Protein AF-0000000073277954 (afdb_homodimer)

InterPro domains:
  IPR003439 ABC transporter-like, ATP-binding domain [PF00005] (23-172)
  IPR003439 ABC transporter-like, ATP-binding domain [PS50893] (5-225)
  IPR003593 AAA+ ATPase domain [SM00382] (32-221)
  IPR017871 ABC transporter-like, conserved site [PS00211] (145-159)
  IPR017911 MacB-like, ATP-binding domain [cd03255] (5-222)
  IPR027417 P-loop containing nucleoside triphosphate hydrolase [G3DSA:3.40.50.300] (1-224)
  IPR027417 P-loop containing nucleoside triphosphate hydrolase [SSF52540] (4-222)

Organism: Clostridium novyi (strain NT) (NCBI:txid386415)

Solvent-accessible surface area (backbone atoms only — not comparable to full-atom values): 23459 Å² total; per-residue (Å²): 129,63,57,32,36,38,36,42,50,28,25,30,62,45,68,88,89,65,72,45,76,41,34,49,62,30,68,48,77,40,48,57,45,37,40,32,21,40,34,59,58,88,88,15,32,66,66,60,50,51,31,40,75,61,61,53,44,76,66,69,40,64,46,42,30,49,73,80,36,67,57,85,83,52,55,69,68,59,47,50,52,46,35,58,43,37,43,15,58,33,44,51,77,42,52,68,53,57,94,35,32,42,48,57,52,23,42,48,70,51,46,74,82,30,55,57,68,46,73,65,56,54,51,47,45,47,51,38,26,46,76,62,70,39,46,93,46,33,79,36,41,50,77,77,44,53,68,60,52,42,41,40,47,26,48,34,24,26,46,60,55,64,30,51,32,37,43,27,48,29,60,47,71,83,44,55,70,68,51,33,50,52,50,50,52,49,50,51,50,47,25,68,74,67,48,21,17,37,41,32,36,45,86,49,61,78,62,38,70,70,36,78,40,66,41,34,31,52,84,14,27,73,42,81,121,129,62,58,32,34,38,35,42,51,27,23,32,62,45,68,86,90,65,73,44,76,42,34,50,60,31,68,48,75,40,48,59,43,35,41,33,20,39,35,59,58,90,89,15,33,64,67,60,51,51,30,42,75,60,60,54,44,75,65,69,40,63,45,42,28,49,73,82,36,67,57,85,82,54,55,70,67,60,47,50,50,48,35,58,43,36,42,16,58,33,45,52,78,39,53,68,53,58,96,36,32,42,46,57,52,24,41,50,72,50,45,74,82,30,53,58,68,45,74,65,56,53,51,48,44,46,52,36,26,44,74,61,70,39,46,93,46,33,79,37,42,50,78,75,43,52,68,58,53,44,41,39,47,27,48,34,24,26,46,58,54,63,30,52,32,38,44,25,48,29,60,45,72,84,45,55,72,67,49,31,52,52,50,50,51,51,51,51,48,46,24,68,76,66,46,22,17,37,44,32,35,45,87,49,61,77,60,38,68,70,36,78,40,66,41,34,32,52,86,15,26,74,44,79,120

Sequence (450 aa):
MANIIELKNINKTYGKRVKTKVLKNINLSIEEGSFNSIIGASGSGKTTLLNLIGTLDKPSSGEIYIDGKIINKVGRRTLSKMRNETIGFVFQFHYLLPEFNVIENVLMPGRIKSFFIGKKKRQRAESLLEMVGLLELKKKKVYDLSGGQQQRVAIARALMNNPKIILADEPTGNLDSKSSQEIYNLFRKINKEFNTTFVIITHDERIAEKTDKIIKIQDGTIKFLMANIIELKNINKTYGKRVKTKVLKNINLSIEEGSFNSIIGASGSGKTTLLNLIGTLDKPSSGEIYIDGKIINKVGRRTLSKMRNETIGFVFQFHYLLPEFNVIENVLMPGRIKSFFIGKKKRQRAESLLEMVGLLELKKKKVYDLSGGQQQRVAIARALMNNPKIILADEPTGNLDSKSSQEIYNLFRKINKEFNTTFVIITHDERIAEKTDKIIKIQDGTIKFL

pLDDT: mean 91.61, std 8.59, range [50.88, 98.5]

Nearest PDB structures (foldseek):
  2olj-assembly1_A  TM=9.379E-01  e=1.180E-22  Geobacillus stearothermophilus
  4yms-assembly1_J  TM=9.098E-01  e=5.119E-23  Caldanaerobacter subterraneus subsp. tengcongensis MB4
  4wbs-assembly2_B  TM=8.429E-01  e=1.753E-18  Paraburkholderia phymatum STM815
  1jj7-assembly1_A  TM=8.100E-01  e=6.138E-18  Homo sapiens
  6hs3-assembly1_B  TM=8.354E-01  e=1.050E-17  Burkholderia pseudomallei

Foldseek 3Di:
DDFQKWWAQFWAWDDDPDIDTQAGGETDTDHFLFFEEEEEDPSLCLVVVLCCRLVVDHTPDTWMHGRRDTQNPDDPVVNVVCSLQAEFEAEQVLPADQVAFLLVSLLVSVCVVDVDPDPVLSVLSLVLCVLLPRNVRRRPGPVVDDSLNSLSSSVSSRCSNPHQEYEYEASCVPDDPVSVVSVLVSVVVCSVPSSHYYYYYHHDVVSNVPGPYYWYGGNNYTDGD/DDFQKWWAQFWAWDDDPDIDTQAGGETDTDHFLFFEEEEEDPSLCQVVVLCCRLVVDHTPDTWMHGRRDTQNPDDPVVNVVCSLQAEFEAEQVLPADQVAFLLVSLLVSVCVVDVDPDPVLSVLSLVLCVLLPRNVRRRPGPVVDDSLNSLSSSVSSRCSNPHQEYEYEASCVPDDPVSVVSVLVSVVVCSVPSSHYYYYYHHDVVSNVPGPAYWYGGNNYTDGD

Secondary structure (DSSP, 8-state):
--EEEEEEEEEEEE-SSS-EEEEEEEEEEEETT-EEEEE--TTSSHHHHHHHHTTSS--SEEEEEETTEE-TTS-HHHHHHHHHHHEEEEETTTT--TTSBHHHHHHHHHHHH-S---HHHHHHHHHHHHHTT-GGGTTSBGGGS-HHHHHHHHHHHHTTT--SEEEEESTTTTS-HHHHHHHHHHHHHHHHHH--EEEEE-S-HHHHTTSSEEEEEETTEEEE-/--EEEEEEEEEEEE-SSS-EEEEEEEEEEEETT-EEEEE--TTSSHHHHHHHHTTSS--SEEEEEETTEE-TTS-HHHHHHHHHHHEEEEETTTT--TTSBHHHHHHHHHHHH-S---HHHHHHHHHHHHHTT-GGGTTSBGGGS-HHHHHHHHHHHHTTT--SEEEEESTTTTS-HHHHHHHHHHHHHHHHHH--EEEEE-S-HHHHTTSSEEEEEETTEEEE-

Radius of gyration: 22.69 Å; Cα contacts (8 Å, |Δi|>4): 941; chains: 2; bounding box: 52×67×51 Å

Structure (mmCIF, N/CA/C/O backbone):
data_AF-0000000073277954-model_v1
#
loop_
_entity.id
_entity.type
_entity.pdbx_description
1 polymer 'ABC transporter, ATP-binding protein'
#
loop_
_atom_site.group_PDB
_atom_site.id
_atom_site.type_symbol
_atom_site.label_atom_id
_atom_site.label_alt_id
_atom_site.label_comp_id
_atom_site.label_asym_id
_atom_site.label_entity_id
_atom_site.label_seq_id
_atom_site.pdbx_PDB_ins_code
_atom_site.Cartn_x
_atom_site.Cartn_y
_atom_site.Cartn_z
_atom_site.occupancy
_atom_site.B_iso_or_equiv
_atom_site.auth_seq_id
_atom_site.auth_comp_id
_atom_site.auth_asym_id
_atom_site.auth_atom_id
_atom_site.pdbx_PDB_model_num
ATOM 1 N N . MET A 1 1 ? 7.07 -33.594 -12.641 1 66.31 1 MET A N 1
ATOM 2 C CA . MET A 1 1 ? 7.109 -32.844 -11.391 1 66.31 1 MET A CA 1
ATOM 3 C C . MET A 1 1 ? 5.703 -32.5 -10.914 1 66.31 1 MET A C 1
ATOM 5 O O . MET A 1 1 ? 4.754 -32.5 -11.703 1 66.31 1 MET A O 1
ATOM 9 N N . ALA A 1 2 ? 5.504 -32.375 -9.539 1 89.56 2 ALA A N 1
ATOM 10 C CA . ALA A 1 2 ? 4.16 -32.25 -8.984 1 89.56 2 ALA A CA 1
ATOM 11 C C . ALA A 1 2 ? 3.611 -30.844 -9.211 1 89.56 2 ALA A C 1
ATOM 13 O O . ALA A 1 2 ? 4.375 -29.875 -9.281 1 89.56 2 ALA A O 1
ATOM 14 N N . ASN A 1 3 ? 2.381 -30.797 -9.648 1 95.69 3 ASN A N 1
ATOM 15 C CA . ASN A 1 3 ? 1.724 -29.5 -9.82 1 95.69 3 ASN A CA 1
ATOM 16 C C . ASN A 1 3 ? 1.441 -28.828 -8.477 1 95.69 3 ASN A C 1
ATOM 18 O O . ASN A 1 3 ? 0.94 -29.469 -7.555 1 95.69 3 ASN A O 1
ATOM 22 N N . ILE A 1 4 ? 1.83 -27.594 -8.422 1 97.62 4 ILE A N 1
ATOM 23 C CA . ILE A 1 4 ? 1.603 -26.875 -7.168 1 97.62 4 ILE A CA 1
ATOM 24 C C . ILE A 1 4 ? 0.336 -26.031 -7.277 1 97.62 4 ILE A C 1
ATOM 26 O O . ILE A 1 4 ? -0.267 -25.672 -6.262 1 97.62 4 ILE A O 1
ATOM 30 N N . ILE A 1 5 ? -0.106 -25.672 -8.477 1 97.62 5 ILE A N 1
ATOM 31 C CA . ILE A 1 5 ? -1.355 -24.969 -8.75 1 97.62 5 ILE A CA 1
ATOM 32 C C . ILE A 1 5 ? -2.164 -25.766 -9.781 1 97.62 5 ILE A C 1
ATOM 34 O O . ILE A 1 5 ? -1.633 -26.172 -10.82 1 97.62 5 ILE A O 1
ATOM 38 N N . GLU A 1 6 ? -3.377 -25.969 -9.477 1 97.44 6 GLU A N 1
ATOM 39 C CA . GLU A 1 6 ? -4.293 -26.609 -10.422 1 97.44 6 GLU A CA 1
ATOM 40 C C . GLU A 1 6 ? -5.641 -25.906 -10.445 1 97.44 6 GLU A C 1
ATOM 42 O O . GLU A 1 6 ? -6.27 -25.719 -9.398 1 97.44 6 GLU A O 1
ATOM 47 N N . LEU A 1 7 ? -6.023 -25.5 -11.609 1 97.12 7 LEU A N 1
ATOM 48 C CA . LEU A 1 7 ? -7.336 -24.906 -11.852 1 97.12 7 LEU A CA 1
ATOM 49 C C . LEU A 1 7 ? -8.203 -25.844 -12.688 1 97.12 7 LEU A C 1
ATOM 51 O O . LEU A 1 7 ? -7.789 -26.312 -13.75 1 97.12 7 LEU A O 1
ATOM 55 N N . LYS A 1 8 ? -9.312 -26.125 -12.164 1 97.06 8 LYS A N 1
ATOM 56 C CA . LYS A 1 8 ? -10.234 -27.016 -12.852 1 97.06 8 LYS A CA 1
ATOM 57 C C . LYS A 1 8 ? -11.57 -26.328 -13.133 1 97.06 8 LYS A C 1
ATOM 59 O O . LYS A 1 8 ? -12.344 -26.078 -12.203 1 97.06 8 LYS A O 1
ATOM 64 N N . ASN A 1 9 ? -11.844 -26.109 -14.398 1 97.06 9 ASN A N 1
ATOM 65 C CA . ASN A 1 9 ? -13.117 -25.562 -14.867 1 97.06 9 ASN A CA 1
ATOM 66 C C . ASN A 1 9 ? -13.461 -24.266 -14.156 1 97.06 9 ASN A C 1
ATOM 68 O O . ASN A 1 9 ? -14.57 -24.109 -13.648 1 97.06 9 ASN A O 1
ATOM 72 N N . ILE A 1 10 ? -12.531 -23.359 -14.148 1 97.12 10 ILE A N 1
ATOM 73 C CA . ILE A 1 10 ? -12.703 -22.125 -13.398 1 97.12 10 ILE A CA 1
ATOM 74 C C . ILE A 1 10 ? -13.516 -21.125 -14.227 1 97.12 10 ILE A C 1
ATOM 76 O O . ILE A 1 10 ? -13.211 -20.891 -15.398 1 97.12 10 ILE A O 1
ATOM 80 N N . ASN A 1 11 ? -14.523 -20.672 -13.617 1 97.19 11 ASN A N 1
ATOM 81 C CA . ASN A 1 11 ? -15.336 -19.594 -14.164 1 97.19 11 ASN A CA 1
ATOM 82 C C . ASN A 1 11 ? -15.422 -18.422 -13.195 1 97.19 11 ASN A C 1
ATOM 84 O O . ASN A 1 11 ? -15.453 -18.609 -11.977 1 97.19 11 ASN A O 1
ATOM 88 N N . LYS A 1 12 ? -15.398 -17.219 -13.719 1 96.12 12 LYS A N 1
ATOM 89 C CA . LYS A 1 12 ? -15.594 -16.016 -12.898 1 96.12 12 LYS A CA 1
ATOM 90 C C . LYS A 1 12 ? -16.516 -15.023 -13.602 1 96.12 12 LYS A C 1
ATOM 92 O O . LYS A 1 12 ? -16.25 -14.609 -14.727 1 96.12 12 LYS A O 1
ATOM 97 N N . THR A 1 13 ? -17.531 -14.734 -12.945 1 94.56 13 THR A N 1
ATOM 98 C CA . THR A 1 13 ? -18.5 -13.758 -13.406 1 94.56 13 THR A CA 1
ATOM 99 C C . THR A 1 13 ? -18.688 -12.648 -12.375 1 94.56 13 THR A C 1
ATOM 101 O O . THR A 1 13 ? -18.766 -12.914 -11.172 1 94.56 13 THR A O 1
ATOM 104 N N . TYR A 1 14 ? -18.609 -11.414 -12.867 1 88.75 14 TYR A N 1
ATOM 105 C CA . TYR A 1 14 ? -18.859 -10.281 -11.984 1 88.75 14 TYR A CA 1
ATOM 106 C C . TYR A 1 14 ? -20.219 -9.656 -12.266 1 88.75 14 TYR A C 1
ATOM 108 O O . TYR A 1 14 ? -20.719 -9.711 -13.398 1 88.75 14 TYR A O 1
ATOM 116 N N . GLY A 1 15 ? -20.75 -8.922 -11.219 1 81.94 15 GLY A N 1
ATOM 117 C CA . GLY A 1 15 ? -21.984 -8.164 -11.391 1 81.94 15 GLY A CA 1
ATOM 118 C C . GLY A 1 15 ? -23.203 -8.867 -10.82 1 81.94 15 GLY A C 1
ATOM 119 O O . GLY A 1 15 ? -23.219 -10.094 -10.703 1 81.94 15 GLY A O 1
ATOM 120 N N . LYS A 1 16 ? -24.203 -8.102 -10.266 1 77.75 16 LYS A N 1
ATOM 121 C CA . LYS A 1 16 ? -25.469 -8.625 -9.766 1 77.75 16 LYS A CA 1
ATOM 122 C C . LYS A 1 16 ? -26.547 -8.562 -10.836 1 77.75 16 LYS A C 1
ATOM 124 O O . LYS A 1 16 ? -27.016 -9.594 -11.312 1 77.75 16 LYS A O 1
ATOM 129 N N . ARG A 1 17 ? -26.797 -7.324 -11.383 1 75.19 17 ARG A N 1
ATOM 130 C CA . ARG A 1 17 ? -27.844 -7.121 -12.375 1 75.19 17 ARG A CA 1
ATOM 131 C C . ARG A 1 17 ? -27.328 -7.398 -13.781 1 75.19 17 ARG A C 1
ATOM 133 O O . ARG A 1 17 ? -27.953 -8.156 -14.539 1 75.19 17 ARG A O 1
ATOM 140 N N . VAL A 1 18 ? -26.219 -6.887 -14.141 1 80.38 18 VAL A N 1
ATOM 141 C CA . VAL A 1 18 ? -25.531 -7.152 -15.398 1 80.38 18 VAL A CA 1
ATOM 142 C C . VAL A 1 18 ? -24.297 -8.016 -15.148 1 80.38 18 VAL A C 1
ATOM 144 O O . VAL A 1 18 ? -23.312 -7.559 -14.555 1 80.38 18 VAL A O 1
ATOM 147 N N . LYS A 1 19 ? -24.406 -9.281 -15.641 1 88.19 19 LYS A N 1
ATOM 148 C CA . LYS A 1 19 ? -23.344 -10.25 -15.391 1 88.19 19 LYS A CA 1
ATOM 149 C C . LYS A 1 19 ? -22.312 -10.227 -16.516 1 88.19 19 LYS A C 1
ATOM 151 O O . LYS A 1 19 ? -22.656 -10.234 -17.688 1 88.19 19 LYS A O 1
ATOM 156 N N . THR A 1 20 ? -21.047 -10.047 -16.203 1 90.25 20 THR A N 1
ATOM 157 C CA . THR A 1 20 ? -19.922 -10.094 -17.141 1 90.25 20 THR A CA 1
ATOM 158 C C . THR A 1 20 ? -19.016 -11.281 -16.828 1 90.25 20 THR A C 1
ATOM 160 O O . THR A 1 20 ? -18.391 -11.344 -15.766 1 90.25 20 THR A O 1
ATOM 163 N N . LYS A 1 21 ? -19 -12.188 -17.766 1 93.81 21 LYS A N 1
ATOM 164 C CA . LYS A 1 21 ? -18.125 -13.344 -17.609 1 93.81 21 LYS A CA 1
ATOM 165 C C . LYS A 1 21 ? -16.688 -13 -17.984 1 93.81 21 LYS A C 1
ATOM 167 O O . LYS A 1 21 ? -16.406 -12.703 -19.141 1 93.81 21 LYS A O 1
ATOM 172 N N . VAL A 1 22 ? -15.805 -13.094 -17.031 1 95.12 22 VAL A N 1
ATOM 173 C CA . VAL A 1 22 ? -14.43 -12.648 -17.219 1 95.12 22 VAL A CA 1
ATOM 174 C C . VAL A 1 22 ? -13.531 -13.852 -17.5 1 95.12 22 VAL A C 1
ATOM 176 O O . VAL A 1 22 ? -12.648 -13.781 -18.359 1 95.12 22 VAL A O 1
ATOM 179 N N . LEU A 1 23 ? -13.711 -14.906 -16.812 1 97.12 23 LEU A N 1
ATOM 180 C CA . LEU A 1 23 ? -12.984 -16.156 -17.047 1 97.12 23 LEU A CA 1
ATOM 181 C C . LEU A 1 23 ? -13.945 -17.281 -17.406 1 97.12 23 LEU A C 1
ATOM 183 O O . LEU A 1 23 ? -15.008 -17.422 -16.781 1 97.12 23 LEU A O 1
ATOM 187 N N . LYS A 1 24 ? -13.57 -18.062 -18.406 1 97.06 24 LYS A N 1
ATOM 188 C CA . LYS A 1 24 ? -14.438 -19.078 -18.969 1 97.06 24 LYS A CA 1
ATOM 189 C C . LYS A 1 24 ? -13.742 -20.438 -19.016 1 97.06 24 LYS A C 1
ATOM 191 O O . LYS A 1 24 ? -12.875 -20.672 -19.875 1 97.06 24 LYS A O 1
ATOM 196 N N . ASN A 1 25 ? -14.164 -21.234 -18.156 1 96.31 25 ASN A N 1
ATOM 197 C CA . ASN A 1 25 ? -13.75 -22.625 -18.141 1 96.31 25 ASN A CA 1
ATOM 198 C C . ASN A 1 25 ? -12.234 -22.766 -18.219 1 96.31 25 ASN A C 1
ATOM 200 O O . ASN A 1 25 ? -11.719 -23.484 -19.078 1 96.31 25 ASN A O 1
ATOM 204 N N . ILE A 1 26 ? -11.562 -22.078 -17.312 1 96.62 26 ILE A N 1
ATOM 205 C CA . ILE A 1 26 ? -10.109 -22.094 -17.281 1 96.62 26 ILE A CA 1
ATOM 206 C C . ILE A 1 26 ? -9.609 -23.391 -16.656 1 96.62 26 ILE A C 1
ATOM 208 O O . ILE A 1 26 ? -10.031 -23.766 -15.555 1 96.62 26 ILE A O 1
ATOM 212 N N . ASN A 1 27 ? -8.828 -24.141 -17.406 1 96.12 27 ASN A N 1
ATOM 213 C CA . ASN A 1 27 ? -8.07 -25.297 -16.938 1 96.12 27 ASN A CA 1
ATOM 214 C C . ASN A 1 27 ? -6.57 -25.078 -17.078 1 96.12 27 ASN A C 1
ATOM 216 O O . ASN A 1 27 ? -6.078 -24.812 -18.172 1 96.12 27 ASN A O 1
ATOM 220 N N . LEU A 1 28 ? -5.914 -25.156 -15.93 1 95.75 28 LEU A N 1
ATOM 221 C CA . LEU A 1 28 ? -4.496 -24.812 -15.938 1 95.75 28 LEU A CA 1
ATOM 222 C C . LEU A 1 28 ? -3.756 -25.531 -14.812 1 95.75 28 LEU A C 1
ATOM 224 O O . LEU A 1 28 ? -4.266 -25.641 -13.695 1 95.75 28 LEU A O 1
ATOM 228 N N . SER A 1 29 ? -2.6 -26.047 -15.125 1 96.19 29 SER A N 1
ATOM 229 C CA . SER A 1 29 ? -1.701 -26.625 -14.133 1 96.19 29 SER A CA 1
ATOM 230 C C . SER A 1 29 ? -0.326 -25.969 -14.18 1 96.19 29 SER A C 1
ATOM 232 O O . SER A 1 29 ? 0.195 -25.672 -15.258 1 96.19 29 SER A O 1
ATOM 234 N N . ILE A 1 30 ? 0.201 -25.672 -13.039 1 96.94 30 ILE A N 1
ATOM 235 C CA . ILE A 1 30 ? 1.532 -25.094 -12.922 1 96.94 30 ILE A CA 1
ATOM 236 C C . ILE A 1 30 ? 2.416 -25.984 -12.062 1 96.94 30 ILE A C 1
ATOM 238 O O . ILE A 1 30 ? 2.041 -26.359 -10.945 1 96.94 30 ILE A O 1
ATOM 242 N N . GLU A 1 31 ? 3.588 -26.266 -12.555 1 97.31 31 GLU A N 1
ATOM 243 C CA . GLU A 1 31 ? 4.516 -27.172 -11.891 1 97.31 31 GLU A CA 1
ATOM 244 C C . GLU A 1 31 ? 5.285 -26.453 -10.781 1 97.31 31 GLU A C 1
ATOM 246 O O . GLU A 1 31 ? 5.656 -25.297 -10.93 1 97.31 31 GLU A O 1
ATOM 251 N N . GLU A 1 32 ? 5.527 -27.25 -9.711 1 97.62 32 GLU A N 1
ATOM 252 C CA . GLU A 1 32 ? 6.312 -26.719 -8.602 1 97.62 32 GLU A CA 1
ATOM 253 C C . GLU A 1 32 ? 7.715 -26.312 -9.055 1 97.62 32 GLU A C 1
ATOM 255 O O . GLU A 1 32 ? 8.359 -27.062 -9.805 1 97.62 32 GLU A O 1
ATOM 260 N N . GLY A 1 33 ? 8.156 -25.125 -8.633 1 97.56 33 GLY A N 1
ATOM 261 C CA . GLY A 1 33 ? 9.5 -24.672 -8.922 1 97.56 33 GLY A CA 1
ATOM 262 C C . GLY A 1 33 ? 9.656 -24.078 -10.312 1 97.56 33 GLY A C 1
ATOM 263 O O . GLY A 1 33 ? 10.727 -23.609 -10.68 1 97.56 33 GLY A O 1
ATOM 264 N N . SER A 1 34 ? 8.578 -24.062 -11.055 1 97.62 34 SER A N 1
ATOM 265 C CA . SER A 1 34 ? 8.641 -23.531 -12.406 1 97.62 34 SER A CA 1
ATOM 266 C C . SER A 1 34 ? 8.508 -22 -12.414 1 97.62 34 SER A C 1
ATOM 268 O O . SER A 1 34 ? 8.062 -21.406 -11.422 1 97.62 34 SER A O 1
ATOM 270 N N . PHE A 1 35 ? 8.953 -21.406 -13.5 1 98 35 PHE A N 1
ATOM 271 C CA . PHE A 1 35 ? 8.852 -19.969 -13.734 1 98 35 PHE A CA 1
ATOM 272 C C . PHE A 1 35 ? 7.949 -19.672 -14.93 1 98 35 PHE A C 1
ATOM 274 O O . PHE A 1 35 ? 8.328 -19.922 -16.078 1 98 35 PHE A O 1
ATOM 281 N N . ASN A 1 36 ? 6.762 -19.094 -14.633 1 97.12 36 ASN A N 1
ATOM 282 C CA . ASN A 1 36 ? 5.719 -18.969 -15.648 1 97.12 36 ASN A CA 1
ATOM 283 C C . ASN A 1 36 ? 5.332 -17.516 -15.875 1 97.12 36 ASN A C 1
ATOM 285 O O . ASN A 1 36 ? 5.359 -16.703 -14.938 1 97.12 36 ASN A O 1
ATOM 289 N N . SER A 1 37 ? 4.914 -17.203 -17.109 1 96.81 37 SER A N 1
ATOM 290 C CA . SER A 1 37 ? 4.336 -15.898 -17.406 1 96.81 37 SER A CA 1
ATOM 291 C C . SER A 1 37 ? 2.918 -16.031 -17.953 1 96.81 37 SER A C 1
ATOM 293 O O . SER A 1 37 ? 2.592 -17.031 -18.609 1 96.81 37 SER A O 1
ATOM 295 N N . ILE A 1 38 ? 2.109 -15.125 -17.609 1 96.19 38 ILE A N 1
ATOM 296 C CA . ILE A 1 38 ? 0.777 -14.969 -18.188 1 96.19 38 ILE A CA 1
ATOM 297 C C . ILE A 1 38 ? 0.729 -13.703 -19.031 1 96.19 38 ILE A C 1
ATOM 299 O O . ILE A 1 38 ? 1.029 -12.609 -18.547 1 96.19 38 ILE A O 1
ATOM 303 N N . ILE A 1 39 ? 0.342 -13.859 -20.266 1 95.62 39 ILE A N 1
ATOM 304 C CA . ILE A 1 39 ? 0.25 -12.719 -21.172 1 95.62 39 ILE A CA 1
ATOM 305 C C . ILE A 1 39 ? -1.14 -12.672 -21.812 1 95.62 39 ILE A C 1
ATOM 307 O O . ILE A 1 39 ? -1.867 -13.672 -21.797 1 95.62 39 ILE A O 1
ATOM 311 N N . GLY A 1 40 ? -1.478 -11.531 -22.297 1 93.31 40 GLY A N 1
ATOM 312 C CA . GLY A 1 40 ? -2.775 -11.289 -22.922 1 93.31 40 GLY A CA 1
ATOM 313 C C . GLY A 1 40 ? -3.131 -9.812 -23 1 93.31 40 GLY A C 1
ATOM 314 O O . GLY A 1 40 ? -2.479 -8.977 -22.375 1 93.31 40 GLY A O 1
ATOM 315 N N . ALA A 1 41 ? -4.18 -9.523 -23.703 1 90.5 41 ALA A N 1
ATOM 316 C CA . ALA A 1 41 ? -4.605 -8.141 -23.875 1 90.5 41 ALA A CA 1
ATOM 317 C C . ALA A 1 41 ? -5.199 -7.574 -22.594 1 90.5 41 ALA A C 1
ATOM 319 O O . ALA A 1 41 ? -5.52 -8.328 -21.672 1 90.5 41 ALA A O 1
ATOM 320 N N . SER A 1 42 ? -5.207 -6.258 -22.531 1 89.38 42 SER A N 1
ATOM 321 C CA . SER A 1 42 ? -5.898 -5.625 -21.422 1 89.38 42 SER A CA 1
ATOM 322 C C . SER A 1 42 ? -7.344 -6.098 -21.328 1 89.38 42 SER A C 1
ATOM 324 O O . SER A 1 42 ? -8.031 -6.211 -22.344 1 89.38 42 SER A O 1
ATOM 326 N N . GLY A 1 43 ? -7.73 -6.414 -20.172 1 87.81 43 GLY A N 1
ATOM 327 C CA . GLY A 1 43 ? -9.109 -6.836 -19.969 1 87.81 43 GLY A CA 1
ATOM 328 C C . GLY A 1 43 ? -9.336 -8.305 -20.281 1 87.81 43 GLY A C 1
ATOM 329 O O . GLY A 1 43 ? -10.461 -8.797 -20.188 1 87.81 43 GLY A O 1
ATOM 330 N N . SER A 1 44 ? -8.266 -9 -20.484 1 92.19 44 SER A N 1
ATOM 331 C CA . SER A 1 44 ? -8.422 -10.383 -20.922 1 92.19 44 SER A CA 1
ATOM 332 C C . SER A 1 44 ? -8.656 -11.305 -19.719 1 92.19 44 SER A C 1
ATOM 334 O O . SER A 1 44 ? -9 -12.477 -19.906 1 92.19 44 SER A O 1
ATOM 336 N N . GLY A 1 45 ? -8.438 -10.812 -18.5 1 93.19 45 GLY A N 1
ATOM 337 C CA . GLY A 1 45 ? -8.703 -11.617 -17.312 1 93.19 45 GLY A CA 1
ATOM 338 C C . GLY A 1 45 ? -7.441 -12.016 -16.562 1 93.19 45 GLY A C 1
ATOM 339 O O . GLY A 1 45 ? -7.504 -12.797 -15.617 1 93.19 45 GLY A O 1
ATOM 340 N N . LYS A 1 46 ? -6.305 -11.516 -16.969 1 94.5 46 LYS A N 1
ATOM 341 C CA . LYS A 1 46 ? -5.023 -11.898 -16.375 1 94.5 46 LYS A CA 1
ATOM 342 C C . LYS A 1 46 ? -5.016 -11.625 -14.875 1 94.5 46 LYS A C 1
ATOM 344 O O . LYS A 1 46 ? -4.711 -12.516 -14.078 1 94.5 46 LYS A O 1
ATOM 349 N N . THR A 1 47 ? -5.391 -10.367 -14.523 1 92.69 47 THR A N 1
ATOM 350 C CA . THR A 1 47 ? -5.395 -9.977 -13.117 1 92.69 47 THR A CA 1
ATOM 351 C C . THR A 1 47 ? -6.434 -10.773 -12.336 1 92.69 47 THR A C 1
ATOM 353 O O . THR A 1 47 ? -6.18 -11.195 -11.203 1 92.69 47 THR A O 1
ATOM 356 N N . THR A 1 48 ? -7.578 -10.984 -12.883 1 93.44 48 THR A N 1
ATOM 357 C CA . THR A 1 48 ? -8.602 -11.805 -12.258 1 93.44 48 THR A CA 1
ATOM 358 C C . THR A 1 48 ? -8.078 -13.211 -11.984 1 93.44 48 THR A C 1
ATOM 360 O O . THR A 1 48 ? -8.234 -13.742 -10.883 1 93.44 48 THR A O 1
ATOM 363 N N . LEU A 1 49 ? -7.449 -13.75 -12.992 1 95.94 49 LEU A N 1
ATOM 364 C CA . LEU A 1 49 ? -6.891 -15.094 -12.859 1 95.94 49 LEU A CA 1
ATOM 365 C C . LEU A 1 49 ? -5.855 -15.133 -11.734 1 95.94 49 LEU A C 1
ATOM 367 O O . LEU A 1 49 ? -5.895 -16.016 -10.883 1 95.94 49 LEU A O 1
ATOM 371 N N . LEU A 1 50 ? -4.961 -14.211 -11.734 1 96.12 50 LEU A N 1
ATOM 372 C CA . LEU A 1 50 ? -3.926 -14.156 -10.711 1 96.12 50 LEU A CA 1
ATOM 373 C C . LEU A 1 50 ? -4.539 -14.008 -9.32 1 96.12 50 LEU A C 1
ATOM 375 O O . LEU A 1 50 ? -4.094 -14.648 -8.367 1 96.12 50 LEU A O 1
ATOM 379 N N . ASN A 1 51 ? -5.543 -13.203 -9.227 1 93.62 51 ASN A N 1
ATOM 380 C CA . ASN A 1 51 ? -6.219 -13 -7.953 1 93.62 51 ASN A CA 1
ATOM 381 C C . ASN A 1 51 ? -6.887 -14.281 -7.457 1 93.62 51 ASN A C 1
ATOM 383 O O . ASN A 1 51 ? -6.934 -14.539 -6.254 1 93.62 51 ASN A O 1
ATOM 387 N N . LEU A 1 52 ? -7.426 -15.008 -8.336 1 94.56 52 LEU A N 1
ATOM 388 C CA . LEU A 1 52 ? -8.039 -16.281 -7.965 1 94.56 52 LEU A CA 1
ATOM 389 C C . LEU A 1 52 ? -6.98 -17.266 -7.465 1 94.56 52 LEU A C 1
ATOM 391 O O . LEU A 1 52 ? -7.168 -17.906 -6.43 1 94.56 52 LEU A O 1
ATOM 395 N N . ILE A 1 53 ? -5.883 -17.297 -8.211 1 95.69 53 ILE A N 1
ATOM 396 C CA . ILE A 1 53 ? -4.789 -18.172 -7.801 1 95.69 53 ILE A CA 1
ATOM 397 C C . ILE A 1 53 ? -4.281 -17.75 -6.422 1 95.69 53 ILE A C 1
ATOM 399 O O . ILE A 1 53 ? -4.012 -18.594 -5.57 1 95.69 53 ILE A O 1
ATOM 403 N N . GLY A 1 54 ? -4.215 -16.484 -6.203 1 95.12 54 GLY A N 1
ATOM 404 C CA . GLY A 1 54 ? -3.707 -15.945 -4.953 1 95.12 54 GLY A CA 1
ATOM 405 C C . GLY A 1 54 ? -4.73 -15.953 -3.838 1 95.12 54 GLY A C 1
ATOM 406 O O . GLY A 1 54 ? -4.445 -15.516 -2.721 1 95.12 54 GLY A O 1
ATOM 407 N N . THR A 1 55 ? -5.922 -16.328 -4.133 1 93.12 55 THR A N 1
ATOM 408 C CA . THR A 1 55 ? -7.031 -16.422 -3.191 1 93.12 55 THR A CA 1
ATOM 409 C C . THR A 1 55 ? -7.438 -15.047 -2.686 1 93.12 55 THR A C 1
ATOM 411 O O . THR A 1 55 ? -7.98 -14.914 -1.587 1 93.12 55 THR A O 1
ATOM 414 N N . LEU A 1 56 ? -7.105 -14.102 -3.416 1 91.19 56 LEU A N 1
ATOM 415 C CA . LEU A 1 56 ? -7.57 -12.75 -3.121 1 91.19 56 LEU A CA 1
ATOM 416 C C . LEU A 1 56 ? -9.023 -12.578 -3.535 1 91.19 56 LEU A C 1
ATOM 418 O O . LEU A 1 56 ? -9.695 -11.648 -3.08 1 91.19 56 LEU A O 1
ATOM 422 N N . ASP A 1 57 ? -9.469 -13.406 -4.406 1 89.88 57 ASP A N 1
ATOM 423 C CA . ASP A 1 57 ? -10.844 -13.508 -4.879 1 89.88 57 ASP A CA 1
ATOM 424 C C . ASP A 1 57 ? -11.281 -14.969 -5 1 89.88 57 ASP A C 1
ATOM 426 O O . ASP A 1 57 ? -10.461 -15.875 -4.859 1 89.88 57 ASP A O 1
ATOM 430 N N . LYS A 1 58 ? -12.555 -15.141 -5.164 1 90.62 58 LYS A N 1
ATOM 431 C CA . LYS A 1 58 ? -13.102 -16.484 -5.324 1 90.62 58 LYS A CA 1
ATOM 432 C C . LYS A 1 58 ? -13.727 -16.672 -6.703 1 90.62 58 LYS A C 1
ATOM 434 O O . LYS A 1 58 ? -14.352 -15.75 -7.234 1 90.62 58 LYS A O 1
ATOM 439 N N . PRO A 1 59 ? -13.523 -17.875 -7.207 1 94.19 59 PRO A N 1
ATOM 440 C CA . PRO A 1 59 ? -14.195 -18.141 -8.484 1 94.19 59 PRO A CA 1
ATOM 441 C C . PRO A 1 59 ? -15.711 -18.281 -8.328 1 94.19 59 PRO A C 1
ATOM 443 O O . PRO A 1 59 ? -16.203 -18.547 -7.23 1 94.19 59 PRO A O 1
ATOM 446 N N . SER A 1 60 ? -16.406 -18.016 -9.453 1 94.44 60 SER A N 1
ATOM 447 C CA . SER A 1 60 ? -17.844 -18.25 -9.469 1 94.44 60 SER A CA 1
ATOM 448 C C . SER A 1 60 ? -18.156 -19.75 -9.477 1 94.44 60 SER A C 1
ATOM 450 O O . SER A 1 60 ? -19.125 -20.188 -8.852 1 94.44 60 SER A O 1
ATOM 452 N N . SER A 1 61 ? -17.406 -20.453 -10.195 1 95.69 61 SER A N 1
ATOM 453 C CA . SER A 1 61 ? -17.484 -21.906 -10.195 1 95.69 61 SER A CA 1
ATOM 454 C C . SER A 1 61 ? -16.141 -22.531 -10.57 1 95.69 61 SER A C 1
ATOM 456 O O 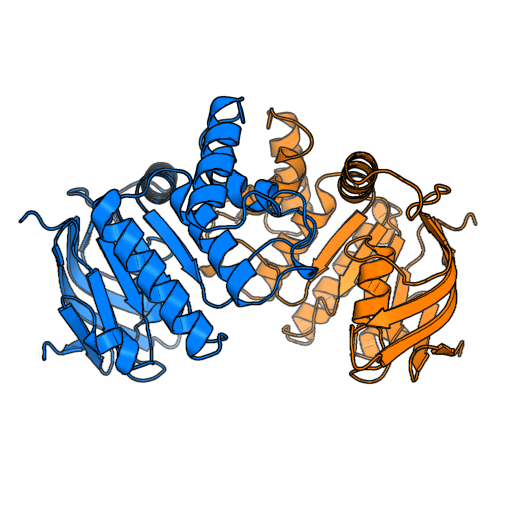. SER A 1 61 ? -15.25 -21.844 -11.078 1 95.69 61 SER A O 1
ATOM 458 N N . GLY A 1 62 ? -15.992 -23.828 -10.227 1 96.44 62 GLY A N 1
ATOM 459 C CA . GLY A 1 62 ? -14.75 -24.547 -10.453 1 96.44 62 GLY A CA 1
ATOM 460 C C . GLY A 1 62 ? -13.945 -24.766 -9.188 1 96.44 62 GLY A C 1
ATOM 461 O O . GLY A 1 62 ? -14.414 -24.453 -8.086 1 96.44 62 GLY A O 1
ATOM 462 N N . GLU A 1 63 ? -12.75 -25.391 -9.438 1 96.25 63 GLU A N 1
ATOM 463 C CA . GLU A 1 63 ? -11.938 -25.75 -8.281 1 96.25 63 GLU A CA 1
ATOM 464 C C . GLU A 1 63 ? -10.484 -25.297 -8.461 1 96.25 63 GLU A C 1
ATOM 466 O O . GLU A 1 63 ? -9.938 -25.391 -9.562 1 96.25 63 GLU A O 1
ATOM 471 N N . ILE A 1 64 ? -10 -24.828 -7.379 1 96.06 64 ILE A N 1
ATOM 472 C CA . ILE A 1 64 ? -8.594 -24.438 -7.352 1 96.06 64 ILE A CA 1
ATOM 473 C C . ILE A 1 64 ? -7.848 -25.266 -6.305 1 96.06 64 ILE A C 1
ATOM 475 O O . ILE A 1 64 ? -8.312 -25.406 -5.172 1 96.06 64 ILE A O 1
ATOM 479 N N . TYR A 1 65 ? -6.789 -25.828 -6.738 1 95.88 65 TYR A N 1
ATOM 480 C CA . TYR A 1 65 ? -5.891 -26.547 -5.832 1 95.88 65 TYR A CA 1
ATOM 481 C C . TYR A 1 65 ? -4.555 -25.828 -5.719 1 95.88 65 TYR A C 1
ATOM 483 O O . TYR A 1 65 ? -3.949 -25.453 -6.727 1 95.88 65 TYR A O 1
ATOM 491 N N . ILE A 1 66 ? -4.125 -25.609 -4.48 1 96 66 ILE A N 1
ATOM 492 C CA . ILE A 1 66 ? -2.812 -25.047 -4.184 1 96 66 ILE A CA 1
ATOM 493 C C . ILE A 1 66 ? -2.064 -25.969 -3.221 1 96 66 ILE A C 1
ATOM 495 O O . ILE A 1 66 ? -2.572 -26.312 -2.148 1 96 66 ILE A O 1
ATOM 499 N N . ASP A 1 67 ? -0.92 -26.328 -3.645 1 94.38 67 ASP A N 1
ATOM 500 C CA . ASP A 1 67 ? -0.107 -27.234 -2.836 1 94.38 67 ASP A CA 1
ATOM 501 C C . ASP A 1 67 ? -0.907 -28.469 -2.41 1 94.38 67 ASP A C 1
ATOM 503 O O . ASP A 1 67 ? -0.889 -28.844 -1.238 1 94.38 67 ASP A O 1
ATOM 507 N N . GLY A 1 68 ? -1.705 -28.906 -3.305 1 91.5 68 GLY A N 1
ATOM 508 C CA . GLY A 1 68 ? -2.451 -30.141 -3.121 1 91.5 68 GLY A CA 1
ATOM 509 C C . GLY A 1 68 ? -3.725 -29.953 -2.32 1 91.5 68 GLY A C 1
ATOM 510 O O . GLY A 1 68 ? -4.469 -30.922 -2.096 1 91.5 68 GLY A O 1
ATOM 511 N N . LYS A 1 69 ? -4.035 -28.797 -1.922 1 92.19 69 LYS A N 1
ATOM 512 C CA . LYS A 1 69 ? -5.215 -28.547 -1.102 1 92.19 69 LYS A CA 1
ATOM 513 C C . LYS A 1 69 ? -6.262 -27.75 -1.88 1 92.19 69 LYS A C 1
ATOM 515 O O . LYS A 1 69 ? -5.934 -26.781 -2.561 1 92.19 69 LYS A O 1
ATOM 520 N N . ILE A 1 70 ? -7.48 -28.141 -1.698 1 91.31 70 ILE A N 1
ATOM 521 C CA . ILE A 1 70 ? -8.57 -27.422 -2.33 1 91.31 70 ILE A CA 1
ATOM 522 C C . ILE A 1 70 ? -8.867 -26.141 -1.541 1 91.31 70 ILE A C 1
ATOM 524 O O . ILE A 1 70 ? -9.039 -26.188 -0.322 1 91.31 70 ILE A O 1
ATOM 528 N N . ILE A 1 71 ? -8.914 -25 -2.223 1 88.12 71 ILE A N 1
ATOM 529 C CA . ILE A 1 71 ? -8.922 -23.75 -1.462 1 88.12 71 ILE A CA 1
ATOM 530 C C . ILE A 1 71 ? -10.312 -23.125 -1.533 1 88.12 71 ILE A C 1
ATOM 532 O O . ILE A 1 71 ? -10.641 -22.25 -0.729 1 88.12 71 ILE A O 1
ATOM 536 N N . ASN A 1 72 ? -11.133 -23.453 -2.389 1 79.31 72 ASN A N 1
ATOM 537 C CA . ASN A 1 72 ? -12.414 -22.766 -2.484 1 79.31 72 ASN A CA 1
ATOM 538 C C . ASN A 1 72 ? -13.469 -23.438 -1.603 1 79.31 72 ASN A C 1
ATOM 540 O O . ASN A 1 72 ? -14.648 -23.062 -1.654 1 79.31 72 ASN A O 1
ATOM 544 N N . LYS A 1 73 ? -13.086 -24.438 -0.779 1 81.19 73 LYS A N 1
ATOM 545 C CA . LYS A 1 73 ? -14.008 -25.125 0.122 1 81.19 73 LYS A CA 1
ATOM 546 C C . LYS A 1 73 ? -13.547 -25 1.572 1 81.19 73 LYS A C 1
ATOM 548 O O . LYS A 1 73 ? -13.984 -25.766 2.434 1 81.19 73 LYS A O 1
ATOM 553 N N . VAL A 1 74 ? -12.672 -24.109 1.769 1 82.81 74 VAL A N 1
ATOM 554 C CA . VAL A 1 74 ? -12.125 -23.969 3.117 1 82.81 74 VAL A CA 1
ATOM 555 C C . VAL A 1 74 ? -12.617 -22.672 3.74 1 82.81 74 VAL A C 1
ATOM 557 O O . VAL A 1 74 ? -13.047 -21.75 3.029 1 82.81 74 VAL A O 1
ATOM 560 N N . GLY A 1 75 ? -12.531 -22.625 5.07 1 83.75 75 GLY A N 1
ATOM 561 C CA . GLY A 1 75 ? -12.953 -21.438 5.789 1 83.75 75 GLY A CA 1
ATOM 562 C C . GLY A 1 75 ? -12.023 -20.266 5.594 1 83.75 75 GLY A C 1
ATOM 563 O O . GLY A 1 75 ? -10.867 -20.438 5.191 1 83.75 75 GLY A O 1
ATOM 564 N N . ARG A 1 76 ? -12.508 -19.078 5.82 1 83 76 ARG A N 1
ATOM 565 C CA . ARG A 1 76 ? -11.789 -17.828 5.586 1 83 76 ARG A CA 1
ATOM 566 C C . ARG A 1 76 ? -10.484 -17.797 6.375 1 83 76 ARG A C 1
ATOM 568 O O . ARG A 1 76 ? -9.453 -17.359 5.859 1 83 76 ARG A O 1
ATOM 575 N N . ARG A 1 77 ? -10.547 -18.234 7.551 1 82.19 77 ARG A N 1
ATOM 576 C CA . ARG A 1 77 ? -9.375 -18.203 8.414 1 82.19 77 ARG A CA 1
ATOM 577 C C . ARG A 1 77 ? -8.281 -19.125 7.887 1 82.19 77 ARG A C 1
ATOM 579 O O . ARG A 1 77 ? -7.109 -18.75 7.844 1 82.19 77 ARG A O 1
ATOM 586 N N . THR A 1 78 ? -8.695 -20.328 7.488 1 86.25 78 THR A N 1
ATOM 587 C CA . THR A 1 78 ? -7.762 -21.297 6.938 1 86.25 78 THR A CA 1
ATOM 588 C C . THR A 1 78 ? -7.164 -20.781 5.629 1 86.25 78 THR A C 1
ATOM 590 O O . THR A 1 78 ? -5.961 -20.922 5.391 1 86.25 78 THR A O 1
ATOM 593 N N . LEU A 1 79 ? -7.953 -20.125 4.887 1 89.06 79 LEU A N 1
ATOM 594 C CA . LEU A 1 79 ? -7.508 -19.578 3.605 1 89.06 79 LEU A CA 1
ATOM 595 C C . LEU A 1 79 ? -6.484 -18.469 3.811 1 89.06 79 LEU A C 1
ATOM 597 O O . LEU A 1 79 ? -5.484 -18.406 3.092 1 89.06 79 LEU A O 1
ATOM 601 N N . SER A 1 80 ? -6.727 -17.688 4.746 1 86.81 80 SER A N 1
ATOM 602 C CA . SER A 1 80 ? -5.812 -16.594 5.059 1 86.81 80 SER A CA 1
ATOM 603 C C . SER A 1 80 ? -4.461 -17.109 5.523 1 86.81 80 SER A C 1
ATOM 605 O O . SER A 1 80 ? -3.416 -16.594 5.117 1 86.81 80 SER A O 1
ATOM 607 N N . LYS A 1 81 ? -4.547 -18.078 6.316 1 86.69 81 LYS A N 1
ATOM 608 C CA . LYS A 1 81 ? -3.312 -18.672 6.816 1 86.69 81 LYS A CA 1
ATOM 609 C C . LYS A 1 81 ? -2.516 -19.312 5.68 1 86.69 81 LYS A C 1
ATOM 611 O O . LYS A 1 81 ? -1.309 -19.094 5.562 1 86.69 81 LYS A O 1
ATOM 616 N N . MET A 1 82 ? -3.225 -20.062 4.926 1 89.75 82 MET A N 1
ATOM 617 C CA . MET A 1 82 ? -2.576 -20.703 3.783 1 89.75 82 MET A CA 1
ATOM 618 C C . MET A 1 82 ? -1.959 -19.656 2.854 1 89.75 82 MET A C 1
ATOM 620 O O . MET A 1 82 ? -0.818 -19.812 2.414 1 89.75 82 MET A O 1
ATOM 624 N N . ARG A 1 83 ? -2.695 -18.641 2.551 1 92.44 83 ARG A N 1
ATOM 625 C CA . ARG A 1 83 ? -2.221 -17.578 1.673 1 92.44 83 ARG A CA 1
ATOM 626 C C . ARG A 1 83 ? -0.955 -16.938 2.229 1 92.44 83 ARG A C 1
ATOM 628 O O . ARG A 1 83 ? 0.034 -16.781 1.51 1 92.44 83 ARG A O 1
ATOM 635 N N . ASN A 1 84 ? -0.981 -16.625 3.457 1 89.69 84 ASN A N 1
ATOM 636 C CA . ASN A 1 84 ? 0.139 -15.961 4.113 1 89.69 84 ASN A CA 1
ATOM 637 C C . ASN A 1 84 ? 1.384 -16.844 4.133 1 89.69 84 ASN A C 1
ATOM 639 O O . ASN A 1 84 ? 2.502 -16.359 3.969 1 89.69 84 ASN A O 1
ATOM 643 N N . GLU A 1 85 ? 1.198 -18.094 4.207 1 91.44 85 GLU A N 1
ATOM 644 C CA . GLU A 1 85 ? 2.311 -19.031 4.391 1 91.44 85 GLU A CA 1
ATOM 645 C C . GLU A 1 85 ? 2.826 -19.531 3.047 1 91.44 85 GLU A C 1
ATOM 647 O O . GLU A 1 85 ? 4.004 -19.891 2.92 1 91.44 85 GLU A O 1
ATOM 652 N N . THR A 1 86 ? 1.956 -19.578 2.105 1 95.5 86 THR A N 1
ATOM 653 C CA . THR A 1 86 ? 2.305 -20.312 0.897 1 95.5 86 THR A CA 1
ATOM 654 C C . THR A 1 86 ? 2.521 -19.359 -0.276 1 95.5 86 THR A C 1
ATOM 656 O O . THR A 1 86 ? 3.221 -19.703 -1.233 1 95.5 86 THR A O 1
ATOM 659 N N . ILE A 1 87 ? 1.931 -18.172 -0.161 1 96.69 87 ILE A N 1
ATOM 660 C CA . ILE A 1 87 ? 1.916 -17.312 -1.339 1 96.69 87 ILE A CA 1
ATOM 661 C C . ILE A 1 87 ? 2.508 -15.953 -0.99 1 96.69 87 ILE A C 1
ATOM 663 O O . ILE A 1 87 ? 2.162 -15.367 0.037 1 96.69 87 ILE A O 1
ATOM 667 N N . GLY A 1 88 ? 3.438 -15.5 -1.765 1 97.06 88 GLY A N 1
ATOM 668 C CA . GLY A 1 88 ? 3.898 -14.117 -1.767 1 97.06 88 GLY A CA 1
ATOM 669 C C . GLY A 1 88 ? 3.381 -13.312 -2.945 1 97.06 88 GLY A C 1
ATOM 670 O O . GLY A 1 88 ? 3.213 -13.852 -4.043 1 97.06 88 GLY A O 1
ATOM 671 N N . PHE A 1 89 ? 3.205 -12.055 -2.713 1 96.56 89 PHE A N 1
ATOM 672 C CA . PHE A 1 89 ? 2.65 -11.195 -3.75 1 96.56 89 PHE A CA 1
ATOM 673 C C . PHE A 1 89 ? 3.598 -10.039 -4.059 1 96.56 89 PHE A C 1
ATOM 675 O O . PHE A 1 89 ? 4.191 -9.461 -3.148 1 96.56 89 PHE A O 1
ATOM 682 N N . VAL A 1 90 ? 3.701 -9.773 -5.344 1 96.62 90 VAL A N 1
ATOM 683 C CA . VAL A 1 90 ? 4.414 -8.594 -5.82 1 96.62 90 VAL A CA 1
ATOM 684 C C . VAL A 1 90 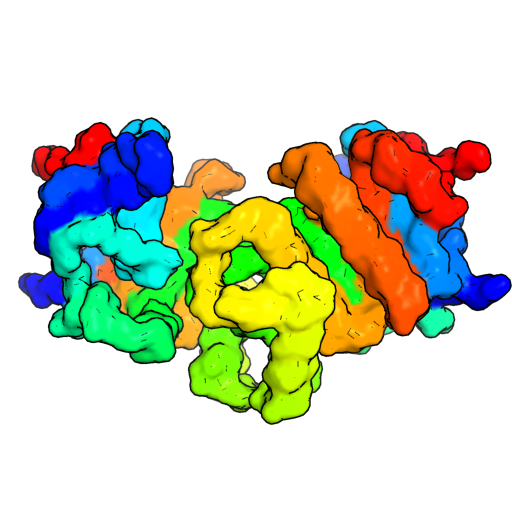? 3.555 -7.84 -6.832 1 96.62 90 VAL A C 1
ATOM 686 O O . VAL A 1 90 ? 3.115 -8.414 -7.832 1 96.62 90 VAL A O 1
ATOM 689 N N . PHE A 1 91 ? 3.318 -6.562 -6.527 1 92.31 91 PHE A N 1
ATOM 690 C CA . PHE A 1 91 ? 2.441 -5.754 -7.367 1 92.31 91 PHE A CA 1
ATOM 691 C C . PHE A 1 91 ? 3.223 -4.645 -8.055 1 92.31 91 PHE A C 1
ATOM 693 O O . PHE A 1 91 ? 4.32 -4.289 -7.625 1 92.31 91 PHE A O 1
ATOM 700 N N . GLN A 1 92 ? 2.559 -4.145 -9.047 1 86.75 92 GLN A N 1
ATOM 701 C CA . GLN A 1 92 ? 3.146 -3.039 -9.797 1 86.75 92 GLN A CA 1
ATOM 702 C C . GLN A 1 92 ? 3.342 -1.814 -8.906 1 86.75 92 GLN A C 1
ATOM 704 O O . GLN A 1 92 ? 4.363 -1.128 -9 1 86.75 92 GLN A O 1
ATOM 709 N N . PHE A 1 93 ? 2.389 -1.523 -8.008 1 86.69 93 PHE A N 1
ATOM 710 C CA . PHE A 1 93 ? 2.441 -0.315 -7.191 1 86.69 93 PHE A CA 1
ATOM 711 C C . PHE A 1 93 ? 3.125 -0.589 -5.859 1 86.69 93 PHE A C 1
ATOM 713 O O . PHE A 1 93 ? 3.076 0.24 -4.949 1 86.69 93 PHE A O 1
ATOM 720 N N . HIS A 1 94 ? 3.791 -1.594 -5.73 1 90.88 94 HIS A N 1
ATOM 721 C CA . HIS A 1 94 ? 4.637 -2.035 -4.629 1 90.88 94 HIS A CA 1
ATOM 722 C C . HIS A 1 94 ? 3.85 -2.094 -3.322 1 90.88 94 HIS A C 1
ATOM 724 O O . HIS A 1 94 ? 4.168 -2.887 -2.434 1 90.88 94 HIS A O 1
ATOM 730 N N . TYR A 1 95 ? 2.869 -1.13 -3.096 1 91.06 95 TYR A N 1
ATOM 731 C CA . TYR A 1 95 ? 2.023 -1.036 -1.911 1 91.06 95 TYR A CA 1
ATOM 732 C C . TYR A 1 95 ? 2.867 -0.934 -0.646 1 91.06 95 TYR A C 1
ATOM 734 O O . TYR A 1 95 ? 2.557 -1.566 0.367 1 91.06 95 TYR A O 1
ATOM 742 N N . LEU A 1 96 ? 3.924 -0.251 -0.754 1 94.31 96 LEU A N 1
ATOM 743 C CA . LEU A 1 96 ? 4.691 0.042 0.451 1 94.31 96 LEU A CA 1
ATOM 744 C C . LEU A 1 96 ? 4.031 1.153 1.26 1 94.31 96 LEU A C 1
ATOM 746 O O . LEU A 1 96 ? 3.549 2.137 0.693 1 94.31 96 LEU A O 1
ATOM 750 N N . LEU A 1 97 ? 4.004 0.97 2.516 1 91.81 97 LEU A N 1
ATOM 751 C CA . LEU A 1 97 ? 3.447 1.994 3.391 1 91.81 97 LEU A CA 1
ATOM 752 C C . LEU A 1 97 ? 4.473 3.088 3.67 1 91.81 97 LEU A C 1
ATOM 754 O O . LEU A 1 97 ? 5.48 2.842 4.336 1 91.81 97 LEU A O 1
ATOM 758 N N . PRO A 1 98 ? 4.199 4.297 3.316 1 91.06 98 PRO A N 1
ATOM 759 C CA . PRO A 1 98 ? 5.199 5.367 3.379 1 91.06 98 PRO A CA 1
ATOM 760 C C . PRO A 1 98 ? 5.547 5.762 4.812 1 91.06 98 PRO A C 1
ATOM 762 O O . PRO A 1 98 ? 6.609 6.344 5.055 1 91.06 98 PRO A O 1
ATOM 765 N N . GLU A 1 99 ? 4.684 5.578 5.719 1 89.38 99 GLU A N 1
ATOM 766 C CA . GLU A 1 99 ? 4.922 5.977 7.102 1 89.38 99 GLU A CA 1
ATOM 767 C C . GLU A 1 99 ? 5.867 5.004 7.801 1 89.38 99 GLU A C 1
ATOM 769 O O . GLU A 1 99 ? 6.359 5.285 8.898 1 89.38 99 GLU A O 1
ATOM 774 N N . PHE A 1 100 ? 6.168 3.889 7.145 1 89.75 100 PHE A N 1
ATOM 775 C CA . PHE A 1 100 ? 7.09 2.895 7.676 1 89.75 100 PHE A CA 1
ATOM 776 C C . PHE A 1 100 ? 8.375 2.855 6.859 1 89.75 100 PHE A C 1
ATOM 778 O O . PHE A 1 100 ? 8.375 3.203 5.676 1 89.75 100 PHE A O 1
ATOM 785 N N . ASN A 1 101 ? 9.422 2.457 7.621 1 92.06 101 ASN A N 1
ATOM 786 C CA . ASN A 1 101 ? 10.688 2.354 6.898 1 92.06 101 ASN A CA 1
ATOM 787 C C . ASN A 1 101 ? 10.797 1.03 6.148 1 92.06 101 ASN A C 1
ATOM 789 O O . ASN A 1 101 ? 9.867 0.218 6.172 1 92.06 101 ASN A O 1
ATOM 793 N N . VAL A 1 102 ? 11.891 0.819 5.539 1 95.44 102 VAL A N 1
ATOM 794 C CA . VAL A 1 102 ? 12.109 -0.313 4.645 1 95.44 102 VAL A CA 1
ATOM 795 C C . VAL A 1 102 ? 11.93 -1.62 5.414 1 95.44 102 VAL A C 1
ATOM 797 O O . VAL A 1 102 ? 11.125 -2.469 5.031 1 95.44 102 VAL A O 1
ATOM 800 N N . ILE A 1 103 ? 12.617 -1.801 6.484 1 93.75 103 ILE A N 1
ATOM 801 C CA . ILE A 1 103 ? 12.586 -3.08 7.184 1 93.75 103 ILE A CA 1
ATOM 802 C C . ILE A 1 103 ? 11.211 -3.297 7.809 1 93.75 103 ILE A C 1
ATOM 804 O O . ILE A 1 103 ? 10.727 -4.43 7.883 1 93.75 103 ILE A O 1
ATOM 808 N N . GLU A 1 104 ? 10.578 -2.238 8.219 1 90.94 104 GLU A N 1
ATOM 809 C CA . GLU A 1 104 ? 9.234 -2.354 8.781 1 90.94 104 GLU A CA 1
ATOM 810 C C . GLU A 1 104 ? 8.234 -2.83 7.727 1 90.94 104 GLU A C 1
ATOM 812 O O . GLU A 1 104 ? 7.336 -3.617 8.031 1 90.94 104 GLU A O 1
ATOM 817 N N . ASN A 1 105 ? 8.352 -2.373 6.582 1 93.69 105 ASN A N 1
ATOM 818 C CA . ASN A 1 105 ? 7.523 -2.852 5.484 1 93.69 105 ASN A CA 1
ATOM 819 C C . ASN A 1 105 ? 7.742 -4.34 5.223 1 93.69 105 ASN A C 1
ATOM 821 O O . ASN A 1 105 ? 6.781 -5.086 5.023 1 93.69 105 ASN A O 1
ATOM 825 N N . VAL A 1 106 ? 8.945 -4.758 5.285 1 94.75 106 VAL A N 1
ATOM 826 C CA . VAL A 1 106 ? 9.297 -6.141 4.988 1 94.75 106 VAL A CA 1
ATOM 827 C C . VAL A 1 106 ? 8.734 -7.062 6.066 1 94.75 106 VAL A C 1
ATOM 829 O O . VAL A 1 106 ? 8.328 -8.188 5.777 1 94.75 106 VAL A O 1
ATOM 832 N N . LEU A 1 107 ? 8.609 -6.57 7.238 1 91.12 107 LEU A N 1
ATOM 833 C CA . LEU A 1 107 ? 8.242 -7.383 8.391 1 91.12 107 LEU A CA 1
ATOM 834 C C . LEU A 1 107 ? 6.73 -7.59 8.445 1 91.12 107 LEU A C 1
ATOM 836 O O . LEU A 1 107 ? 6.238 -8.438 9.195 1 91.12 107 LEU A O 1
ATOM 840 N N . MET A 1 108 ? 6.016 -6.969 7.652 1 88.75 108 MET A N 1
ATOM 841 C CA . MET A 1 108 ? 4.566 -6.867 7.793 1 88.75 108 MET A CA 1
ATOM 842 C C . MET A 1 108 ? 3.914 -8.242 7.695 1 88.75 108 MET A C 1
ATOM 844 O O . MET A 1 108 ? 3.064 -8.594 8.516 1 88.75 108 MET A O 1
ATOM 848 N N . PRO A 1 109 ? 4.238 -9.062 6.723 1 86.06 109 PRO A N 1
ATOM 849 C CA . PRO A 1 109 ? 3.586 -10.367 6.641 1 86.06 109 PRO A CA 1
ATOM 850 C C . PRO A 1 109 ? 3.885 -11.258 7.848 1 86.06 109 PRO A C 1
ATOM 852 O O . PRO A 1 109 ? 3.104 -12.156 8.172 1 86.06 109 PRO A O 1
ATOM 855 N N . GLY A 1 110 ? 5.012 -11.062 8.461 1 78.19 110 GLY A N 1
ATOM 856 C CA . GLY A 1 110 ? 5.387 -11.859 9.617 1 78.19 110 GLY A CA 1
ATOM 857 C C . GLY A 1 110 ? 4.574 -11.523 10.859 1 78.19 110 GLY A C 1
ATOM 858 O O . GLY A 1 110 ? 4.523 -12.312 11.805 1 78.19 110 GLY A O 1
ATOM 859 N N . ARG A 1 111 ? 3.979 -10.422 10.859 1 65.62 111 ARG A N 1
ATOM 860 C CA . ARG A 1 111 ? 3.305 -9.906 12.047 1 65.62 111 ARG A CA 1
ATOM 861 C C . ARG A 1 111 ? 1.897 -10.477 12.172 1 65.62 111 ARG A C 1
ATOM 863 O O . ARG A 1 111 ? 1.342 -10.539 13.273 1 65.62 111 ARG A O 1
ATOM 870 N N . ILE A 1 112 ? 1.347 -10.977 11.18 1 59.81 112 ILE A N 1
ATOM 871 C CA . ILE A 1 112 ? -0.01 -11.508 11.227 1 59.81 112 ILE A CA 1
ATOM 872 C C . ILE A 1 112 ? 0.008 -12.914 11.828 1 59.8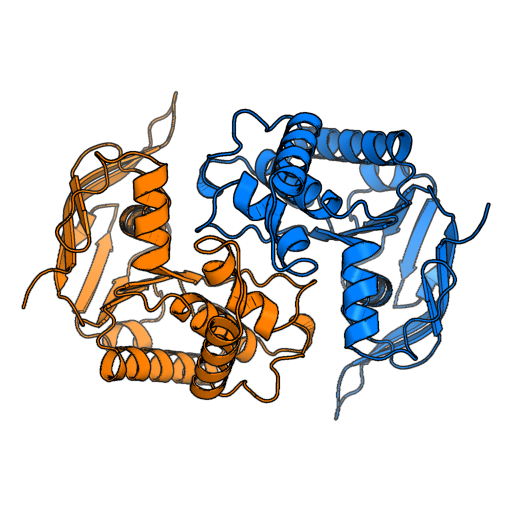1 112 ILE A C 1
ATOM 874 O O . ILE A 1 112 ? -0.874 -13.273 12.617 1 59.81 112 ILE A O 1
ATOM 878 N N . LYS A 1 113 ? 1.041 -13.734 11.43 1 56.88 113 LYS A N 1
ATOM 879 C CA . LYS A 1 113 ? 1.102 -15.109 11.914 1 56.88 113 LYS A CA 1
ATOM 880 C C . LYS A 1 113 ? 1.426 -15.156 13.398 1 56.88 113 LYS A C 1
ATOM 882 O O . LYS A 1 113 ? 1.01 -16.078 14.109 1 56.88 113 LYS A O 1
ATOM 887 N N . SER A 1 114 ? 2.34 -14.242 13.781 1 55.69 114 SER A N 1
ATOM 888 C CA . SER A 1 114 ? 2.75 -14.336 15.18 1 55.69 114 SER A CA 1
ATOM 889 C C . SER A 1 114 ? 2.74 -12.969 15.852 1 55.69 114 SER A C 1
ATOM 891 O O . SER A 1 114 ? 3.055 -11.953 15.219 1 55.69 114 SER A O 1
ATOM 893 N N . PHE A 1 115 ? 1.985 -12.953 16.906 1 52.75 115 PHE A N 1
ATOM 894 C CA . PHE A 1 115 ? 1.851 -11.789 17.781 1 52.75 115 PHE A CA 1
ATOM 895 C C . PHE A 1 115 ? 3.219 -11.234 18.156 1 52.75 115 PHE A C 1
ATOM 897 O O . PHE A 1 115 ? 3.326 -10.102 18.625 1 52.75 115 PHE A O 1
ATOM 904 N N . PHE A 1 116 ? 4.309 -12.07 17.922 1 52 116 PHE A N 1
ATOM 905 C CA . PHE A 1 116 ? 5.637 -11.695 18.391 1 52 116 PHE A CA 1
ATOM 906 C C . PHE A 1 116 ? 6.617 -11.594 17.234 1 52 116 PHE A C 1
ATOM 908 O O . PHE A 1 116 ? 6.746 -12.523 16.438 1 52 116 PHE A O 1
ATOM 915 N N . ILE A 1 117 ? 6.875 -10.281 16.891 1 59.53 117 ILE A N 1
ATOM 916 C CA . ILE A 1 117 ? 8.055 -10.188 16.031 1 59.53 117 ILE A CA 1
ATOM 917 C C . ILE A 1 117 ? 9.32 -10.352 16.875 1 59.53 117 ILE A C 1
ATOM 919 O O . ILE A 1 117 ? 9.727 -9.422 17.562 1 59.53 117 ILE A O 1
ATOM 923 N N . GLY A 1 118 ? 9.781 -11.578 16.938 1 71.06 118 GLY A N 1
ATOM 924 C CA . GLY A 1 118 ? 10.984 -11.852 17.719 1 71.06 118 GLY A CA 1
ATOM 925 C C . GLY A 1 118 ? 12.266 -11.625 16.938 1 71.06 118 GLY A C 1
ATOM 926 O O . GLY A 1 118 ? 12.227 -11.117 15.805 1 71.06 118 GLY A O 1
ATOM 927 N N . LYS A 1 119 ? 13.312 -11.664 17.531 1 81.38 119 LYS A N 1
ATOM 928 C CA . LYS A 1 119 ? 14.664 -11.508 17 1 81.38 119 LYS A CA 1
ATOM 929 C C . LYS A 1 119 ? 14.844 -12.32 15.719 1 81.38 119 LYS A C 1
ATOM 931 O O . LYS A 1 119 ? 15.477 -11.859 14.766 1 81.38 119 LYS A O 1
ATOM 936 N N . LYS A 1 120 ? 14.195 -13.406 15.586 1 86.56 120 LYS A N 1
ATOM 937 C CA . LYS A 1 120 ? 14.352 -14.289 14.438 1 86.56 120 LYS A CA 1
ATOM 938 C C . LYS A 1 120 ? 13.727 -13.68 13.188 1 86.56 120 LYS A C 1
ATOM 940 O O . LYS A 1 120 ? 14.297 -13.758 12.102 1 86.56 120 LYS A O 1
ATOM 945 N N . LYS A 1 121 ? 12.57 -13.078 13.312 1 88.12 121 LYS A N 1
ATOM 946 C CA . LYS A 1 121 ? 11.898 -12.461 12.172 1 88.12 121 LYS A CA 1
ATOM 947 C C . LYS A 1 121 ? 12.68 -11.25 11.664 1 88.12 121 LYS A C 1
ATOM 949 O O . LYS A 1 121 ? 12.758 -11.016 10.461 1 88.12 121 LYS A O 1
ATOM 954 N N . ARG A 1 122 ? 13.211 -10.523 12.586 1 89.94 122 ARG A N 1
ATOM 955 C CA . ARG A 1 122 ? 14.023 -9.375 12.195 1 89.94 122 ARG A CA 1
ATOM 956 C C . ARG A 1 122 ? 15.273 -9.828 11.445 1 89.94 122 ARG A C 1
ATOM 958 O O . ARG A 1 122 ? 15.648 -9.227 10.438 1 89.94 122 ARG A O 1
ATOM 965 N N . GLN A 1 123 ? 15.898 -10.82 11.945 1 94.12 123 GLN A N 1
ATOM 966 C CA . GLN A 1 123 ? 17.078 -11.359 11.273 1 94.12 123 GLN A CA 1
ATOM 967 C C . GLN A 1 123 ? 16.734 -11.852 9.875 1 94.12 123 GLN A C 1
ATOM 969 O O . GLN A 1 123 ? 17.5 -11.633 8.93 1 94.12 123 GLN A O 1
ATOM 974 N N . ARG A 1 124 ? 15.625 -12.453 9.773 1 94.38 124 ARG A N 1
ATOM 975 C CA . ARG A 1 124 ? 15.188 -12.906 8.461 1 94.38 124 ARG A CA 1
ATOM 976 C C . ARG A 1 124 ? 14.969 -11.734 7.512 1 94.38 124 ARG A C 1
ATOM 978 O O . ARG A 1 124 ? 15.422 -11.758 6.367 1 94.38 124 ARG A O 1
ATOM 985 N N . ALA A 1 125 ? 14.281 -10.758 8.023 1 95.31 125 ALA A N 1
ATOM 986 C CA . ALA A 1 125 ? 14.047 -9.57 7.215 1 95.31 125 ALA A CA 1
ATOM 987 C C . ALA A 1 125 ? 15.359 -8.953 6.742 1 95.31 125 ALA A C 1
ATOM 989 O O . ALA A 1 125 ? 15.484 -8.555 5.582 1 95.31 125 ALA A O 1
ATOM 990 N N . GLU A 1 126 ? 16.266 -8.906 7.637 1 97.19 126 GLU A N 1
ATOM 991 C CA . GLU A 1 126 ? 17.578 -8.352 7.285 1 97.19 126 GLU A CA 1
ATOM 992 C C . GLU A 1 126 ? 18.281 -9.211 6.238 1 97.19 126 GLU A C 1
ATOM 994 O O . GLU A 1 126 ? 18.891 -8.688 5.309 1 97.19 126 GLU A O 1
ATOM 999 N N . SER A 1 127 ? 18.172 -10.508 6.383 1 97.38 127 SER A N 1
ATOM 1000 C CA . SER A 1 127 ? 18.766 -11.414 5.406 1 97.38 127 SER A CA 1
ATOM 1001 C C . SER A 1 127 ? 18.125 -11.25 4.035 1 97.38 127 SER A C 1
ATOM 1003 O O . SER A 1 127 ? 18.797 -11.289 3.01 1 97.38 127 SER A O 1
ATOM 1005 N N . LEU A 1 128 ? 16.859 -11.062 4.008 1 97.5 128 LEU A N 1
ATOM 1006 C CA . LEU A 1 128 ? 16.141 -10.852 2.752 1 97.5 128 LEU A CA 1
ATOM 1007 C C . LEU A 1 128 ? 16.547 -9.523 2.117 1 97.5 128 LEU A C 1
ATOM 1009 O O . LEU A 1 128 ? 16.734 -9.445 0.9 1 97.5 128 LEU A O 1
ATOM 1013 N N . LEU A 1 129 ? 16.672 -8.523 2.953 1 98.25 129 LEU A N 1
ATOM 1014 C CA . LEU A 1 129 ? 17.109 -7.23 2.445 1 98.25 129 LEU A CA 1
ATOM 1015 C C . LEU A 1 129 ? 18.516 -7.316 1.878 1 98.25 129 LEU A C 1
ATOM 1017 O O . LEU A 1 129 ? 18.828 -6.652 0.889 1 98.25 129 LEU A O 1
ATOM 1021 N N . GLU A 1 130 ? 19.328 -8.086 2.529 1 97.94 130 GLU A N 1
ATOM 1022 C CA . GLU A 1 130 ? 20.672 -8.328 1.996 1 97.94 130 GLU A CA 1
ATOM 1023 C C . GLU A 1 130 ? 20.609 -9.008 0.633 1 97.94 130 GLU A C 1
ATOM 1025 O O . GLU A 1 130 ? 21.297 -8.609 -0.301 1 97.94 130 GLU A O 1
ATOM 1030 N N . MET A 1 131 ? 19.828 -9.938 0.476 1 96.31 131 MET A N 1
ATOM 1031 C CA . MET A 1 131 ? 19.672 -10.695 -0.761 1 96.31 131 MET A CA 1
ATOM 1032 C C . MET A 1 131 ? 19.25 -9.789 -1.911 1 96.31 131 MET A C 1
ATOM 1034 O O . MET A 1 131 ? 19.703 -9.969 -3.045 1 96.31 131 MET A O 1
ATOM 1038 N N . VAL A 1 132 ? 18.406 -8.812 -1.576 1 96.81 132 VAL A N 1
ATOM 1039 C CA . VAL A 1 132 ? 17.938 -7.941 -2.648 1 96.81 132 VAL A CA 1
ATOM 1040 C C . VAL A 1 132 ? 18.828 -6.711 -2.752 1 96.81 132 VAL A C 1
ATOM 1042 O O . VAL A 1 132 ? 18.531 -5.773 -3.498 1 96.81 132 VAL A O 1
ATOM 1045 N N . GLY A 1 133 ? 19.828 -6.602 -1.941 1 96.62 133 GLY A N 1
ATOM 1046 C CA . GLY A 1 133 ? 20.844 -5.566 -2.037 1 96.62 133 GLY A CA 1
ATOM 1047 C C . GLY A 1 133 ? 20.438 -4.273 -1.346 1 96.62 133 GLY A C 1
ATOM 1048 O O . GLY A 1 133 ? 20.812 -3.188 -1.785 1 96.62 133 GLY A O 1
ATOM 1049 N N . LEU A 1 134 ? 19.625 -4.395 -0.263 1 97.75 134 LEU A N 1
ATOM 1050 C CA . LEU A 1 134 ? 19.109 -3.17 0.338 1 97.75 134 LEU A CA 1
ATOM 1051 C C . LEU A 1 134 ? 19.312 -3.174 1.849 1 97.75 134 LEU A C 1
ATOM 1053 O O . LEU A 1 134 ? 18.672 -2.416 2.572 1 97.75 134 LEU A O 1
ATOM 1057 N N . LEU A 1 135 ? 20.203 -4.039 2.371 1 97.69 135 LEU A N 1
ATOM 1058 C CA . LEU A 1 135 ? 20.406 -4.137 3.812 1 97.69 135 LEU A CA 1
ATOM 1059 C C . LEU A 1 135 ? 20.828 -2.789 4.395 1 97.69 135 LEU A C 1
ATOM 1061 O O . LEU A 1 135 ? 20.328 -2.387 5.449 1 97.69 135 LEU A O 1
ATOM 1065 N N . GLU A 1 136 ? 21.672 -2.033 3.727 1 96.69 136 GLU A N 1
ATOM 1066 C CA . GLU A 1 136 ? 22.172 -0.753 4.219 1 96.69 136 GLU A CA 1
ATOM 1067 C C . GLU A 1 136 ? 21.062 0.294 4.254 1 96.69 136 GLU A C 1
ATOM 1069 O O . GLU A 1 136 ? 21.188 1.324 4.918 1 96.69 136 GLU A O 1
ATOM 1074 N N . LEU A 1 137 ? 20.016 0.045 3.523 1 96 137 LEU A N 1
ATOM 1075 C CA . LEU A 1 137 ? 18.922 1.015 3.43 1 96 137 LEU A CA 1
ATOM 1076 C C . LEU A 1 137 ? 17.75 0.607 4.316 1 96 137 LEU A C 1
ATOM 1078 O O . LEU A 1 137 ? 16.656 1.175 4.211 1 96 137 LEU A O 1
ATOM 1082 N N . LYS A 1 138 ? 17.922 -0.316 5.203 1 95.56 138 LYS A N 1
ATOM 1083 C CA . LYS A 1 138 ? 16.844 -0.949 5.945 1 95.56 138 LYS A CA 1
ATOM 1084 C C . LYS A 1 138 ? 16.078 0.074 6.781 1 95.56 138 LYS A C 1
ATOM 1086 O O . LYS A 1 138 ? 14.891 -0.109 7.062 1 95.56 138 LYS A O 1
ATOM 1091 N N . LYS A 1 139 ? 16.688 1.205 7.113 1 92.31 139 LYS A N 1
ATOM 1092 C CA . LYS A 1 139 ? 16.031 2.199 7.961 1 92.31 139 LYS A CA 1
ATOM 1093 C C . LYS A 1 139 ? 15.57 3.398 7.141 1 92.31 139 LYS A C 1
ATOM 1095 O O . LYS A 1 139 ? 15.016 4.355 7.688 1 92.31 139 LYS A O 1
ATOM 1100 N N . LYS A 1 140 ? 15.734 3.34 5.879 1 92.31 140 LYS A N 1
ATOM 1101 C CA . LYS A 1 140 ? 15.328 4.445 5.012 1 92.31 140 LYS A CA 1
ATOM 1102 C C . LYS A 1 140 ? 13.812 4.473 4.828 1 92.31 140 LYS A C 1
ATOM 1104 O O . LYS A 1 140 ? 13.148 3.451 4.977 1 92.31 140 LYS A O 1
ATOM 1109 N N . LYS A 1 141 ? 13.414 5.691 4.461 1 90.31 141 LYS A N 1
ATOM 1110 C CA . LYS A 1 141 ? 12.008 5.875 4.121 1 90.31 141 LYS A CA 1
ATOM 1111 C C . LYS A 1 141 ? 11.727 5.461 2.68 1 90.31 141 LYS A C 1
ATOM 1113 O O . LYS A 1 141 ? 12.617 5.531 1.826 1 90.31 141 LYS A O 1
ATOM 1118 N N . VAL A 1 142 ? 10.492 5.082 2.486 1 91.81 142 VAL A N 1
ATOM 1119 C CA . VAL A 1 142 ? 10.07 4.605 1.172 1 91.81 142 VAL A CA 1
ATOM 1120 C C . VAL A 1 142 ? 10.281 5.707 0.133 1 91.81 142 VAL A C 1
ATOM 1122 O O . VAL A 1 142 ? 10.734 5.434 -0.982 1 91.81 142 VAL A O 1
ATOM 1125 N N . TYR A 1 143 ? 10.07 6.914 0.51 1 85.56 143 TYR A N 1
ATOM 1126 C CA . TYR A 1 143 ? 10.141 8.031 -0.418 1 85.56 143 TYR A CA 1
ATOM 1127 C C . TYR A 1 143 ? 11.586 8.305 -0.833 1 85.56 143 TYR A C 1
ATOM 1129 O O . TYR A 1 143 ? 11.836 9.008 -1.812 1 85.56 143 TYR A O 1
ATOM 1137 N N . ASP A 1 144 ? 12.484 7.785 -0.113 1 88.19 144 ASP A N 1
ATOM 1138 C CA . ASP A 1 144 ? 13.898 7.98 -0.404 1 88.19 144 ASP A CA 1
ATOM 1139 C C . ASP A 1 144 ? 14.406 6.93 -1.387 1 88.19 144 ASP A C 1
ATOM 1141 O O . ASP A 1 144 ? 15.57 6.969 -1.803 1 88.19 144 ASP A O 1
ATOM 1145 N N . LEU A 1 145 ? 13.562 6.055 -1.786 1 93.06 145 LEU A N 1
ATOM 1146 C CA . LEU A 1 145 ? 13.969 4.93 -2.627 1 93.06 145 LEU A CA 1
ATOM 1147 C C . LEU A 1 145 ? 13.602 5.188 -4.086 1 93.06 145 LEU A C 1
ATOM 1149 O O . LEU A 1 145 ? 12.586 5.828 -4.375 1 93.06 145 LEU A O 1
ATOM 1153 N N . SER A 1 146 ? 14.461 4.684 -4.965 1 90.38 146 SER A N 1
ATOM 1154 C CA . SER A 1 146 ? 14.07 4.633 -6.371 1 90.38 146 SER A CA 1
ATOM 1155 C C . SER A 1 146 ? 12.984 3.594 -6.609 1 90.38 146 SER A C 1
ATOM 1157 O O . SER A 1 146 ? 12.719 2.754 -5.746 1 90.38 146 SER A O 1
ATOM 1159 N N . GLY A 1 147 ? 12.359 3.674 -7.758 1 90.5 147 GLY A N 1
ATOM 1160 C CA . GLY A 1 147 ? 11.352 2.688 -8.117 1 90.5 147 GLY A CA 1
ATOM 1161 C C . GLY A 1 147 ? 11.859 1.26 -8.031 1 90.5 147 GLY A C 1
ATOM 1162 O O . GLY A 1 147 ? 11.18 0.385 -7.492 1 90.5 147 GLY A O 1
ATOM 1163 N N . GLY A 1 148 ? 13 1.07 -8.602 1 93.38 148 GLY A N 1
ATOM 1164 C CA . GLY A 1 148 ? 13.617 -0.245 -8.539 1 93.38 148 GLY A CA 1
ATOM 1165 C C . GLY A 1 148 ? 13.883 -0.716 -7.121 1 93.38 148 GLY A C 1
ATOM 1166 O O . GLY A 1 148 ? 13.695 -1.892 -6.805 1 93.38 148 GLY A O 1
ATOM 1167 N N . GLN A 1 149 ? 14.32 0.213 -6.285 1 95.94 149 GLN A N 1
ATOM 1168 C CA . GLN A 1 149 ? 14.562 -0.112 -4.883 1 95.94 149 GLN A CA 1
ATOM 1169 C C . GLN A 1 149 ? 13.258 -0.462 -4.168 1 95.94 149 GLN A C 1
ATOM 1171 O O . GLN A 1 149 ? 13.211 -1.405 -3.377 1 95.94 149 GLN A O 1
ATOM 1176 N N . GLN A 1 150 ? 12.227 0.28 -4.484 1 96.38 150 GLN A N 1
ATOM 1177 C CA . GLN A 1 150 ? 10.93 -0.005 -3.889 1 96.38 150 GLN A CA 1
ATOM 1178 C C . GLN A 1 150 ? 10.438 -1.399 -4.27 1 96.38 150 GLN A C 1
ATOM 1180 O O . GLN A 1 150 ? 9.914 -2.133 -3.43 1 96.38 150 GLN A O 1
ATOM 1185 N N . GLN A 1 151 ? 10.641 -1.732 -5.488 1 96.44 151 GLN A N 1
ATOM 1186 C CA . GLN A 1 151 ? 10.25 -3.062 -5.941 1 96.44 151 GLN A CA 1
ATOM 1187 C C . GLN A 1 151 ? 11.023 -4.148 -5.203 1 96.44 151 GLN A C 1
ATOM 1189 O O . GLN A 1 151 ? 10.453 -5.176 -4.824 1 96.44 151 GLN A O 1
ATOM 1194 N N . ARG A 1 152 ? 12.289 -3.926 -5.031 1 97.5 152 ARG A N 1
ATOM 1195 C CA . ARG A 1 152 ? 13.117 -4.891 -4.312 1 97.5 152 ARG A CA 1
ATOM 1196 C C . ARG A 1 152 ? 12.641 -5.051 -2.873 1 97.5 152 ARG A C 1
ATOM 1198 O O . ARG A 1 152 ? 12.656 -6.156 -2.328 1 97.5 152 ARG A O 1
ATOM 1205 N N . VAL A 1 153 ? 12.18 -3.945 -2.242 1 97.94 153 VAL A N 1
ATOM 1206 C CA . VAL A 1 153 ? 11.594 -4.027 -0.906 1 97.94 153 VAL A CA 1
ATOM 1207 C C . VAL A 1 153 ? 10.336 -4.887 -0.942 1 97.94 153 VAL A C 1
ATOM 1209 O O . VAL A 1 153 ? 10.133 -5.746 -0.081 1 97.94 153 VAL A O 1
ATOM 1212 N N . ALA A 1 154 ? 9.523 -4.66 -1.943 1 97.25 154 ALA A N 1
ATOM 1213 C CA . ALA A 1 154 ? 8.289 -5.43 -2.098 1 97.25 154 ALA A CA 1
ATOM 1214 C C . ALA A 1 154 ? 8.594 -6.914 -2.285 1 97.25 154 ALA A C 1
ATOM 1216 O O . ALA A 1 154 ? 7.871 -7.77 -1.768 1 97.25 154 ALA A O 1
ATOM 1217 N N . ILE A 1 155 ? 9.594 -7.199 -3.01 1 97.81 155 ILE A N 1
ATOM 1218 C CA . ILE A 1 155 ? 10.008 -8.586 -3.234 1 97.81 155 ILE A CA 1
ATOM 1219 C C . ILE A 1 155 ? 10.461 -9.203 -1.916 1 97.81 155 ILE A C 1
ATOM 1221 O O . ILE A 1 155 ? 10.062 -10.328 -1.581 1 97.81 155 ILE A O 1
ATOM 1225 N N . ALA A 1 156 ? 11.289 -8.469 -1.166 1 97.88 156 ALA A N 1
ATOM 1226 C CA . ALA A 1 156 ? 11.719 -8.953 0.142 1 97.88 156 ALA A CA 1
ATOM 1227 C C . ALA A 1 156 ? 10.523 -9.242 1.043 1 97.88 156 ALA A C 1
ATOM 1229 O O . ALA A 1 156 ? 10.469 -10.273 1.716 1 97.88 156 ALA A O 1
ATOM 1230 N N . ARG A 1 157 ? 9.586 -8.367 1.004 1 96.38 157 ARG A N 1
ATOM 1231 C CA . ARG A 1 157 ? 8.375 -8.539 1.802 1 96.38 157 ARG A CA 1
ATOM 1232 C C . ARG A 1 157 ? 7.633 -9.812 1.403 1 96.38 157 ARG A C 1
ATOM 1234 O O . ARG A 1 157 ? 7.176 -10.562 2.266 1 96.38 157 ARG A O 1
ATOM 1241 N N . ALA A 1 158 ? 7.551 -10.039 0.169 1 96.94 158 ALA A N 1
ATOM 1242 C CA . ALA A 1 158 ? 6.836 -11.195 -0.363 1 96.94 158 ALA A CA 1
ATOM 1243 C C . ALA A 1 158 ? 7.488 -12.5 0.084 1 96.94 158 ALA A C 1
ATOM 1245 O O . ALA A 1 158 ? 6.832 -13.539 0.15 1 96.94 158 ALA A O 1
ATOM 1246 N N . LEU A 1 159 ? 8.75 -12.461 0.464 1 97.12 159 LEU A N 1
ATOM 1247 C CA . LEU A 1 159 ? 9.523 -13.664 0.769 1 97.12 159 LEU A CA 1
ATOM 1248 C C . LEU A 1 159 ? 9.555 -13.922 2.271 1 97.12 159 LEU A C 1
ATOM 1250 O O . LEU A 1 159 ? 10.078 -14.945 2.719 1 97.12 159 LEU A O 1
ATOM 1254 N N . MET A 1 160 ? 8.992 -13.078 3.021 1 94.75 160 MET A N 1
ATOM 1255 C CA . MET A 1 160 ? 9.156 -13.055 4.473 1 94.75 160 MET A CA 1
ATOM 1256 C C . MET A 1 160 ? 8.75 -14.383 5.086 1 94.75 160 MET A C 1
ATOM 1258 O O . MET A 1 160 ? 9.383 -14.859 6.031 1 94.75 160 MET A O 1
ATOM 1262 N N . ASN A 1 161 ? 7.73 -14.992 4.555 1 93.38 161 ASN A N 1
ATOM 1263 C CA . ASN A 1 161 ? 7.199 -16.203 5.176 1 93.38 161 ASN A CA 1
ATOM 1264 C C . ASN A 1 161 ? 7.574 -17.453 4.375 1 93.38 161 ASN A C 1
ATOM 1266 O O . ASN A 1 161 ? 6.855 -18.453 4.402 1 93.38 161 ASN A O 1
ATOM 1270 N N . ASN A 1 162 ? 8.633 -17.328 3.588 1 94.62 162 ASN A N 1
ATOM 1271 C CA . ASN A 1 162 ? 9.156 -18.438 2.807 1 94.62 162 ASN A CA 1
ATOM 1272 C C . ASN A 1 162 ? 8.078 -19.062 1.927 1 94.62 162 ASN A C 1
ATOM 1274 O O . ASN A 1 162 ? 7.844 -20.266 1.986 1 94.62 162 ASN A O 1
ATOM 1278 N N . PRO A 1 163 ? 7.52 -18.297 1.062 1 97.25 163 PRO A N 1
ATOM 1279 C CA . PRO A 1 163 ? 6.438 -18.797 0.216 1 97.25 163 PRO A CA 1
ATOM 1280 C C . PRO A 1 163 ? 6.914 -19.844 -0.795 1 97.25 163 PRO A C 1
ATOM 1282 O O . PRO A 1 163 ? 8.07 -19.812 -1.216 1 97.25 163 PRO A O 1
ATOM 1285 N N . LYS A 1 164 ? 6.008 -20.719 -1.192 1 97.88 164 LYS A N 1
ATOM 1286 C CA . LYS A 1 164 ? 6.273 -21.688 -2.254 1 97.88 164 LYS A CA 1
ATOM 1287 C C . LYS A 1 164 ? 5.965 -21.094 -3.627 1 97.88 164 LYS A C 1
ATOM 1289 O O . LYS A 1 164 ? 6.469 -21.578 -4.645 1 97.88 164 LYS A O 1
ATOM 1294 N N . ILE A 1 165 ? 5.109 -20.109 -3.598 1 98.38 165 ILE A N 1
ATOM 1295 C CA . ILE A 1 165 ? 4.645 -19.484 -4.824 1 98.38 165 ILE A CA 1
ATOM 1296 C C . ILE A 1 165 ? 4.781 -17.969 -4.707 1 98.38 165 ILE A C 1
ATOM 1298 O O . ILE A 1 165 ? 4.465 -17.391 -3.666 1 98.38 165 ILE A O 1
ATOM 1302 N N . ILE A 1 166 ? 5.25 -17.359 -5.715 1 98.5 166 ILE A N 1
ATOM 1303 C CA . ILE A 1 166 ? 5.203 -15.906 -5.844 1 98.5 166 ILE A CA 1
ATOM 1304 C C . ILE A 1 166 ? 4.328 -15.523 -7.035 1 98.5 166 ILE A C 1
ATOM 1306 O O . ILE A 1 166 ? 4.547 -16 -8.148 1 98.5 166 ILE A O 1
ATOM 1310 N N . LEU A 1 167 ? 3.324 -14.789 -6.785 1 98.31 167 LEU A N 1
ATOM 1311 C CA . LEU A 1 167 ? 2.465 -14.203 -7.809 1 98.31 167 LEU A CA 1
ATOM 1312 C C . LEU A 1 167 ? 2.793 -12.727 -8.016 1 98.31 167 LEU A C 1
ATOM 1314 O O . LEU A 1 167 ? 2.781 -11.945 -7.066 1 98.31 167 LEU A O 1
ATOM 1318 N N . ALA A 1 168 ? 3.092 -12.367 -9.227 1 97.75 168 ALA A N 1
ATOM 1319 C CA . ALA A 1 168 ? 3.479 -10.992 -9.516 1 97.75 168 ALA A CA 1
ATOM 1320 C C . ALA A 1 168 ? 2.611 -10.398 -10.625 1 97.75 168 ALA A C 1
ATOM 1322 O O . ALA A 1 168 ? 2.479 -10.984 -11.703 1 97.75 168 ALA A O 1
ATOM 1323 N N . ASP A 1 169 ? 2.006 -9.297 -10.359 1 95.75 169 ASP A N 1
ATOM 1324 C CA . ASP A 1 169 ? 1.186 -8.578 -11.336 1 95.75 169 ASP A CA 1
ATOM 1325 C C . ASP A 1 169 ? 1.913 -7.344 -11.859 1 95.75 169 ASP A C 1
ATOM 1327 O O . ASP A 1 169 ? 1.935 -6.305 -11.203 1 95.75 169 ASP A O 1
ATOM 1331 N N . GLU A 1 170 ? 2.461 -7.488 -12.969 1 94.88 170 GLU A N 1
ATOM 1332 C CA . GLU A 1 170 ? 3.232 -6.449 -13.648 1 94.88 170 GLU A CA 1
ATOM 1333 C C . GLU A 1 170 ? 4.281 -5.844 -12.719 1 94.88 170 GLU A C 1
ATOM 1335 O O . GLU A 1 170 ? 4.355 -4.625 -12.57 1 94.88 170 GLU A O 1
ATOM 1340 N N . PRO A 1 171 ? 5.176 -6.676 -12.273 1 94.75 171 PRO A N 1
ATOM 1341 C CA . PRO A 1 171 ? 6.113 -6.215 -11.242 1 94.75 171 PRO A CA 1
ATOM 1342 C C . PRO A 1 171 ? 7.113 -5.188 -11.773 1 94.75 171 PRO A C 1
ATOM 1344 O O . PRO A 1 171 ? 7.754 -4.484 -10.984 1 94.75 171 PRO A O 1
ATOM 1347 N N . THR A 1 172 ? 7.258 -5.09 -13.062 1 92 172 THR A N 1
ATOM 1348 C CA . THR A 1 172 ? 8.258 -4.176 -13.602 1 92 172 THR A CA 1
ATOM 1349 C C . THR A 1 172 ? 7.605 -3.119 -14.492 1 92 172 THR A C 1
ATOM 1351 O O . THR A 1 172 ? 8.281 -2.449 -15.273 1 92 172 THR A O 1
ATOM 1354 N N . GLY A 1 173 ? 6.324 -2.992 -14.383 1 87.31 173 GLY A N 1
ATOM 1355 C CA . GLY A 1 173 ? 5.578 -2.111 -15.266 1 87.31 173 GLY A CA 1
ATOM 1356 C C . GLY A 1 173 ? 6.016 -0.662 -15.172 1 87.31 173 GLY A C 1
ATOM 1357 O O . GLY A 1 173 ? 5.91 0.087 -16.156 1 87.31 173 GLY A O 1
ATOM 1358 N N . ASN A 1 174 ? 6.504 -0.25 -14.117 1 85.19 174 ASN A N 1
ATOM 1359 C CA . ASN A 1 174 ? 6.852 1.151 -13.914 1 85.19 174 ASN A CA 1
ATOM 1360 C C . ASN A 1 174 ? 8.367 1.352 -13.875 1 85.19 174 ASN A C 1
ATOM 1362 O O . ASN A 1 174 ? 8.844 2.41 -13.461 1 85.19 174 ASN A O 1
ATOM 1366 N N . LEU A 1 175 ? 9.07 0.395 -14.266 1 89.38 175 LEU A N 1
ATOM 1367 C CA . LEU A 1 175 ? 10.523 0.459 -14.164 1 89.38 175 LEU A CA 1
ATOM 1368 C C . LEU A 1 175 ? 11.164 0.626 -15.539 1 89.38 175 LEU A C 1
ATOM 1370 O O . LEU A 1 175 ? 10.57 0.255 -16.547 1 89.38 175 LEU A O 1
ATOM 1374 N N . ASP A 1 176 ? 12.352 1.21 -15.531 1 88.94 176 ASP A N 1
ATOM 1375 C CA . ASP A 1 176 ? 13.125 1.27 -16.766 1 88.94 176 ASP A CA 1
ATOM 1376 C C . ASP A 1 176 ? 13.648 -0.11 -17.156 1 88.94 176 ASP A C 1
ATOM 1378 O O . ASP A 1 176 ? 13.562 -1.057 -16.375 1 88.94 176 ASP A O 1
ATOM 1382 N N . SER A 1 177 ? 14.172 -0.173 -18.391 1 89.25 177 SER A N 1
ATOM 1383 C CA . SER A 1 177 ? 14.586 -1.455 -18.953 1 89.25 177 SER A CA 1
ATOM 1384 C C . SER A 1 177 ? 15.688 -2.092 -18.109 1 89.25 177 SER A C 1
ATOM 1386 O O . SER A 1 177 ? 15.664 -3.301 -17.859 1 89.25 177 SER A O 1
ATOM 1388 N N . LYS A 1 178 ? 16.609 -1.329 -17.719 1 90.81 178 LYS A N 1
ATOM 1389 C CA . LYS A 1 178 ? 17.703 -1.856 -16.922 1 90.81 178 LYS A CA 1
ATOM 1390 C C . LYS A 1 178 ? 17.203 -2.393 -15.586 1 90.81 178 LYS A C 1
ATOM 1392 O O . LYS A 1 178 ? 17.516 -3.523 -15.203 1 90.81 178 LYS A O 1
ATOM 1397 N N . SER A 1 179 ? 16.438 -1.646 -14.914 1 91.19 179 SER A N 1
ATOM 1398 C CA . SER A 1 179 ? 15.859 -2.055 -13.633 1 91.19 179 SER A CA 1
ATOM 1399 C C . SER A 1 179 ? 14.969 -3.279 -13.789 1 91.19 179 SER A C 1
ATOM 1401 O O . SER A 1 179 ? 14.969 -4.172 -12.938 1 91.19 179 SER A O 1
ATOM 1403 N N . SER A 1 180 ? 14.289 -3.232 -14.891 1 92.56 180 SER A N 1
ATOM 1404 C CA . SER A 1 180 ? 13.414 -4.367 -15.164 1 92.56 180 SER A CA 1
ATOM 1405 C C . SER A 1 180 ? 14.211 -5.66 -15.305 1 92.56 180 SER A C 1
ATOM 1407 O O . SER A 1 180 ? 13.836 -6.691 -14.742 1 92.56 180 SER A O 1
ATOM 1409 N N . GLN A 1 181 ? 15.242 -5.605 -16 1 93.31 181 GLN A N 1
ATOM 1410 C CA . GLN A 1 181 ? 16.094 -6.773 -16.172 1 93.31 181 GLN A CA 1
ATOM 1411 C C . GLN A 1 181 ? 16.703 -7.223 -14.852 1 93.31 181 GLN A C 1
ATOM 1413 O O . GLN A 1 181 ? 16.781 -8.422 -14.578 1 93.31 181 GLN A O 1
ATOM 1418 N N . GLU A 1 182 ? 17.078 -6.266 -14.078 1 94.88 182 GLU A N 1
ATOM 1419 C CA . GLU A 1 182 ? 17.641 -6.582 -12.766 1 94.88 182 GLU A CA 1
ATOM 1420 C C . GLU A 1 182 ? 16.609 -7.293 -11.883 1 94.88 182 GLU A C 1
ATOM 1422 O O . GLU A 1 182 ? 16.953 -8.234 -11.172 1 94.88 182 GLU A O 1
ATOM 1427 N N . ILE A 1 183 ? 15.461 -6.809 -11.945 1 95.25 183 ILE A N 1
ATOM 1428 C CA . ILE A 1 183 ? 14.398 -7.422 -11.156 1 95.25 183 ILE A CA 1
ATOM 1429 C C . ILE A 1 183 ? 14.141 -8.844 -11.656 1 95.25 183 ILE A C 1
ATOM 1431 O O . ILE A 1 183 ? 13.984 -9.766 -10.852 1 95.25 183 ILE A O 1
ATOM 1435 N N . TYR A 1 184 ? 14.094 -9.055 -12.945 1 95.25 184 TYR A N 1
ATOM 1436 C CA . TYR A 1 184 ? 13.914 -10.398 -13.5 1 95.25 184 TYR A CA 1
ATOM 1437 C C . TYR A 1 184 ? 15.023 -11.328 -13.023 1 95.25 184 TYR A C 1
ATOM 1439 O O . TYR A 1 184 ? 14.758 -12.461 -12.609 1 95.25 184 TYR A O 1
ATOM 1447 N N . ASN A 1 185 ? 16.203 -10.859 -13.102 1 96.75 185 ASN A N 1
ATOM 1448 C CA . ASN A 1 185 ? 17.344 -11.656 -12.648 1 96.75 185 ASN A CA 1
ATOM 1449 C C . ASN A 1 185 ? 17.203 -12.039 -11.18 1 96.75 185 ASN A C 1
ATOM 1451 O O . ASN A 1 185 ? 17.531 -13.164 -10.789 1 96.75 185 ASN A O 1
ATOM 1455 N N . LEU A 1 186 ? 16.766 -11.094 -10.477 1 97.12 186 LEU A N 1
ATOM 1456 C CA . LEU A 1 186 ? 16.531 -11.352 -9.055 1 97.12 186 LEU A CA 1
ATOM 1457 C C . LEU A 1 186 ? 15.469 -12.43 -8.867 1 97.12 186 LEU A C 1
ATOM 1459 O O . LEU A 1 186 ? 15.641 -13.336 -8.055 1 97.12 186 LEU A O 1
ATOM 1463 N N . PHE A 1 187 ? 14.398 -12.375 -9.609 1 97.69 187 PHE A N 1
ATOM 1464 C CA . PHE A 1 187 ? 13.344 -13.383 -9.562 1 97.69 187 PHE A CA 1
ATOM 1465 C C . PHE A 1 187 ? 13.914 -14.766 -9.891 1 97.69 187 PHE A C 1
ATOM 1467 O O . PHE A 1 187 ? 13.625 -15.742 -9.195 1 97.69 187 PHE A O 1
ATOM 1474 N N . ARG A 1 188 ? 14.672 -14.828 -10.891 1 97.5 188 ARG A N 1
ATOM 1475 C CA . ARG A 1 188 ? 15.258 -16.094 -11.305 1 97.5 188 ARG A CA 1
ATOM 1476 C C . ARG A 1 188 ? 16.172 -16.656 -10.219 1 97.5 188 ARG A C 1
ATOM 1478 O O . ARG A 1 188 ? 16.156 -17.859 -9.953 1 97.5 188 ARG A O 1
ATOM 1485 N N . LYS A 1 189 ? 16.953 -15.789 -9.656 1 97.12 189 LYS A N 1
ATOM 1486 C CA . LYS A 1 189 ? 17.828 -16.203 -8.555 1 97.12 189 LYS A CA 1
ATOM 1487 C C . LYS A 1 189 ? 17.016 -16.797 -7.406 1 97.12 189 LYS A C 1
ATOM 1489 O O . LYS A 1 189 ? 17.359 -17.859 -6.883 1 97.12 189 LYS A O 1
ATOM 1494 N N . ILE A 1 190 ? 15.984 -16.109 -7.047 1 97.44 190 ILE A N 1
ATOM 1495 C CA . ILE A 1 190 ? 15.109 -16.578 -5.973 1 97.44 190 ILE A CA 1
ATOM 1496 C C . ILE A 1 190 ? 14.492 -17.922 -6.348 1 97.44 190 ILE A C 1
ATOM 1498 O O . ILE A 1 190 ? 14.453 -18.844 -5.523 1 97.44 190 ILE A O 1
ATOM 1502 N N . ASN A 1 191 ? 14.031 -18.016 -7.535 1 97.94 191 ASN A N 1
ATOM 1503 C CA . ASN A 1 191 ? 13.477 -19.25 -8.055 1 97.94 191 ASN A CA 1
ATOM 1504 C C . ASN A 1 191 ? 14.461 -20.422 -7.902 1 97.94 191 ASN A C 1
ATOM 1506 O O . ASN A 1 191 ? 14.102 -21.484 -7.402 1 97.94 191 ASN A O 1
ATOM 1510 N N . LYS A 1 192 ? 15.648 -20.203 -8.273 1 96.31 192 LYS A N 1
ATOM 1511 C CA . LYS A 1 192 ? 16.672 -21.25 -8.266 1 96.31 192 LYS A CA 1
ATOM 1512 C C . LYS A 1 192 ? 17.125 -21.578 -6.84 1 96.31 192 LYS A C 1
ATOM 1514 O O . LYS A 1 192 ? 17.234 -22.75 -6.477 1 96.31 192 LYS A O 1
ATOM 1519 N N . GLU A 1 193 ? 17.281 -20.578 -6.055 1 95.12 193 GLU A N 1
ATOM 1520 C CA . GLU A 1 193 ? 17.844 -20.766 -4.719 1 95.12 193 GLU A CA 1
ATOM 1521 C C . GLU A 1 193 ? 16.812 -21.359 -3.758 1 95.12 193 GLU A C 1
ATOM 1523 O O . GLU A 1 193 ? 17.156 -22.172 -2.896 1 95.12 193 GLU A O 1
ATOM 1528 N N . PHE A 1 194 ? 15.594 -20.938 -3.918 1 95.88 194 PHE A N 1
ATOM 1529 C CA . PHE A 1 194 ? 14.602 -21.328 -2.924 1 95.88 194 PHE A CA 1
ATOM 1530 C C . PHE A 1 194 ? 13.586 -22.297 -3.525 1 95.88 194 PHE A C 1
ATOM 1532 O O . PHE A 1 194 ? 12.68 -22.766 -2.83 1 95.88 194 PHE A O 1
ATOM 1539 N N . ASN A 1 195 ? 13.672 -22.609 -4.812 1 96.5 195 ASN A N 1
ATOM 1540 C CA . ASN A 1 195 ? 12.742 -23.469 -5.535 1 96.5 195 ASN A CA 1
ATOM 1541 C C . ASN A 1 195 ? 11.32 -22.922 -5.484 1 96.5 195 ASN A C 1
ATOM 1543 O O . ASN A 1 195 ? 10.359 -23.688 -5.352 1 96.5 195 ASN A O 1
ATOM 1547 N N . THR A 1 196 ? 11.211 -21.641 -5.449 1 97.81 196 THR A N 1
ATOM 1548 C CA . THR A 1 196 ? 9.914 -20.969 -5.438 1 97.81 196 THR A CA 1
ATOM 1549 C C . THR A 1 196 ? 9.273 -21.016 -6.82 1 97.81 196 THR A C 1
ATOM 1551 O O . THR A 1 196 ? 9.953 -20.828 -7.832 1 97.81 196 THR A O 1
ATOM 1554 N N . THR A 1 197 ? 8.008 -21.266 -6.867 1 98.44 197 THR A N 1
ATOM 1555 C CA . THR A 1 197 ? 7.27 -21.219 -8.125 1 98.44 197 THR A CA 1
ATOM 1556 C C . THR A 1 197 ? 6.848 -19.781 -8.445 1 98.44 197 THR A C 1
ATOM 1558 O O . THR A 1 197 ? 6.34 -19.078 -7.582 1 98.44 197 THR A O 1
ATOM 1561 N N . PHE A 1 198 ? 7.07 -19.375 -9.727 1 98.44 198 PHE A N 1
ATOM 1562 C CA . PHE A 1 198 ? 6.742 -18 -10.102 1 98.44 198 PHE A CA 1
ATOM 1563 C C . PHE A 1 198 ? 5.637 -17.984 -11.148 1 98.44 198 PHE A C 1
ATOM 1565 O O . PHE A 1 198 ? 5.668 -18.75 -12.109 1 98.44 198 PHE A O 1
ATOM 1572 N N . VAL A 1 199 ? 4.652 -17.141 -10.93 1 98.19 199 VAL A N 1
ATOM 1573 C CA . VAL A 1 199 ? 3.658 -16.766 -11.93 1 98.19 199 VAL A CA 1
ATOM 1574 C C . VAL A 1 199 ? 3.623 -15.242 -12.078 1 98.19 199 VAL A C 1
ATOM 1576 O O . VAL A 1 199 ? 3.197 -14.531 -11.164 1 98.19 199 VAL A O 1
ATOM 1579 N N . ILE A 1 200 ? 4.02 -14.758 -13.281 1 97.69 200 ILE A N 1
ATOM 1580 C CA . ILE A 1 200 ? 4.133 -13.312 -13.469 1 97.69 200 ILE A CA 1
ATOM 1581 C C . ILE A 1 200 ? 3.25 -12.875 -14.633 1 97.69 200 ILE A C 1
ATOM 1583 O O . ILE A 1 200 ? 3.287 -13.477 -15.711 1 97.69 200 ILE A O 1
ATOM 1587 N N . ILE A 1 201 ? 2.412 -11.914 -14.344 1 96.62 201 ILE A N 1
ATOM 1588 C CA . ILE A 1 201 ? 1.726 -11.227 -15.43 1 96.62 201 ILE A CA 1
ATOM 1589 C C . ILE A 1 201 ? 2.613 -10.102 -15.969 1 96.62 201 ILE A C 1
ATOM 1591 O O . ILE A 1 201 ? 3.156 -9.305 -15.195 1 96.62 201 ILE A O 1
ATOM 1595 N N . THR A 1 202 ? 2.777 -10.062 -17.297 1 94.81 202 THR A N 1
ATOM 1596 C CA . THR A 1 202 ? 3.582 -8.992 -17.875 1 94.81 202 THR A CA 1
ATOM 1597 C C . THR A 1 202 ? 3.125 -8.68 -19.297 1 94.81 202 THR A C 1
ATOM 1599 O O . THR A 1 202 ? 2.688 -9.57 -20.016 1 94.81 202 THR A O 1
ATOM 1602 N N . HIS A 1 203 ? 3.229 -7.52 -19.531 1 89.31 203 HIS A N 1
ATOM 1603 C CA . HIS A 1 203 ? 3.014 -7.102 -20.922 1 89.31 203 HIS A CA 1
ATOM 1604 C C . HIS A 1 203 ? 4.332 -6.996 -21.672 1 89.31 203 HIS A C 1
ATOM 1606 O O . HIS A 1 203 ? 4.344 -6.758 -22.891 1 89.31 203 HIS A O 1
ATOM 1612 N N . ASP A 1 204 ? 5.363 -7.137 -21.047 1 87.88 204 ASP A N 1
ATOM 1613 C CA . ASP A 1 204 ? 6.688 -7.102 -21.656 1 87.88 204 ASP A CA 1
ATOM 1614 C C . ASP A 1 204 ? 7.051 -8.453 -22.266 1 87.88 204 ASP A C 1
ATOM 1616 O O . ASP A 1 204 ? 7.383 -9.398 -21.547 1 87.88 204 ASP A O 1
ATOM 1620 N N . GLU A 1 205 ? 7.164 -8.469 -23.516 1 87.75 205 GLU A N 1
ATOM 1621 C CA . GLU A 1 205 ? 7.43 -9.719 -24.219 1 87.75 205 GLU A CA 1
ATOM 1622 C C . GLU A 1 205 ? 8.836 -10.234 -23.906 1 87.75 205 GLU A C 1
ATOM 1624 O O . GLU A 1 205 ? 9.07 -11.445 -23.906 1 87.75 205 GLU A O 1
ATOM 1629 N N . ARG A 1 206 ? 9.742 -9.32 -23.812 1 90.19 206 ARG A N 1
ATOM 1630 C CA . ARG A 1 206 ? 11.125 -9.711 -23.547 1 90.19 206 ARG A CA 1
ATOM 1631 C C . ARG A 1 206 ? 11.227 -10.477 -22.234 1 90.19 206 ARG A C 1
ATOM 1633 O O . ARG A 1 206 ? 12.039 -11.398 -22.109 1 90.19 206 ARG A O 1
ATOM 1640 N N . ILE A 1 207 ? 10.398 -10.133 -21.312 1 90.81 207 ILE A N 1
ATOM 1641 C CA . ILE A 1 207 ? 10.375 -10.812 -20.016 1 90.81 207 ILE A CA 1
ATOM 1642 C C . ILE A 1 207 ? 9.617 -12.133 -20.141 1 90.81 207 ILE A C 1
ATOM 1644 O O . ILE A 1 207 ? 10.078 -13.172 -19.656 1 90.81 207 ILE A O 1
ATOM 1648 N N . ALA A 1 208 ? 8.516 -12.117 -20.812 1 93.06 208 ALA A N 1
ATOM 1649 C CA . ALA A 1 208 ? 7.684 -13.305 -20.984 1 93.06 208 ALA A CA 1
ATOM 1650 C C . ALA A 1 208 ? 8.453 -14.43 -21.672 1 93.06 208 ALA A C 1
ATOM 1652 O O . ALA A 1 208 ? 8.375 -15.586 -21.266 1 93.06 208 ALA A O 1
ATOM 1653 N N . GLU A 1 209 ? 9.219 -14.102 -22.594 1 93 209 GLU A N 1
ATOM 1654 C CA . GLU A 1 209 ? 9.922 -15.078 -23.406 1 93 209 GLU A CA 1
ATOM 1655 C C . GLU A 1 209 ? 11.031 -15.766 -22.625 1 93 209 GLU A C 1
ATOM 1657 O O . GLU A 1 209 ? 11.508 -16.844 -23 1 93 209 GLU A O 1
ATOM 1662 N N . LYS A 1 210 ? 11.438 -15.18 -21.562 1 93.31 210 LYS A N 1
ATOM 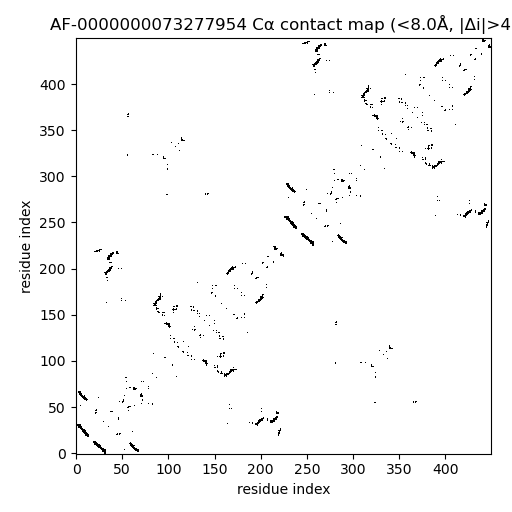1663 C CA . LYS A 1 210 ? 12.539 -15.719 -20.766 1 93.31 210 LYS A CA 1
ATOM 1664 C C . LYS A 1 210 ? 12.031 -16.75 -19.766 1 93.31 210 LYS A C 1
ATOM 1666 O O . LYS A 1 210 ? 12.828 -17.453 -19.141 1 93.31 210 LYS A O 1
ATOM 1671 N N . THR A 1 211 ? 10.75 -16.812 -19.609 1 95.5 211 THR A N 1
ATOM 1672 C CA . THR A 1 211 ? 10.188 -17.719 -18.609 1 95.5 211 THR A CA 1
ATOM 1673 C C . THR A 1 211 ? 10.141 -19.141 -19.156 1 95.5 211 THR A C 1
ATOM 1675 O O . THR A 1 211 ? 10.336 -19.375 -20.344 1 95.5 211 THR A O 1
ATOM 1678 N N . ASP A 1 212 ? 9.938 -20.078 -18.203 1 94.88 212 ASP A N 1
ATOM 1679 C CA . ASP A 1 212 ? 9.914 -21.484 -18.594 1 94.88 212 ASP A CA 1
ATOM 1680 C C . ASP A 1 212 ? 8.672 -21.812 -19.406 1 94.88 212 ASP A C 1
ATOM 1682 O O . ASP A 1 212 ? 8.719 -22.641 -20.328 1 94.88 212 ASP A O 1
ATOM 1686 N N . LYS A 1 213 ? 7.617 -21.312 -19.047 1 94.38 213 LYS A N 1
ATOM 1687 C CA . LYS A 1 213 ? 6.336 -21.516 -19.719 1 94.38 213 LYS A CA 1
ATOM 1688 C C . LYS A 1 213 ? 5.578 -20.203 -19.875 1 94.38 213 LYS A C 1
ATOM 1690 O O . LYS A 1 213 ? 5.543 -19.391 -18.953 1 94.38 213 LYS A O 1
ATOM 1695 N N . ILE A 1 214 ? 4.988 -20.031 -21.062 1 95.25 214 ILE A N 1
ATOM 1696 C CA . ILE A 1 214 ? 4.156 -18.859 -21.328 1 95.25 214 ILE A CA 1
ATOM 1697 C C . ILE A 1 214 ? 2.693 -19.281 -21.438 1 95.25 214 ILE A C 1
ATOM 1699 O O . ILE A 1 214 ? 2.354 -20.172 -22.219 1 95.25 214 ILE A O 1
ATOM 1703 N N . ILE A 1 215 ? 1.887 -18.672 -20.656 1 95.38 215 ILE A N 1
ATOM 1704 C CA . ILE A 1 215 ? 0.447 -18.906 -20.672 1 95.38 215 ILE A CA 1
ATOM 1705 C C . ILE A 1 215 ? -0.261 -17.703 -21.297 1 95.38 215 ILE A C 1
ATOM 1707 O O . ILE A 1 215 ? -0.15 -16.578 -20.797 1 95.38 215 ILE A O 1
ATOM 1711 N N . LYS A 1 216 ? -0.992 -17.922 -22.344 1 95.12 216 LYS A N 1
ATOM 1712 C CA . LYS A 1 216 ? -1.72 -16.844 -23.016 1 95.12 216 LYS A CA 1
ATOM 1713 C C . LYS A 1 216 ? -3.207 -16.906 -22.688 1 95.12 216 LYS A C 1
ATOM 1715 O O . LYS A 1 216 ? -3.828 -17.969 -22.766 1 95.12 216 LYS A O 1
ATOM 1720 N N . ILE A 1 217 ? -3.639 -15.789 -22.266 1 94.81 217 ILE A N 1
ATOM 1721 C CA . ILE A 1 217 ? -5.066 -15.672 -22 1 94.81 217 ILE A CA 1
ATOM 1722 C C . ILE A 1 217 ? -5.699 -14.719 -23.016 1 94.81 217 ILE A C 1
ATOM 1724 O O . ILE A 1 217 ? -5.156 -13.648 -23.297 1 94.81 217 ILE A O 1
ATOM 1728 N N . GLN A 1 218 ? -6.824 -15.219 -23.609 1 93.31 218 GLN A N 1
ATOM 1729 C CA . GLN A 1 218 ? -7.574 -14.43 -24.578 1 93.31 218 GLN A CA 1
ATOM 1730 C C . GLN A 1 218 ? -9.078 -14.539 -24.328 1 93.31 218 GLN A C 1
ATOM 1732 O O . GLN A 1 218 ? -9.625 -15.641 -24.328 1 93.31 218 GLN A O 1
ATOM 1737 N N . ASP A 1 219 ? -9.664 -13.406 -24.125 1 91.88 219 ASP A N 1
ATOM 1738 C CA . ASP A 1 219 ? -11.109 -13.32 -23.938 1 91.88 219 ASP A CA 1
ATOM 1739 C C . ASP A 1 219 ? -11.57 -14.281 -22.844 1 91.88 219 ASP A C 1
ATOM 1741 O O . ASP A 1 219 ? -12.555 -15 -23.016 1 91.88 219 ASP A O 1
ATOM 1745 N N . GLY A 1 220 ? -10.758 -14.391 -21.797 1 94.5 220 GLY A N 1
ATOM 1746 C CA . GLY A 1 220 ? -11.164 -15.141 -20.625 1 94.5 220 GLY A CA 1
ATOM 1747 C C . GLY A 1 220 ? -10.875 -16.625 -20.734 1 94.5 220 GLY A C 1
ATOM 1748 O O . GLY A 1 220 ? -11.32 -17.422 -19.906 1 94.5 220 GLY A O 1
ATOM 1749 N N . THR A 1 221 ? -10.195 -17 -21.781 1 94.69 221 THR A N 1
ATOM 1750 C CA . THR A 1 221 ? -9.828 -18.391 -21.984 1 94.69 221 THR A CA 1
ATOM 1751 C C . THR A 1 221 ? -8.32 -18.547 -22.156 1 94.69 221 THR A C 1
ATOM 1753 O O . THR A 1 221 ? -7.641 -17.594 -22.562 1 94.69 221 THR A O 1
ATOM 1756 N N . ILE A 1 222 ? -7.824 -19.672 -21.734 1 93.75 222 ILE A N 1
ATOM 1757 C CA . ILE A 1 222 ? -6.402 -19.953 -21.891 1 93.75 222 ILE A CA 1
ATOM 1758 C C . ILE A 1 222 ? -6.141 -20.516 -23.297 1 93.75 222 ILE A C 1
ATOM 1760 O O . ILE A 1 222 ? -6.855 -21.406 -23.75 1 93.75 222 ILE A O 1
ATOM 1764 N N . LYS A 1 223 ? -5.227 -19.828 -23.922 1 85.06 223 LYS A N 1
ATOM 1765 C CA . LYS A 1 223 ? -4.797 -20.328 -25.219 1 85.06 223 LYS A CA 1
ATOM 1766 C C . LYS A 1 223 ? -3.373 -20.875 -25.156 1 85.06 223 LYS A C 1
ATOM 1768 O O . LYS A 1 223 ? -2.473 -20.219 -24.641 1 85.06 223 LYS A O 1
ATOM 1773 N N . PHE A 1 224 ? -3.211 -22.141 -25 1 65.38 224 PHE A N 1
ATOM 1774 C CA . PHE A 1 224 ? -1.867 -22.703 -24.984 1 65.38 224 PHE A CA 1
ATOM 1775 C C . PHE A 1 224 ? -1.183 -22.531 -26.328 1 65.38 224 PHE A C 1
ATOM 1777 O O . PHE A 1 224 ? -1.827 -22.625 -27.375 1 65.38 224 PHE A O 1
ATOM 1784 N N . LEU A 1 225 ? -0.033 -21.578 -26.25 1 50.94 225 LEU A N 1
ATOM 1785 C CA . LEU A 1 225 ? 0.754 -21.547 -27.469 1 50.94 225 LEU A CA 1
ATOM 1786 C C . LEU A 1 225 ? 1.241 -22.938 -27.844 1 50.94 225 LEU A C 1
ATOM 1788 O O . LEU A 1 225 ? 1.473 -23.781 -26.969 1 50.94 225 LEU A O 1
ATOM 1792 N N . MET B 1 1 ? -5.312 29.641 20.453 1 66.44 1 MET B N 1
ATOM 1793 C CA . MET B 1 1 ? -5.102 28.203 20.594 1 66.44 1 MET B CA 1
ATOM 1794 C C . MET B 1 1 ? -3.682 27.812 20.172 1 66.44 1 MET B C 1
ATOM 1796 O O . MET B 1 1 ? -3.01 28.562 19.469 1 66.44 1 MET B O 1
ATOM 1800 N N . ALA B 1 2 ? -3.107 26.719 20.828 1 89.62 2 ALA B N 1
ATOM 1801 C CA . ALA B 1 2 ? -1.695 26.406 20.641 1 89.62 2 ALA B CA 1
ATOM 1802 C C . ALA B 1 2 ? -1.456 25.766 19.281 1 89.62 2 ALA B C 1
ATOM 1804 O O . ALA B 1 2 ? -2.338 25.109 18.734 1 89.62 2 ALA B O 1
ATOM 1805 N N . ASN B 1 3 ? -0.438 26.234 18.609 1 95.75 3 ASN B N 1
ATOM 1806 C CA . ASN B 1 3 ? -0.059 25.656 17.328 1 95.75 3 ASN B CA 1
ATOM 1807 C C . ASN B 1 3 ? 0.513 24.25 17.5 1 95.75 3 ASN B C 1
ATOM 1809 O O . ASN B 1 3 ? 1.356 24.016 18.359 1 95.75 3 ASN B O 1
ATOM 1813 N N . ILE B 1 4 ? -0.014 23.375 16.688 1 97.69 4 ILE B N 1
ATOM 1814 C CA . ILE B 1 4 ? 0.476 22 16.797 1 97.69 4 ILE B CA 1
ATOM 1815 C C . ILE B 1 4 ? 1.512 21.75 15.711 1 97.69 4 ILE B C 1
ATOM 1817 O O . ILE B 1 4 ? 2.336 20.828 15.836 1 97.69 4 ILE B O 1
ATOM 1821 N N . ILE B 1 5 ? 1.507 22.484 14.625 1 97.69 5 ILE B N 1
ATOM 1822 C CA . ILE B 1 5 ? 2.496 22.438 13.555 1 97.69 5 ILE B CA 1
ATOM 1823 C C . ILE B 1 5 ? 3.064 23.844 13.32 1 97.69 5 ILE B C 1
ATOM 1825 O O . ILE B 1 5 ? 2.312 24.812 13.211 1 97.69 5 ILE B O 1
ATOM 1829 N N . GLU B 1 6 ? 4.336 23.922 13.305 1 97.44 6 GLU B N 1
ATOM 1830 C CA . GLU B 1 6 ? 5.004 25.172 12.977 1 97.44 6 GLU B CA 1
ATOM 1831 C C . GLU B 1 6 ? 6.164 24.953 12.008 1 97.44 6 GLU B C 1
ATOM 1833 O O . GLU B 1 6 ? 7.047 24.125 12.273 1 97.44 6 GLU B O 1
ATOM 1838 N N . LEU B 1 7 ? 6.121 25.641 10.922 1 97.19 7 LEU B N 1
ATOM 1839 C CA . LEU B 1 7 ? 7.199 25.641 9.938 1 97.19 7 LEU B CA 1
ATOM 1840 C C . LEU B 1 7 ? 7.906 27 9.922 1 97.19 7 LEU B C 1
ATOM 1842 O O . LEU B 1 7 ? 7.258 28.047 9.789 1 97.19 7 LEU B O 1
ATOM 1846 N N . LYS B 1 8 ? 9.148 26.953 10.094 1 97.12 8 LYS B N 1
ATOM 1847 C CA . LYS B 1 8 ? 9.938 28.172 10.109 1 97.12 8 LYS B CA 1
ATOM 1848 C C . LYS B 1 8 ? 11.016 28.156 9.031 1 97.12 8 LYS B C 1
ATOM 1850 O O . LYS B 1 8 ? 11.984 27.406 9.125 1 97.12 8 LYS B O 1
ATOM 1855 N N . ASN B 1 9 ? 10.859 29.016 8.047 1 97.12 9 ASN B N 1
ATOM 1856 C CA . ASN B 1 9 ? 11.836 29.219 6.984 1 97.12 9 ASN B CA 1
ATOM 1857 C C . ASN B 1 9 ? 12.188 27.906 6.289 1 97.12 9 ASN B C 1
ATOM 1859 O O . ASN B 1 9 ? 13.359 27.578 6.125 1 97.12 9 ASN B O 1
ATOM 1863 N N . ILE B 1 10 ? 11.188 27.203 5.895 1 97.12 10 ILE B N 1
ATOM 1864 C CA . ILE B 1 10 ? 11.391 25.875 5.32 1 97.12 10 ILE B CA 1
ATOM 1865 C C . ILE B 1 10 ? 11.758 26 3.846 1 97.12 10 ILE B C 1
ATOM 1867 O O . ILE B 1 10 ? 11.078 26.688 3.084 1 97.12 10 ILE B O 1
ATOM 1871 N N . ASN B 1 11 ? 12.828 25.406 3.553 1 97.25 11 ASN B N 1
ATOM 1872 C CA . ASN B 1 11 ? 13.273 25.25 2.17 1 97.25 11 ASN B CA 1
ATOM 1873 C C . ASN B 1 11 ? 13.469 23.797 1.798 1 97.25 11 ASN B C 1
ATOM 1875 O O . ASN B 1 11 ? 13.898 22.984 2.629 1 97.25 11 ASN B O 1
ATOM 1879 N N . LYS B 1 12 ? 13.117 23.422 0.576 1 96.12 12 LYS B N 1
ATOM 1880 C CA . LYS B 1 12 ? 13.375 22.078 0.075 1 96.12 12 LYS B CA 1
ATOM 1881 C C . LYS B 1 12 ? 13.883 22.109 -1.363 1 96.12 12 LYS B C 1
ATOM 1883 O O . LYS B 1 12 ? 13.234 22.672 -2.246 1 96.12 12 LYS B O 1
ATOM 1888 N N . THR B 1 13 ? 15 21.594 -1.503 1 94.56 13 THR B N 1
ATOM 1889 C CA . THR B 1 13 ? 15.641 21.469 -2.809 1 94.56 13 THR B CA 1
ATOM 1890 C C . THR B 1 13 ? 15.961 20.016 -3.125 1 94.56 13 THR B C 1
ATOM 1892 O O . THR B 1 13 ? 16.422 19.281 -2.256 1 94.56 13 THR B O 1
ATOM 1895 N N . TYR B 1 14 ? 15.562 19.594 -4.324 1 88.69 14 TYR B N 1
ATOM 1896 C CA . TYR B 1 14 ? 15.898 18.25 -4.766 1 88.69 14 TYR B CA 1
ATOM 1897 C C . TYR B 1 14 ? 17.016 18.281 -5.805 1 88.69 14 TYR B C 1
ATOM 1899 O O . TYR B 1 14 ? 17.141 19.25 -6.559 1 88.69 14 TYR B O 1
ATOM 1907 N N . GLY B 1 15 ? 17.703 17.094 -5.93 1 82 15 GLY B N 1
ATOM 1908 C CA . GLY B 1 15 ? 18.703 16.938 -6.973 1 82 15 GLY B CA 1
ATOM 1909 C C . GLY B 1 15 ? 20.125 17.109 -6.469 1 82 15 GLY B C 1
ATOM 1910 O O . GLY B 1 15 ? 20.344 17.766 -5.457 1 82 15 GLY B O 1
ATOM 1911 N N . LYS B 1 16 ? 21.109 16.359 -7.074 1 77.44 16 LYS B N 1
ATOM 1912 C CA . LYS B 1 16 ? 22.531 16.484 -6.766 1 77.44 16 LYS B CA 1
ATOM 1913 C C . LYS B 1 16 ? 23.219 17.422 -7.75 1 77.44 16 LYS B C 1
ATOM 1915 O O . LYS B 1 16 ? 23.672 18.516 -7.375 1 77.44 16 LYS B O 1
ATOM 1920 N N . ARG B 1 17 ? 23.141 17.109 -9.102 1 76.31 17 ARG B N 1
ATOM 1921 C CA . ARG B 1 17 ? 23.797 17.891 -10.141 1 76.31 17 ARG B CA 1
ATOM 1922 C C . ARG B 1 17 ? 22.938 19.062 -10.578 1 76.31 17 ARG B C 1
ATOM 1924 O O . ARG B 1 17 ? 23.391 20.203 -10.609 1 76.31 17 ARG B O 1
ATOM 1931 N N . VAL B 1 18 ? 21.688 18.844 -10.812 1 80.69 18 VAL B N 1
ATOM 1932 C CA . VAL B 1 18 ? 20.688 19.875 -11.125 1 80.69 18 VAL B CA 1
ATOM 1933 C C . VAL B 1 18 ? 19.734 20.047 -9.945 1 80.69 18 VAL B C 1
ATOM 1935 O O . VAL B 1 18 ? 18.938 19.156 -9.648 1 80.69 18 VAL B O 1
ATOM 1938 N N . LYS B 1 19 ? 19.875 21.25 -9.312 1 88.62 19 LYS B N 1
ATOM 1939 C CA . LYS B 1 19 ? 19.094 21.5 -8.109 1 88.62 19 LYS B CA 1
ATOM 1940 C C . LYS B 1 19 ? 17.781 22.188 -8.453 1 88.62 19 LYS B C 1
ATOM 1942 O O . LYS B 1 19 ? 17.75 23.156 -9.227 1 88.62 19 LYS B O 1
ATOM 1947 N N . THR B 1 20 ? 16.641 21.656 -8.016 1 90.44 20 THR B N 1
ATOM 1948 C CA . THR B 1 20 ? 15.312 22.234 -8.18 1 90.44 20 THR B CA 1
ATOM 1949 C C . THR B 1 20 ? 14.727 22.609 -6.82 1 90.44 20 THR B C 1
ATOM 1951 O O . THR B 1 20 ? 14.484 21.75 -5.977 1 90.44 20 THR B O 1
ATOM 1954 N N . LYS B 1 21 ? 14.555 23.875 -6.664 1 93.88 21 LYS B N 1
ATOM 1955 C CA . LYS B 1 21 ? 13.953 24.359 -5.43 1 93.88 21 LYS B CA 1
ATOM 1956 C C . LYS B 1 21 ? 12.43 24.219 -5.469 1 93.88 21 LYS B C 1
ATOM 1958 O O . LYS B 1 21 ? 11.758 24.891 -6.258 1 93.88 21 LYS B O 1
ATOM 1963 N N . VAL B 1 22 ? 11.914 23.422 -4.586 1 95.12 22 VAL B N 1
ATOM 1964 C CA . VAL B 1 22 ? 10.492 23.078 -4.625 1 95.12 22 VAL B CA 1
ATOM 1965 C C . VAL B 1 22 ? 9.734 23.922 -3.596 1 95.12 22 VAL B C 1
ATOM 1967 O O . VAL B 1 22 ? 8.633 24.391 -3.865 1 95.12 22 VAL B O 1
ATOM 1970 N N . LEU B 1 23 ? 10.266 24.078 -2.453 1 97.19 23 LEU B N 1
ATOM 1971 C CA . LEU B 1 23 ? 9.695 24.938 -1.419 1 97.19 23 LEU B CA 1
ATOM 1972 C C . LEU B 1 23 ? 10.656 26.062 -1.058 1 97.19 23 LEU B C 1
ATOM 1974 O O . LEU B 1 23 ? 11.859 25.828 -0.904 1 97.19 23 LEU B O 1
ATOM 1978 N N . LYS B 1 24 ? 10.117 27.266 -0.903 1 97.12 24 LYS B N 1
ATOM 1979 C CA . LYS B 1 24 ? 10.914 28.469 -0.708 1 97.12 24 LYS B CA 1
ATOM 1980 C C . LYS B 1 24 ? 10.438 29.25 0.508 1 97.12 24 LYS B C 1
ATOM 1982 O O . LYS B 1 24 ? 9.406 29.922 0.45 1 97.12 24 LYS B O 1
ATOM 1987 N N . ASN B 1 25 ? 11.203 29.141 1.477 1 96.31 25 ASN B N 1
ATOM 1988 C CA . ASN B 1 25 ? 11.023 29.953 2.68 1 96.31 25 ASN B CA 1
ATOM 1989 C C . ASN B 1 25 ? 9.594 29.875 3.193 1 96.31 25 ASN B C 1
ATOM 1991 O O . ASN B 1 25 ? 8.945 30.906 3.396 1 96.31 25 ASN B O 1
ATOM 1995 N N . ILE B 1 26 ? 9.125 28.672 3.391 1 96.69 26 ILE B N 1
ATOM 1996 C CA . ILE B 1 26 ? 7.762 28.438 3.854 1 96.69 26 ILE B CA 1
ATOM 1997 C C . ILE B 1 26 ? 7.676 28.703 5.355 1 96.69 26 ILE B C 1
ATOM 1999 O O . ILE B 1 26 ? 8.453 28.156 6.137 1 96.69 26 ILE B O 1
ATOM 2003 N N . ASN B 1 27 ? 6.824 29.625 5.727 1 96.19 27 ASN B N 1
ATOM 2004 C CA . ASN B 1 27 ? 6.418 29.891 7.105 1 96.19 27 ASN B CA 1
ATOM 2005 C C . ASN B 1 27 ? 4.93 29.641 7.309 1 96.19 27 ASN B C 1
ATOM 2007 O O . ASN B 1 27 ? 4.094 30.234 6.633 1 96.19 27 ASN B O 1
ATOM 2011 N N . LEU B 1 28 ? 4.656 28.719 8.227 1 95.81 28 LEU B N 1
ATOM 2012 C CA . LEU B 1 28 ? 3.268 28.297 8.391 1 95.81 28 LEU B CA 1
ATOM 2013 C C . LEU B 1 28 ? 3.014 27.781 9.805 1 95.81 28 LEU B C 1
ATOM 2015 O O . LEU B 1 28 ? 3.848 27.062 10.367 1 95.81 28 LEU B O 1
ATOM 2019 N N . SER B 1 29 ? 1.917 28.172 10.359 1 96.19 29 SER B N 1
ATOM 2020 C CA . SER B 1 29 ? 1.455 27.656 11.641 1 96.19 29 SER B CA 1
ATOM 2021 C C . SER B 1 29 ? 0.049 27.078 11.523 1 96.19 29 SER B C 1
ATOM 2023 O O . SER B 1 29 ? -0.809 27.641 10.844 1 96.19 29 SER B O 1
ATOM 2025 N N . ILE B 1 30 ? -0.15 25.938 12.109 1 97 30 ILE B N 1
ATOM 2026 C CA . ILE B 1 30 ? -1.454 25.281 12.133 1 97 30 ILE B CA 1
ATOM 2027 C C . ILE B 1 30 ? -1.896 25.062 13.578 1 97 30 ILE B C 1
ATOM 2029 O O . ILE B 1 30 ? -1.152 24.5 14.383 1 97 30 ILE B O 1
ATOM 2033 N N . GLU B 1 31 ? -3.111 25.453 13.867 1 97.31 31 GLU B N 1
ATOM 2034 C CA . GLU B 1 31 ? -3.652 25.375 15.219 1 97.31 31 GLU B CA 1
ATOM 2035 C C . GLU B 1 31 ? -4.148 23.969 15.531 1 97.31 31 GLU B C 1
ATOM 2037 O O . GLU B 1 31 ? -4.711 23.297 14.664 1 97.31 31 GLU B O 1
ATOM 2042 N N . GLU B 1 32 ? -3.936 23.609 16.828 1 97.62 32 GLU B N 1
ATOM 2043 C CA . GLU B 1 32 ? -4.422 22.312 17.281 1 97.62 32 GLU B CA 1
ATOM 2044 C C . GLU B 1 32 ? -5.938 22.203 17.141 1 97.62 32 GLU B C 1
ATOM 2046 O O . GLU B 1 32 ? -6.664 23.141 17.469 1 97.62 32 GLU B O 1
ATOM 2051 N N . GLY B 1 33 ? -6.402 21.078 16.609 1 97.56 33 GLY B N 1
ATOM 2052 C CA . GLY B 1 33 ? -7.828 20.797 16.5 1 97.56 33 GLY B CA 1
ATOM 2053 C C . GLY B 1 33 ? -8.469 21.484 15.297 1 97.56 33 GLY B C 1
ATOM 2054 O O . GLY B 1 33 ? -9.664 21.297 15.047 1 97.56 33 GLY B O 1
ATOM 2055 N N . SER B 1 34 ? -7.684 22.188 14.531 1 97.62 34 SER B N 1
ATOM 2056 C CA . SER B 1 34 ? -8.227 22.875 13.367 1 97.62 34 SER B CA 1
ATOM 2057 C C . SER B 1 34 ? -8.328 21.938 12.172 1 97.62 34 SER B C 1
ATOM 2059 O O . SER B 1 34 ? -7.695 20.875 12.148 1 97.62 34 SER B O 1
ATOM 2061 N N . PHE B 1 35 ? -9.156 22.312 11.227 1 98 35 PHE B N 1
ATOM 2062 C CA . PHE B 1 35 ? -9.344 21.609 9.961 1 98 35 PHE B CA 1
ATOM 2063 C C . PHE B 1 35 ? -8.891 22.469 8.789 1 98 35 PHE B C 1
ATOM 2065 O O . PHE B 1 35 ? -9.555 23.453 8.445 1 98 35 PHE B O 1
ATOM 2072 N N . ASN B 1 36 ? -7.762 22.062 8.156 1 97.12 36 ASN B N 1
ATOM 2073 C CA . ASN B 1 36 ? -7.102 22.906 7.168 1 97.12 36 ASN B CA 1
ATOM 2074 C C . ASN B 1 36 ? -7.02 22.219 5.809 1 97.12 36 ASN B C 1
ATOM 2076 O O . ASN B 1 36 ? -6.879 21 5.734 1 97.12 36 ASN B O 1
ATOM 2080 N N . SER B 1 37 ? -7.055 23.031 4.742 1 96.81 37 SER B N 1
ATOM 2081 C CA . SER B 1 37 ? -6.789 22.531 3.398 1 96.81 37 SER B CA 1
ATOM 2082 C C . SER B 1 37 ? -5.602 23.234 2.766 1 96.81 37 SER B C 1
ATOM 2084 O O . SER B 1 37 ? -5.344 24.406 3.057 1 96.81 37 SER B O 1
ATOM 2086 N N . ILE B 1 38 ? -4.863 22.516 2.027 1 96.19 38 ILE B N 1
ATOM 2087 C CA . ILE B 1 38 ? -3.803 23.047 1.18 1 96.19 38 ILE B CA 1
ATOM 2088 C C . ILE B 1 38 ? -4.199 22.906 -0.289 1 96.19 38 ILE B C 1
ATOM 2090 O O . ILE B 1 38 ? -4.492 21.812 -0.758 1 96.19 38 ILE B O 1
ATOM 2094 N N . ILE B 1 39 ? -4.188 24.016 -0.984 1 95.69 39 ILE B N 1
ATOM 2095 C CA . ILE B 1 39 ? -4.539 24.016 -2.4 1 95.69 39 ILE B CA 1
ATOM 2096 C C . ILE B 1 39 ? -3.422 24.672 -3.211 1 95.69 39 ILE B C 1
ATOM 2098 O O . ILE B 1 39 ? -2.588 25.391 -2.658 1 95.69 39 ILE B O 1
ATOM 2102 N N . GLY B 1 40 ? -3.424 24.375 -4.484 1 93.44 40 GLY B N 1
ATOM 2103 C CA . GLY B 1 40 ? -2.42 24.875 -5.406 1 93.44 40 GLY B CA 1
ATOM 2104 C C . GLY B 1 40 ? -2.32 24.062 -6.684 1 93.44 40 GLY B C 1
ATOM 2105 O O . GLY B 1 40 ? -2.871 22.969 -6.77 1 93.44 40 GLY B O 1
ATOM 2106 N N . ALA B 1 41 ? -1.589 24.578 -7.617 1 90.69 41 ALA B N 1
ATOM 2107 C CA . ALA B 1 41 ? -1.442 23.922 -8.906 1 90.69 41 ALA B CA 1
ATOM 2108 C C . ALA B 1 41 ? -0.578 22.672 -8.789 1 90.69 41 ALA B C 1
ATOM 2110 O O . ALA B 1 41 ? 0.108 22.469 -7.781 1 90.69 41 ALA B O 1
ATOM 2111 N N . SER B 1 42 ? -0.744 21.781 -9.766 1 89.44 42 SER B N 1
ATOM 2112 C CA . SER B 1 42 ? 0.154 20.641 -9.82 1 89.44 42 SER B CA 1
ATOM 2113 C C . SER B 1 42 ? 1.614 21.078 -9.836 1 89.44 42 SER B C 1
ATOM 2115 O O . SER B 1 42 ? 1.974 22.031 -10.531 1 89.44 42 SER B O 1
ATOM 2117 N N . GLY B 1 43 ? 2.375 20.453 -9.055 1 87.94 43 GLY B N 1
ATOM 2118 C CA . GLY B 1 43 ? 3.795 20.75 -9.023 1 87.94 43 GLY B CA 1
ATOM 2119 C C . GLY B 1 43 ? 4.129 21.953 -8.141 1 87.94 43 GLY B C 1
ATOM 2120 O O . GLY B 1 43 ? 5.285 22.359 -8.055 1 87.94 43 GLY B O 1
ATOM 2121 N N . SER B 1 44 ? 3.15 22.391 -7.41 1 92.31 44 SER B N 1
ATOM 2122 C CA . SER B 1 44 ? 3.373 23.609 -6.641 1 92.31 44 SER B CA 1
ATOM 2123 C C . SER B 1 44 ? 4.086 23.312 -5.328 1 92.31 44 SER B C 1
ATOM 2125 O O . SER B 1 44 ? 4.527 24.234 -4.633 1 92.31 44 SER B O 1
ATOM 2127 N N . GLY B 1 45 ? 4.176 22.031 -4.949 1 93.19 45 GLY B N 1
ATOM 2128 C CA . GLY B 1 45 ? 4.902 21.672 -3.74 1 93.19 45 GLY B CA 1
ATOM 2129 C C . GLY B 1 45 ? 4 21.156 -2.631 1 93.19 45 GLY B C 1
ATOM 2130 O O . GLY B 1 45 ? 4.457 20.922 -1.51 1 93.19 45 GLY B O 1
ATOM 2131 N N . LYS B 1 46 ? 2.734 20.984 -2.896 1 94.5 46 LYS B N 1
ATOM 2132 C CA . LYS B 1 46 ? 1.763 20.578 -1.885 1 94.5 46 LYS B CA 1
ATOM 2133 C C . LYS B 1 46 ? 2.168 19.266 -1.23 1 94.5 46 LYS B C 1
ATOM 2135 O O . LYS B 1 46 ? 2.252 19.172 -0.004 1 94.5 46 LYS B O 1
ATOM 2140 N N . THR B 1 47 ? 2.443 18.266 -2.105 1 92.62 47 THR B N 1
ATOM 2141 C CA . THR B 1 47 ? 2.812 16.938 -1.602 1 92.62 47 THR B CA 1
ATOM 2142 C C . THR B 1 47 ? 4.145 17 -0.858 1 92.62 47 THR B C 1
ATOM 2144 O O . THR B 1 47 ? 4.305 16.359 0.186 1 92.62 47 THR B O 1
ATOM 2147 N N . THR B 1 48 ? 5.09 17.719 -1.362 1 93.5 48 THR B N 1
ATOM 2148 C CA . THR B 1 48 ? 6.363 17.906 -0.68 1 93.5 48 THR B CA 1
ATOM 2149 C C . THR B 1 48 ? 6.152 18.516 0.706 1 93.5 48 THR B C 1
ATOM 2151 O O . THR B 1 48 ? 6.711 18.031 1.691 1 93.5 48 THR B O 1
ATOM 2154 N N . LEU B 1 49 ? 5.332 19.531 0.732 1 95.94 49 LEU B N 1
ATOM 2155 C CA . LEU B 1 49 ? 5.039 20.188 2.002 1 95.94 49 LEU B CA 1
ATOM 2156 C C . LEU B 1 49 ? 4.406 19.203 2.984 1 95.94 49 LEU B C 1
ATOM 2158 O O . LEU B 1 49 ? 4.828 19.109 4.141 1 95.94 49 LEU B O 1
ATOM 2162 N N . LEU B 1 50 ? 3.436 18.484 2.549 1 96.12 50 LEU B N 1
ATOM 2163 C CA . LEU B 1 50 ? 2.762 17.516 3.402 1 96.12 50 LEU B CA 1
ATOM 2164 C C . LEU B 1 50 ? 3.738 16.453 3.895 1 96.12 50 LEU B C 1
ATOM 2166 O O . LEU B 1 50 ? 3.703 16.062 5.062 1 96.12 50 LEU B O 1
ATOM 2170 N N . ASN B 1 51 ? 4.598 16.031 3.041 1 93.56 51 ASN B N 1
ATOM 2171 C CA . ASN B 1 51 ? 5.594 15.031 3.408 1 93.56 51 ASN B CA 1
ATOM 2172 C C . ASN B 1 51 ? 6.555 15.555 4.469 1 93.56 51 ASN B C 1
ATOM 2174 O O . ASN B 1 51 ? 7 14.805 5.34 1 93.56 51 ASN B O 1
ATOM 2178 N N . LEU B 1 52 ? 6.906 16.766 4.363 1 94.56 52 LEU B N 1
ATOM 2179 C CA . LEU B 1 52 ? 7.777 17.375 5.363 1 94.56 52 LEU B CA 1
ATOM 2180 C C . LEU B 1 52 ? 7.078 17.453 6.715 1 94.56 52 LEU B C 1
ATOM 2182 O O . LEU B 1 52 ? 7.656 17.094 7.742 1 94.56 52 LEU B O 1
ATOM 2186 N N . ILE B 1 53 ? 5.82 17.875 6.645 1 95.75 53 ILE B N 1
ATOM 2187 C CA . ILE B 1 53 ? 5.039 17.953 7.875 1 95.75 53 ILE B CA 1
ATOM 2188 C C . ILE B 1 53 ? 4.914 16.562 8.492 1 95.75 53 ILE B C 1
ATOM 2190 O O . ILE B 1 53 ? 5.039 16.391 9.703 1 95.75 53 ILE B O 1
ATOM 2194 N N . GLY B 1 54 ? 4.738 15.586 7.676 1 95.12 54 GLY B N 1
ATOM 2195 C CA . GLY B 1 54 ? 4.551 14.219 8.125 1 95.12 54 GLY B CA 1
ATOM 2196 C C . GLY B 1 54 ? 5.855 13.516 8.461 1 95.12 54 GLY B C 1
ATOM 2197 O O . GLY B 1 54 ? 5.855 12.352 8.852 1 95.12 54 GLY B O 1
ATOM 2198 N N . THR B 1 55 ? 6.938 14.156 8.219 1 93.12 55 THR B N 1
ATOM 2199 C CA . THR B 1 55 ? 8.281 13.664 8.5 1 93.12 55 THR B CA 1
ATOM 2200 C C . THR B 1 55 ? 8.617 12.469 7.617 1 93.12 55 THR B C 1
ATOM 2202 O O . THR B 1 55 ? 9.438 11.625 7.984 1 93.12 55 THR B O 1
ATOM 2205 N N . LEU B 1 56 ? 7.945 12.383 6.574 1 91.19 56 LEU B N 1
ATOM 2206 C CA . LEU B 1 56 ? 8.281 11.375 5.57 1 91.19 56 LEU B CA 1
ATOM 2207 C C . LEU B 1 56 ? 9.5 11.797 4.762 1 91.19 56 LEU B C 1
ATOM 2209 O O . LEU B 1 56 ? 10.133 10.969 4.105 1 91.19 56 LEU B O 1
ATOM 2213 N N . ASP B 1 57 ? 9.781 13.055 4.77 1 89.88 57 ASP B N 1
ATOM 2214 C CA . ASP B 1 57 ? 10.953 13.68 4.16 1 89.88 57 ASP B CA 1
ATOM 2215 C C . ASP B 1 57 ? 11.539 14.75 5.074 1 89.88 57 ASP B C 1
ATOM 2217 O O . ASP B 1 57 ? 10.953 15.094 6.102 1 89.88 57 ASP B O 1
ATOM 2221 N N . LYS B 1 58 ? 12.719 15.18 4.734 1 90.56 58 LYS B N 1
ATOM 2222 C CA . LYS B 1 58 ? 13.383 16.234 5.508 1 90.56 58 LYS B CA 1
ATOM 2223 C C . LYS B 1 58 ? 13.578 17.484 4.672 1 90.56 58 LYS B C 1
ATOM 2225 O O . LYS B 1 58 ? 13.875 17.406 3.477 1 90.56 58 LYS B O 1
ATOM 2230 N N . PRO B 1 59 ? 13.414 18.609 5.375 1 94.25 59 PRO B N 1
ATOM 2231 C CA . PRO B 1 59 ? 13.703 19.844 4.645 1 94.25 59 PRO B CA 1
ATOM 2232 C C . PRO B 1 59 ? 15.195 20.031 4.383 1 94.25 59 PRO B C 1
ATOM 2234 O O . PRO B 1 59 ? 16.031 19.422 5.059 1 94.25 59 PRO B O 1
ATOM 2237 N N . SER B 1 60 ? 15.461 20.828 3.322 1 94.44 60 SER B N 1
ATOM 2238 C CA . SER B 1 60 ? 16.844 21.203 3.062 1 94.44 60 SER B CA 1
ATOM 2239 C C . SER B 1 60 ? 17.359 22.188 4.105 1 94.44 60 SER B C 1
ATOM 2241 O O . SER B 1 60 ? 18.531 22.125 4.496 1 94.44 60 SER B O 1
ATOM 2243 N N . SER B 1 61 ? 16.531 23.078 4.469 1 95.62 61 SER B N 1
ATOM 2244 C CA . SER B 1 61 ? 16.812 24 5.559 1 95.62 61 SER B CA 1
ATOM 2245 C C . SER B 1 61 ? 15.531 24.484 6.223 1 95.62 61 SER B C 1
ATOM 2247 O O . SER B 1 61 ? 14.438 24.312 5.68 1 95.62 61 SER B O 1
ATOM 2249 N N . GLY B 1 62 ? 15.688 25 7.438 1 96.44 62 GLY B N 1
ATOM 2250 C CA . GLY B 1 62 ? 14.547 25.438 8.227 1 96.44 62 GLY B CA 1
ATOM 2251 C C . GLY B 1 62 ? 14.211 24.484 9.359 1 96.44 62 GLY B C 1
ATOM 2252 O O . GLY B 1 62 ? 14.938 23.516 9.602 1 96.44 62 GLY B O 1
ATOM 2253 N N . GLU B 1 63 ? 13.094 24.922 10.062 1 96.25 63 GLU B N 1
ATOM 2254 C CA . GLU B 1 63 ? 12.734 24.125 11.234 1 96.25 63 GLU B CA 1
ATOM 2255 C C . GLU B 1 63 ? 11.25 23.781 11.227 1 96.25 63 GLU B C 1
ATOM 2257 O O . GLU B 1 63 ? 10.414 24.594 10.836 1 96.25 63 GLU B O 1
ATOM 2262 N N . ILE B 1 64 ? 11.031 22.562 11.633 1 96.06 64 ILE B N 1
ATOM 2263 C CA . ILE B 1 64 ? 9.664 22.094 11.773 1 96.06 64 ILE B CA 1
ATOM 2264 C C . ILE B 1 64 ? 9.398 21.719 13.227 1 96.06 64 ILE B C 1
ATOM 2266 O O . ILE B 1 64 ? 10.195 21 13.844 1 96.06 64 ILE B O 1
ATOM 2270 N N . TYR B 1 65 ? 8.359 22.25 13.727 1 95.81 65 TYR B N 1
ATOM 2271 C CA . TYR B 1 65 ? 7.883 21.875 15.055 1 95.81 65 TYR B CA 1
ATOM 2272 C C . TYR B 1 65 ? 6.555 21.141 14.977 1 95.81 65 TYR B C 1
ATOM 2274 O O . TYR B 1 65 ? 5.625 21.594 14.297 1 95.81 65 TYR B O 1
ATOM 2282 N N . ILE B 1 66 ? 6.488 20 15.648 1 96 66 ILE B N 1
ATOM 2283 C CA . ILE B 1 66 ? 5.258 19.219 15.781 1 96 66 ILE B CA 1
ATOM 2284 C C . ILE B 1 66 ? 4.98 18.953 17.266 1 96 66 ILE B C 1
ATOM 2286 O O . ILE B 1 66 ? 5.828 18.406 17.969 1 96 66 ILE B O 1
ATOM 2290 N N . ASP B 1 67 ? 3.824 19.344 17.641 1 94.31 67 ASP B N 1
ATOM 2291 C CA . ASP B 1 67 ? 3.434 19.172 19.031 1 94.31 67 ASP B CA 1
ATOM 2292 C C . ASP B 1 67 ? 4.5 19.719 19.984 1 94.31 67 ASP B C 1
ATOM 2294 O O . ASP B 1 67 ? 4.891 19.062 20.938 1 94.31 67 ASP B O 1
ATOM 2298 N N . GLY B 1 68 ? 5.055 20.797 19.578 1 91.44 68 GLY B N 1
ATOM 2299 C CA . GLY B 1 68 ? 5.996 21.547 20.406 1 91.44 68 GLY B CA 1
ATOM 2300 C C . GLY B 1 68 ? 7.41 21 20.328 1 91.44 68 GLY B C 1
ATOM 2301 O O . GLY B 1 68 ? 8.32 21.547 20.969 1 91.44 68 GLY B O 1
ATOM 2302 N N . LYS B 1 69 ? 7.652 20.016 19.578 1 92.12 69 LYS B N 1
ATOM 2303 C CA . LYS B 1 69 ? 8.969 19.406 19.484 1 92.12 69 LYS B CA 1
ATOM 2304 C C . LYS B 1 69 ? 9.609 19.656 18.125 1 92.12 69 LYS B C 1
ATOM 2306 O O . LYS B 1 69 ? 8.945 19.531 17.094 1 92.12 69 LYS B O 1
ATOM 2311 N N . ILE B 1 70 ? 10.867 19.938 18.172 1 91.19 70 ILE B N 1
ATOM 2312 C CA . ILE B 1 70 ? 11.594 20.125 16.922 1 91.19 70 ILE B CA 1
ATOM 2313 C C . ILE B 1 70 ? 11.922 18.766 16.297 1 91.19 70 ILE B C 1
ATOM 2315 O O . ILE B 1 70 ? 12.461 17.875 16.969 1 91.19 70 ILE B O 1
ATOM 2319 N N . ILE B 1 71 ? 11.586 18.578 15.031 1 88.06 71 ILE B N 1
ATOM 2320 C CA . ILE B 1 71 ? 11.648 17.219 14.516 1 88.06 71 ILE B CA 1
ATOM 2321 C C . ILE B 1 71 ? 12.836 17.078 13.562 1 88.06 71 ILE B C 1
ATOM 2323 O O . ILE B 1 71 ? 13.266 15.953 13.258 1 88.06 71 ILE B O 1
ATOM 2327 N N . ASN B 1 72 ? 13.383 18.062 13.078 1 79.25 72 ASN B N 1
ATOM 2328 C CA . ASN B 1 72 ? 14.453 17.891 12.102 1 79.25 72 ASN B CA 1
ATOM 2329 C C . ASN B 1 72 ? 15.82 17.781 12.781 1 79.25 72 ASN B C 1
ATOM 2331 O O . ASN B 1 72 ? 16.844 17.75 12.117 1 79.25 72 ASN B O 1
ATOM 2335 N N . LYS B 1 73 ? 15.875 17.734 14.141 1 80.94 73 LYS B N 1
ATOM 2336 C CA . LYS B 1 73 ? 17.109 17.609 14.898 1 80.94 73 LYS B CA 1
ATOM 2337 C C . LYS B 1 73 ? 17.109 16.359 15.773 1 80.94 73 LYS B C 1
ATOM 2339 O O . LYS B 1 73 ? 17.906 16.234 16.703 1 80.94 73 LYS B O 1
ATOM 2344 N N . VAL B 1 74 ? 16.188 15.516 15.477 1 82.88 74 VAL B N 1
ATOM 2345 C CA . VAL B 1 74 ? 16.078 14.328 16.312 1 82.88 74 VAL B CA 1
ATOM 2346 C C . VAL B 1 74 ? 16.531 13.102 15.516 1 82.88 74 VAL B C 1
ATOM 2348 O O . VAL B 1 74 ? 16.578 13.133 14.289 1 82.88 74 VAL B O 1
ATOM 2351 N N . GLY B 1 75 ? 16.844 12.07 16.281 1 83.5 75 GLY B N 1
ATOM 2352 C CA . GLY B 1 75 ? 17.297 10.828 15.672 1 83.5 75 GLY B CA 1
ATOM 2353 C C . GLY B 1 75 ? 16.188 10.094 14.938 1 83.5 75 GLY B C 1
ATOM 2354 O O . GLY B 1 75 ? 15 10.352 15.18 1 83.5 75 GLY B O 1
ATOM 2355 N N . ARG B 1 76 ? 16.531 9.242 14.016 1 82.81 76 ARG B N 1
ATOM 2356 C CA . ARG B 1 76 ? 15.594 8.531 13.148 1 82.81 76 ARG B CA 1
ATOM 2357 C C . ARG B 1 76 ? 14.602 7.711 13.969 1 82.81 76 ARG B C 1
ATOM 2359 O O . ARG B 1 76 ? 13.406 7.688 13.656 1 82.81 76 ARG B O 1
ATOM 2366 N N . ARG B 1 77 ? 15.086 7.102 14.961 1 82.12 77 ARG B N 1
ATOM 2367 C CA . ARG B 1 77 ? 14.234 6.254 15.789 1 82.12 77 ARG B CA 1
ATOM 2368 C C . ARG B 1 77 ? 13.18 7.078 16.516 1 82.12 77 ARG B C 1
ATOM 2370 O O . ARG B 1 77 ? 12.008 6.703 16.562 1 82.12 77 ARG B O 1
ATOM 2377 N N . THR B 1 78 ? 13.633 8.188 17.078 1 86.25 78 THR B N 1
ATOM 2378 C CA . THR B 1 78 ? 12.727 9.078 17.797 1 86.25 78 THR B CA 1
ATOM 2379 C C . THR B 1 78 ? 11.695 9.672 16.828 1 86.25 78 THR B C 1
ATOM 2381 O O . THR B 1 78 ? 10.508 9.766 17.172 1 86.25 78 THR B O 1
ATOM 2384 N N . LEU B 1 79 ? 12.125 9.953 15.664 1 88.94 79 LEU B N 1
ATOM 2385 C CA . LEU B 1 79 ? 11.242 10.523 14.648 1 88.94 79 LEU B CA 1
ATOM 2386 C C . LEU B 1 79 ? 10.172 9.523 14.227 1 88.94 79 LEU B C 1
ATOM 2388 O O . LEU B 1 79 ? 9.008 9.883 14.062 1 88.94 79 LEU B O 1
ATOM 2392 N N . SER B 1 80 ? 10.562 8.344 14.102 1 86.69 80 SER B N 1
ATOM 2393 C CA . SER B 1 80 ? 9.633 7.289 13.719 1 86.69 80 SER B CA 1
ATOM 2394 C C . 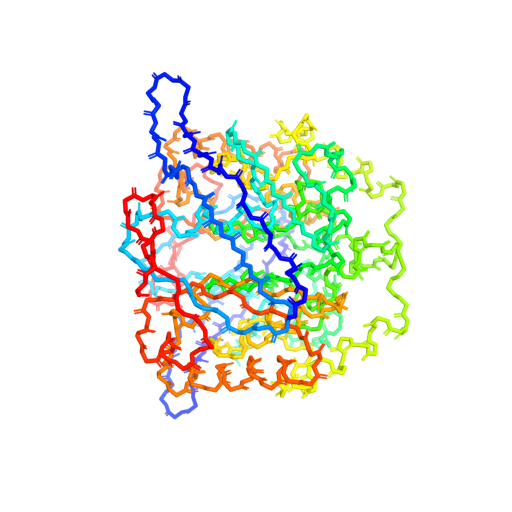SER B 1 80 ? 8.578 7.059 14.789 1 86.69 80 SER B C 1
ATOM 2396 O O . SER B 1 80 ? 7.395 6.895 14.477 1 86.69 80 SER B O 1
ATOM 2398 N N . LYS B 1 81 ? 9.039 7.07 15.945 1 86.62 81 LYS B N 1
ATOM 2399 C CA . LYS B 1 81 ? 8.109 6.891 17.062 1 86.62 81 LYS B CA 1
ATOM 2400 C C . LYS B 1 81 ? 7.113 8.039 17.141 1 86.62 81 LYS B C 1
ATOM 2402 O O . LYS B 1 81 ? 5.906 7.816 17.266 1 86.62 81 LYS B O 1
ATOM 2407 N N . MET B 1 82 ? 7.668 9.188 17.062 1 89.75 82 MET B N 1
ATOM 2408 C CA . MET B 1 82 ? 6.809 10.367 17.094 1 89.75 82 MET B CA 1
ATOM 2409 C C . MET B 1 82 ? 5.797 10.336 15.953 1 89.75 82 MET B C 1
ATOM 2411 O O . MET B 1 82 ? 4.609 10.602 16.156 1 89.75 82 MET B O 1
ATOM 2415 N N . ARG B 1 83 ? 6.246 10.031 14.781 1 92.44 83 ARG B N 1
ATOM 2416 C CA . ARG B 1 83 ? 5.379 9.961 13.609 1 92.44 83 ARG B CA 1
ATOM 2417 C C . ARG B 1 83 ? 4.258 8.945 13.82 1 92.44 83 ARG B C 1
ATOM 2419 O O . ARG B 1 83 ? 3.088 9.258 13.586 1 92.44 83 ARG B O 1
ATOM 2426 N N . ASN B 1 84 ? 4.613 7.832 14.281 1 89.56 84 ASN B N 1
ATOM 2427 C CA . ASN B 1 84 ? 3.656 6.75 14.484 1 89.56 84 ASN B CA 1
ATOM 2428 C C . ASN B 1 84 ? 2.619 7.105 15.547 1 89.56 84 ASN B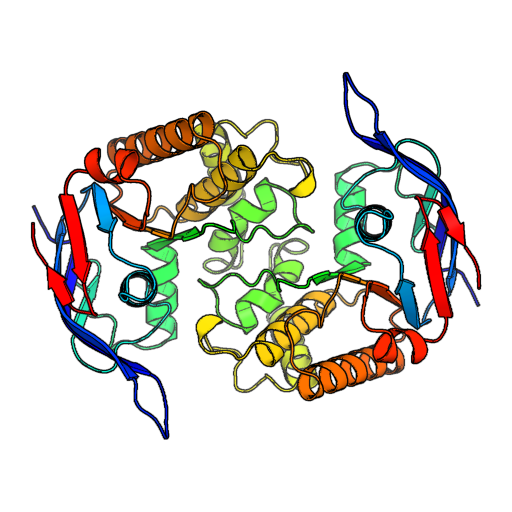 C 1
ATOM 2430 O O . ASN B 1 84 ? 1.445 6.754 15.414 1 89.56 84 ASN B O 1
ATOM 2434 N N . GLU B 1 85 ? 3.002 7.855 16.484 1 91.31 85 GLU B N 1
ATOM 2435 C CA . GLU B 1 85 ? 2.145 8.141 17.625 1 91.31 85 GLU B CA 1
ATOM 2436 C C . GLU B 1 85 ? 1.33 9.414 17.406 1 91.31 85 GLU B C 1
ATOM 2438 O O . GLU B 1 85 ? 0.237 9.562 17.969 1 91.31 85 GLU B O 1
ATOM 2443 N N . THR B 1 86 ? 1.87 10.281 16.641 1 95.5 86 THR B N 1
ATOM 2444 C CA . THR B 1 86 ? 1.287 11.617 16.609 1 95.5 86 THR B CA 1
ATOM 2445 C C . THR B 1 86 ? 0.589 11.883 15.281 1 95.5 86 THR B C 1
ATOM 2447 O O . THR B 1 86 ? -0.31 12.727 15.203 1 95.5 86 THR B O 1
ATOM 2450 N N . ILE B 1 87 ? 1.003 11.141 14.273 1 96.75 87 ILE B N 1
ATOM 2451 C CA . ILE B 1 87 ? 0.536 11.5 12.938 1 96.75 87 ILE B CA 1
ATOM 2452 C C . ILE B 1 87 ? -0.117 10.289 12.273 1 96.75 87 ILE B C 1
ATOM 2454 O O . ILE B 1 87 ? 0.431 9.188 12.312 1 96.75 87 ILE B O 1
ATOM 2458 N N . GLY B 1 88 ? -1.289 10.469 11.758 1 97.12 88 GLY B N 1
ATOM 2459 C CA . GLY B 1 88 ? -1.925 9.531 10.844 1 97.12 88 GLY B CA 1
ATOM 2460 C C . GLY B 1 88 ? -1.906 10 9.398 1 97.12 88 GLY B C 1
ATOM 2461 O O . GLY B 1 88 ? -1.996 11.203 9.133 1 97.12 88 GLY B O 1
ATOM 2462 N N . PHE B 1 89 ? -1.857 9.055 8.523 1 96.56 89 PHE B N 1
ATOM 2463 C CA . PHE B 1 89 ? -1.77 9.383 7.109 1 96.56 89 PHE B CA 1
ATOM 2464 C C . PHE B 1 89 ? -2.924 8.758 6.336 1 96.56 89 PHE B C 1
ATOM 2466 O O . PHE B 1 89 ? -3.299 7.609 6.59 1 96.56 89 PHE B O 1
ATOM 2473 N N . VAL B 1 90 ? -3.443 9.562 5.426 1 96.62 90 VAL B N 1
ATOM 2474 C CA . VAL B 1 90 ? -4.434 9.078 4.465 1 96.62 90 VAL B CA 1
ATOM 2475 C C . VAL B 1 90 ? -4.031 9.5 3.053 1 96.62 90 VAL B C 1
ATOM 2477 O O . VAL B 1 90 ? -3.84 10.688 2.785 1 96.62 90 VAL B O 1
ATOM 2480 N N . PHE B 1 91 ? -3.904 8.5 2.184 1 92.31 91 PHE B N 1
ATOM 2481 C CA . PHE B 1 91 ? -3.445 8.758 0.825 1 92.31 91 PHE B CA 1
ATOM 2482 C C . PHE B 1 91 ? -4.551 8.477 -0.184 1 92.31 91 PHE B C 1
ATOM 2484 O O . PHE B 1 91 ? -5.508 7.762 0.122 1 92.31 91 PHE B O 1
ATOM 2491 N N . GLN B 1 92 ? -4.289 9.023 -1.332 1 86.88 92 GLN B N 1
ATOM 2492 C CA . GLN B 1 92 ? -5.23 8.812 -2.428 1 86.88 92 GLN B CA 1
ATOM 2493 C C . GLN B 1 92 ? -5.328 7.336 -2.797 1 86.88 92 GLN B C 1
ATOM 2495 O O . GLN B 1 92 ? -6.422 6.828 -3.062 1 86.88 92 GLN B O 1
ATOM 2500 N N . PHE B 1 93 ? -4.211 6.602 -2.793 1 86.62 93 PHE B N 1
ATOM 2501 C CA . PHE B 1 93 ? -4.195 5.215 -3.236 1 86.62 93 PHE B CA 1
ATOM 2502 C C . PHE B 1 93 ? -4.41 4.27 -2.062 1 86.62 93 PHE B C 1
ATOM 2504 O O . PHE B 1 93 ? -4.227 3.055 -2.193 1 86.62 93 PHE B O 1
ATOM 2511 N N . HIS B 1 94 ? -4.844 4.695 -1.021 1 90.94 94 HIS B N 1
ATOM 2512 C CA . HIS B 1 94 ? -5.246 4.004 0.199 1 90.94 94 HIS B CA 1
ATOM 2513 C C . HIS B 1 94 ? -4.105 3.156 0.753 1 90.94 94 HIS B C 1
ATOM 2515 O O . HIS B 1 94 ? -4.023 2.939 1.964 1 90.94 94 HIS B O 1
ATOM 2521 N N . TYR B 1 95 ? -3.254 2.529 -0.148 1 91.06 95 TYR B N 1
ATOM 2522 C CA . TYR B 1 95 ? -2.115 1.688 0.203 1 91.06 95 TYR B CA 1
ATOM 2523 C C . TYR B 1 95 ? -2.545 0.535 1.102 1 91.06 95 TYR B C 1
ATOM 2525 O O . TYR B 1 95 ? -1.855 0.202 2.068 1 91.06 95 TYR B O 1
ATOM 2533 N N . LEU B 1 96 ? -3.682 0.04 0.837 1 94.25 96 LEU B N 1
ATOM 2534 C CA . LEU B 1 96 ? -4.086 -1.177 1.532 1 94.25 96 LEU B CA 1
ATOM 2535 C C . LEU B 1 96 ? -3.381 -2.396 0.948 1 94.25 96 LEU B C 1
ATOM 2537 O O . LEU B 1 96 ? -3.238 -2.512 -0.272 1 94.25 96 LEU B O 1
ATOM 2541 N N . LEU B 1 97 ? -2.939 -3.232 1.797 1 91.75 97 LEU B N 1
ATOM 2542 C CA . LEU B 1 97 ? -2.297 -4.465 1.352 1 91.75 97 LEU B CA 1
ATOM 2543 C C . LEU B 1 97 ? -3.338 -5.52 0.984 1 91.75 97 LEU B C 1
ATOM 2545 O O . LEU B 1 97 ? -4.051 -6.02 1.854 1 91.75 97 LEU B O 1
ATOM 2549 N N . PRO B 1 98 ? -3.367 -5.969 -0.222 1 91 98 PRO B N 1
ATOM 2550 C CA . PRO B 1 98 ? -4.445 -6.836 -0.702 1 91 98 PRO B CA 1
ATOM 2551 C C . PRO B 1 98 ? -4.398 -8.227 -0.082 1 91 98 PRO B C 1
ATOM 2553 O O . PRO B 1 98 ? -5.41 -8.938 -0.069 1 91 98 PRO B O 1
ATOM 2556 N N . GLU B 1 99 ? -3.281 -8.68 0.323 1 89.31 99 GLU B N 1
ATOM 2557 C CA . GLU B 1 99 ? -3.15 -10.023 0.882 1 89.31 99 GLU B CA 1
ATOM 2558 C C . GLU B 1 99 ? -3.688 -10.078 2.309 1 89.31 99 GLU B C 1
ATOM 2560 O O . GLU B 1 99 ? -3.863 -11.164 2.867 1 89.31 99 GLU B O 1
ATOM 2565 N N . PHE B 1 100 ? -4.004 -8.922 2.879 1 89.75 100 PHE B N 1
ATOM 2566 C CA . PHE B 1 100 ? -4.574 -8.836 4.219 1 89.75 100 PHE B CA 1
ATOM 2567 C C . PHE B 1 100 ? -6.027 -8.375 4.164 1 89.75 100 PHE B C 1
ATOM 2569 O O . PHE B 1 100 ? -6.43 -7.699 3.217 1 89.75 100 PHE B O 1
ATOM 2576 N N . ASN B 1 101 ? -6.727 -8.859 5.215 1 92.12 101 ASN B N 1
ATOM 2577 C CA . ASN B 1 101 ? -8.117 -8.43 5.258 1 92.12 101 ASN B CA 1
ATOM 2578 C C . ASN B 1 101 ? -8.258 -7.039 5.875 1 92.12 101 ASN B C 1
ATOM 2580 O O . ASN B 1 101 ? -7.262 -6.41 6.23 1 92.12 101 ASN B O 1
ATOM 2584 N N . VAL B 1 102 ? -9.445 -6.605 6.016 1 95.5 102 VAL B N 1
ATOM 2585 C CA . VAL B 1 102 ? -9.758 -5.246 6.438 1 95.5 102 VAL B CA 1
ATOM 2586 C C . VAL B 1 102 ? -9.164 -4.984 7.82 1 95.5 102 VAL B C 1
ATOM 2588 O O . VAL B 1 102 ? -8.398 -4.035 8.008 1 95.5 102 VAL B O 1
ATOM 2591 N N . ILE B 1 103 ? -9.461 -5.785 8.773 1 93.88 103 ILE B N 1
ATOM 2592 C CA . ILE B 1 103 ? -9.031 -5.508 10.141 1 93.88 103 ILE B CA 1
ATOM 2593 C C . ILE B 1 103 ? -7.52 -5.645 10.25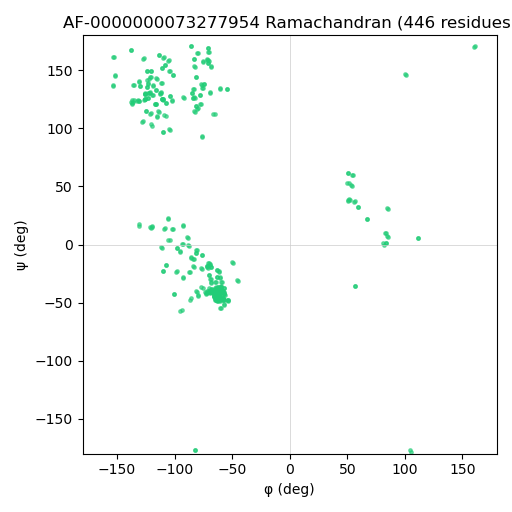 1 93.88 103 ILE B C 1
ATOM 2595 O O . ILE B 1 103 ? -6.875 -4.914 11.008 1 93.88 103 ILE B O 1
ATOM 2599 N N . GLU B 1 104 ? -6.945 -6.531 9.492 1 91 104 GLU B N 1
ATOM 2600 C CA . GLU B 1 104 ? -5.492 -6.688 9.492 1 91 104 GLU B CA 1
ATOM 2601 C C . GLU B 1 104 ? -4.801 -5.438 8.953 1 91 104 GLU B C 1
ATOM 2603 O O . GLU B 1 104 ? -3.75 -5.039 9.461 1 91 104 GLU B O 1
ATOM 2608 N N . ASN B 1 105 ? -5.336 -4.875 7.984 1 93.81 105 ASN B N 1
ATOM 2609 C CA . ASN B 1 105 ? -4.812 -3.615 7.469 1 93.81 105 ASN B CA 1
ATOM 2610 C C . ASN B 1 105 ? -4.883 -2.508 8.516 1 93.81 105 ASN B C 1
ATOM 2612 O O . ASN B 1 105 ? -3.932 -1.741 8.68 1 93.81 105 ASN B O 1
ATOM 2616 N N . VAL B 1 106 ? -5.93 -2.473 9.242 1 94.88 106 VAL B N 1
ATOM 2617 C CA . VAL B 1 106 ? -6.152 -1.426 10.234 1 94.88 106 VAL B CA 1
ATOM 2618 C C . VAL B 1 106 ? -5.164 -1.585 11.391 1 94.88 106 VAL B C 1
ATOM 2620 O O . VAL B 1 106 ? -4.699 -0.595 11.961 1 94.88 106 VAL B O 1
ATOM 2623 N N . LEU B 1 107 ? -4.77 -2.777 11.641 1 91.12 107 LEU B N 1
ATOM 2624 C CA . LEU B 1 107 ? -3.953 -3.086 12.805 1 91.12 107 LEU B CA 1
ATOM 2625 C C . LEU B 1 107 ? -2.482 -2.781 12.539 1 91.12 107 LEU B C 1
ATOM 2627 O O . LEU B 1 107 ? -1.673 -2.75 13.469 1 91.12 107 LEU B O 1
ATOM 2631 N N . MET B 1 108 ? -2.137 -2.469 11.398 1 88.81 108 MET B N 1
ATOM 2632 C CA . MET B 1 108 ? -0.744 -2.432 10.969 1 88.81 108 MET B CA 1
ATOM 2633 C C . MET B 1 108 ? 0.046 -1.4 11.766 1 88.81 108 MET B C 1
ATOM 2635 O O . MET B 1 108 ? 1.144 -1.689 12.25 1 88.81 108 MET B O 1
ATOM 2639 N N . PRO B 1 109 ? -0.432 -0.181 11.93 1 86 109 PRO B N 1
ATOM 2640 C CA . PRO B 1 109 ? 0.351 0.798 12.688 1 86 109 PRO B CA 1
ATOM 2641 C C . PRO B 1 109 ? 0.553 0.389 14.148 1 86 109 PRO B C 1
ATOM 2643 O O . PRO B 1 109 ? 1.52 0.818 14.781 1 86 109 PRO B O 1
ATOM 2646 N N . GLY B 1 110 ? -0.357 -0.361 14.688 1 78.44 110 GLY B N 1
ATOM 2647 C CA . GLY B 1 110 ? -0.251 -0.805 16.062 1 78.44 110 GLY B CA 1
ATOM 2648 C C . GLY B 1 110 ? 0.83 -1.85 16.281 1 78.44 110 GLY B C 1
ATOM 2649 O O . GLY B 1 110 ? 1.28 -2.066 17.406 1 78.44 110 GLY B O 1
ATOM 2650 N N . ARG B 1 111 ? 1.213 -2.475 15.25 1 66.19 111 ARG B N 1
ATOM 2651 C CA . ARG B 1 111 ? 2.121 -3.615 15.336 1 66.19 111 ARG B CA 1
ATOM 2652 C C . ARG B 1 111 ? 3.572 -3.152 15.414 1 66.19 111 ARG B C 1
ATOM 2654 O O . ARG B 1 111 ? 4.43 -3.873 15.93 1 66.19 111 ARG B O 1
ATOM 2661 N N . ILE B 1 112 ? 3.871 -2.01 15.047 1 60.09 112 ILE B N 1
ATOM 2662 C CA . ILE B 1 112 ? 5.246 -1.527 15.062 1 60.09 112 ILE B CA 1
ATOM 2663 C C . ILE B 1 112 ? 5.621 -1.075 16.469 1 60.09 112 ILE B C 1
ATOM 2665 O O . ILE B 1 112 ? 6.738 -1.314 16.938 1 60.09 112 ILE B O 1
ATOM 2669 N N . LYS B 1 113 ? 4.645 -0.396 17.172 1 57.19 113 LYS B N 1
ATOM 2670 C CA . LYS B 1 113 ? 4.938 0.114 18.5 1 57.19 113 LYS B CA 1
ATOM 2671 C C . LYS B 1 113 ? 5.098 -1.028 19.5 1 57.19 113 LYS B C 1
ATOM 2673 O O . LYS B 1 113 ? 5.848 -0.911 20.469 1 57.19 113 LYS B O 1
ATOM 2678 N N . SER B 1 114 ? 4.207 -2.021 19.344 1 55.97 114 SER B N 1
ATOM 2679 C CA . SER B 1 114 ? 4.266 -3.082 20.344 1 55.97 114 SER B CA 1
ATOM 2680 C C . SER B 1 114 ? 4.27 -4.461 19.688 1 55.97 114 SER B C 1
ATOM 2682 O O . SER B 1 114 ? 3.637 -4.66 18.641 1 55.97 114 SER B O 1
ATOM 2684 N N . PHE B 1 115 ? 5.297 -5.164 20.062 1 53 115 PHE B N 1
ATOM 2685 C CA . PHE B 1 115 ? 5.508 -6.543 19.625 1 53 115 PHE B CA 1
ATOM 2686 C C . PHE B 1 115 ? 4.25 -7.375 19.844 1 53 115 PHE B C 1
ATOM 2688 O O . PHE B 1 115 ? 4.109 -8.461 19.281 1 53 115 PHE B O 1
ATOM 2695 N N . PHE B 1 116 ? 3.281 -6.82 20.672 1 52.28 116 PHE B N 1
ATOM 2696 C CA . PHE B 1 116 ? 2.121 -7.609 21.078 1 52.28 116 PHE B CA 1
ATOM 2697 C C . PHE B 1 116 ? 0.83 -6.941 20.609 1 52.28 116 PHE B C 1
ATOM 2699 O O . PHE B 1 116 ? 0.588 -5.77 20.906 1 52.28 116 PHE B O 1
ATOM 2706 N N . ILE B 1 117 ? 0.301 -7.543 19.484 1 59.59 117 ILE B N 1
ATOM 2707 C CA . ILE B 1 117 ? -1.084 -7.141 19.266 1 59.59 117 ILE B CA 1
ATOM 2708 C C . ILE B 1 117 ? -1.995 -7.875 20.25 1 59.59 117 ILE B C 1
ATOM 2710 O O . ILE B 1 117 ? -2.297 -9.055 20.062 1 59.59 117 ILE B O 1
ATOM 2714 N N . GLY B 1 118 ? -2.234 -7.223 21.359 1 71.06 118 GLY B N 1
ATOM 2715 C CA . GLY B 1 118 ? -3.094 -7.82 22.375 1 71.06 118 GLY B CA 1
ATOM 2716 C C . GLY B 1 118 ? -4.566 -7.543 22.141 1 71.06 118 GLY B C 1
ATOM 2717 O O . GLY B 1 118 ? -4.945 -7 21.109 1 71.06 118 GLY B O 1
ATOM 2718 N N . LYS B 1 119 ? -5.367 -8.125 22.828 1 81.31 119 LYS B N 1
ATOM 2719 C CA . LYS B 1 119 ? -6.824 -8.008 22.812 1 81.31 119 LYS B CA 1
ATOM 2720 C C . LYS B 1 119 ? -7.262 -6.547 22.766 1 81.31 119 LYS B C 1
ATOM 2722 O O . LYS B 1 119 ? -8.211 -6.199 22.062 1 81.31 119 LYS B O 1
ATOM 2727 N N . LYS B 1 120 ? -6.527 -5.668 23.312 1 86.44 120 LYS B N 1
ATOM 2728 C CA . LYS B 1 120 ? -6.891 -4.254 23.375 1 86.44 120 LYS B CA 1
ATOM 2729 C C . LYS B 1 120 ? -6.762 -3.594 22.016 1 86.44 120 LYS B C 1
ATOM 2731 O O . LYS B 1 120 ? -7.621 -2.799 21.625 1 86.44 120 LYS B O 1
ATOM 2736 N N . LYS B 1 121 ? -5.723 -3.893 21.266 1 88.25 121 LYS B N 1
ATOM 2737 C CA . LYS B 1 121 ? -5.523 -3.311 19.938 1 88.25 121 LYS B CA 1
ATOM 2738 C C . LYS B 1 121 ? -6.586 -3.801 18.969 1 88.25 121 LYS B C 1
ATOM 2740 O O . LYS B 1 121 ? -7.059 -3.037 18.125 1 88.25 121 LYS B O 1
ATOM 2745 N N . ARG B 1 122 ? -6.914 -5.039 19.109 1 90 122 ARG B N 1
ATOM 2746 C CA . ARG B 1 122 ? -7.969 -5.582 18.25 1 90 122 ARG B CA 1
ATOM 2747 C C . ARG B 1 122 ? -9.305 -4.906 18.547 1 90 122 ARG B C 1
ATOM 2749 O O . ARG B 1 122 ? -10.047 -4.57 17.609 1 90 122 ARG B O 1
ATOM 2756 N N . GLN B 1 123 ? -9.602 -4.758 19.766 1 94.06 123 GLN B N 1
ATOM 2757 C CA . GLN B 1 123 ? -10.828 -4.078 20.156 1 94.06 123 GLN B CA 1
ATOM 2758 C C . GLN B 1 123 ? -10.859 -2.646 19.625 1 94.06 123 GLN B C 1
ATOM 2760 O O . GLN B 1 123 ? -11.891 -2.178 19.141 1 94.06 123 GLN B O 1
ATOM 2765 N N . ARG B 1 124 ? -9.758 -2.031 19.688 1 94.38 124 ARG B N 1
ATOM 2766 C CA . ARG B 1 124 ? -9.672 -0.675 19.156 1 94.38 124 ARG B CA 1
ATOM 2767 C C . ARG B 1 124 ? -9.922 -0.662 17.656 1 94.38 124 ARG B C 1
ATOM 2769 O O . ARG B 1 124 ? -10.688 0.165 17.156 1 94.38 124 ARG B O 1
ATOM 2776 N N . ALA B 1 125 ? -9.266 -1.554 17 1 95.38 125 ALA B N 1
ATOM 2777 C CA . ALA B 1 125 ? -9.453 -1.655 15.555 1 95.38 125 ALA B CA 1
ATOM 2778 C C . ALA B 1 125 ? -10.922 -1.873 15.203 1 95.38 125 ALA B C 1
ATOM 2780 O O . ALA B 1 125 ? -11.453 -1.25 14.281 1 95.38 125 ALA B O 1
ATOM 2781 N N . GLU B 1 126 ? -11.523 -2.721 15.953 1 97.19 126 GLU B N 1
ATOM 2782 C CA . GLU B 1 126 ? -12.938 -2.99 15.719 1 97.19 126 GLU B CA 1
ATOM 2783 C C . GLU B 1 126 ? -13.789 -1.754 15.992 1 97.19 126 GLU B C 1
ATOM 2785 O O . GLU B 1 126 ? -14.719 -1.46 15.242 1 97.19 126 GLU B O 1
ATOM 2790 N N . SER B 1 127 ? -13.453 -1.03 17.047 1 97.38 127 SER B N 1
ATOM 2791 C CA . SER B 1 127 ? -14.172 0.2 17.359 1 97.38 127 SER B CA 1
ATOM 2792 C C . SER B 1 127 ? -14 1.233 16.25 1 97.38 127 SER B C 1
ATOM 2794 O O . SER B 1 127 ? -14.953 1.942 15.898 1 97.38 127 SER B O 1
ATOM 2796 N N . LEU B 1 128 ? -12.852 1.308 15.703 1 97.44 128 LEU B N 1
ATOM 2797 C CA . LEU B 1 128 ? -12.586 2.236 14.609 1 97.44 128 LEU B CA 1
ATOM 2798 C C . LEU B 1 128 ? -13.344 1.828 13.352 1 97.44 128 LEU B C 1
ATOM 2800 O O . LEU B 1 128 ? -13.898 2.678 12.648 1 97.44 128 LEU B O 1
ATOM 2804 N N . LEU B 1 129 ? -13.359 0.557 13.109 1 98.25 129 LEU B N 1
ATOM 2805 C CA . LEU B 1 129 ? -14.117 0.064 11.961 1 98.25 129 LEU B CA 1
ATOM 2806 C C . LEU B 1 129 ? -15.602 0.346 12.133 1 98.25 129 LEU B C 1
ATOM 2808 O O . LEU B 1 129 ? -16.297 0.638 11.156 1 98.25 129 LEU B O 1
ATOM 2812 N N . GLU B 1 130 ? -16.062 0.21 13.328 1 97.94 130 GLU B N 1
ATOM 2813 C CA . GLU B 1 130 ? -17.453 0.575 13.609 1 97.94 130 GLU B CA 1
ATOM 2814 C C . GLU B 1 130 ? -17.703 2.053 13.336 1 97.94 130 GLU B C 1
ATOM 2816 O O . GLU B 1 130 ? -18.688 2.412 12.703 1 97.94 130 GLU B O 1
ATOM 2821 N N . MET B 1 131 ? -16.875 2.877 13.719 1 96.31 131 MET B N 1
ATOM 2822 C CA . MET B 1 131 ? -17 4.324 13.547 1 96.31 131 MET B CA 1
ATOM 2823 C C . MET B 1 131 ? -17.078 4.691 12.07 1 96.31 131 MET B C 1
ATOM 2825 O O . MET B 1 131 ? -17.812 5.602 11.688 1 96.31 131 MET B O 1
ATOM 2829 N N . VAL B 1 132 ? -16.312 3.93 11.258 1 96.81 132 VAL B N 1
ATOM 2830 C CA . VAL B 1 132 ? -16.312 4.27 9.844 1 96.81 132 VAL B CA 1
ATOM 2831 C C . VAL B 1 132 ? -17.375 3.443 9.109 1 96.81 132 VAL B C 1
ATOM 2833 O O . VAL B 1 132 ? -17.453 3.475 7.879 1 96.81 132 VAL B O 1
ATOM 2836 N N . GLY B 1 133 ? -18.094 2.621 9.789 1 96.56 133 GLY B N 1
ATOM 2837 C CA . GLY B 1 133 ? -19.219 1.896 9.25 1 96.56 133 GLY B CA 1
ATOM 2838 C C . GLY B 1 133 ? -18.828 0.614 8.539 1 96.56 133 GLY B C 1
ATOM 2839 O O . GLY B 1 133 ? -19.484 0.211 7.57 1 96.56 133 GLY B O 1
ATOM 2840 N N . LEU B 1 134 ? -17.734 -0.024 9 1 97.75 134 LEU B N 1
ATOM 2841 C CA . LEU B 1 134 ? -17.234 -1.177 8.258 1 97.75 134 LEU B CA 1
ATOM 2842 C C . LEU B 1 134 ? -16.984 -2.359 9.188 1 97.75 134 LEU B C 1
ATOM 2844 O O . LEU B 1 134 ? -16.266 -3.289 8.828 1 97.75 134 LEU B O 1
ATOM 2848 N N . LEU B 1 135 ? -17.531 -2.336 10.406 1 97.69 135 LEU B N 1
ATOM 2849 C CA . LEU B 1 135 ? -17.281 -3.404 11.367 1 97.69 135 LEU B CA 1
ATOM 2850 C C . LEU B 1 135 ? -17.688 -4.758 10.797 1 97.69 135 LEU B C 1
ATOM 2852 O O . LEU B 1 135 ? -16.953 -5.742 10.945 1 97.69 135 LEU B O 1
ATOM 2856 N N . GLU B 1 136 ? -18.797 -4.84 10.094 1 96.69 136 GLU B N 1
ATOM 2857 C CA . GLU B 1 136 ? -19.312 -6.094 9.547 1 96.69 136 GLU B CA 1
ATOM 2858 C C . GLU B 1 136 ? -18.406 -6.621 8.438 1 96.69 136 GLU B C 1
ATOM 2860 O O . GLU B 1 136 ? -18.484 -7.793 8.07 1 96.69 136 GLU B O 1
ATOM 2865 N N . LEU B 1 137 ? -17.594 -5.762 7.891 1 95.94 137 LEU B N 1
ATOM 2866 C CA . LEU B 1 137 ? -16.75 -6.141 6.77 1 95.94 137 LEU B CA 1
ATOM 2867 C C . LEU B 1 137 ? -15.32 -6.391 7.234 1 95.94 137 LEU B C 1
ATOM 2869 O O . LEU B 1 137 ? -14.406 -6.512 6.414 1 95.94 137 LEU B O 1
ATOM 2873 N N . LYS B 1 138 ? -15.07 -6.516 8.5 1 95.56 138 LYS B N 1
ATOM 2874 C CA . LYS B 1 138 ? -13.734 -6.527 9.086 1 95.56 138 LYS B CA 1
ATOM 2875 C C . LYS B 1 138 ? -12.914 -7.695 8.547 1 95.56 138 LYS B C 1
ATOM 2877 O O . LYS B 1 138 ? -11.68 -7.621 8.492 1 95.56 138 LYS B O 1
ATOM 2882 N N . LYS B 1 139 ? -13.562 -8.75 8.062 1 92.38 139 LYS B N 1
ATOM 2883 C CA . LYS B 1 139 ? -12.844 -9.922 7.586 1 92.38 139 LYS B CA 1
ATOM 2884 C C . LYS B 1 139 ? -12.82 -9.984 6.062 1 92.38 139 LYS B C 1
ATOM 2886 O O . LYS B 1 139 ? -12.281 -10.922 5.477 1 92.38 139 LYS B O 1
ATOM 2891 N N . LYS B 1 140 ? -13.336 -9.008 5.438 1 92.44 140 LYS B N 1
ATOM 2892 C CA . LYS B 1 140 ? -13.375 -8.977 3.979 1 92.44 140 LYS B CA 1
ATOM 2893 C C . LYS B 1 140 ? -12.008 -8.641 3.395 1 92.44 140 LYS B C 1
ATOM 2895 O O . LYS B 1 140 ? -11.18 -8.016 4.059 1 92.44 140 LYS B O 1
ATOM 2900 N N . LYS B 1 141 ? -11.914 -9.078 2.131 1 90.31 141 LYS B N 1
ATOM 2901 C CA . LYS B 1 141 ? -10.719 -8.734 1.372 1 90.31 141 LYS B CA 1
ATOM 2902 C C . LYS B 1 141 ? -10.828 -7.328 0.781 1 90.31 141 LYS B C 1
ATOM 2904 O O . LYS B 1 141 ? -11.93 -6.852 0.505 1 90.31 141 LYS B O 1
ATOM 2909 N N . VAL B 1 142 ? -9.664 -6.762 0.594 1 91.88 142 VAL B N 1
ATOM 2910 C CA . VAL B 1 142 ? -9.594 -5.398 0.078 1 91.88 142 VAL B CA 1
ATOM 2911 C C . VAL B 1 142 ? -10.266 -5.328 -1.291 1 91.88 142 VAL B C 1
ATOM 2913 O O . VAL B 1 142 ? -10.992 -4.375 -1.583 1 91.88 142 VAL B O 1
ATOM 2916 N N . TYR B 1 143 ? -10.125 -6.34 -2.061 1 85.5 143 TYR B N 1
ATOM 2917 C CA . TYR B 1 143 ? -10.641 -6.352 -3.426 1 85.5 143 TYR B CA 1
ATOM 2918 C C . TYR B 1 143 ? -12.156 -6.414 -3.436 1 85.5 143 TYR B C 1
ATOM 2920 O O . TYR B 1 143 ? -12.789 -6.152 -4.461 1 85.5 143 TYR B O 1
ATOM 2928 N N . ASP B 1 144 ? -12.711 -6.754 -2.365 1 88.25 144 ASP B N 1
ATOM 2929 C CA . ASP B 1 144 ? -14.164 -6.863 -2.256 1 88.25 144 ASP B CA 1
ATOM 2930 C C . ASP B 1 144 ? -14.789 -5.527 -1.857 1 88.25 144 ASP B C 1
ATOM 2932 O O . ASP B 1 144 ? -16.016 -5.406 -1.774 1 88.25 144 ASP B O 1
ATOM 2936 N N . LEU B 1 145 ? -13.984 -4.555 -1.672 1 93.06 145 LEU B N 1
ATOM 2937 C CA . LEU B 1 145 ? -14.453 -3.266 -1.175 1 93.06 145 LEU B CA 1
ATOM 2938 C C . LEU B 1 145 ? -14.586 -2.258 -2.312 1 93.06 145 LEU B C 1
ATOM 2940 O O . LEU B 1 145 ? -13.812 -2.295 -3.271 1 93.06 145 LEU B O 1
ATOM 2944 N N . SER B 1 146 ? -15.578 -1.395 -2.17 1 90.38 146 SER B N 1
ATOM 2945 C CA . SER B 1 146 ? -15.633 -0.235 -3.055 1 90.38 146 SER B CA 1
ATOM 2946 C C . SER B 1 146 ? -14.523 0.762 -2.725 1 90.38 146 SER B C 1
ATOM 2948 O O . SER B 1 146 ? -13.898 0.669 -1.67 1 90.38 146 SER B O 1
ATOM 2950 N N . GLY B 1 147 ? -14.289 1.685 -3.633 1 90.5 147 GLY B N 1
ATOM 2951 C CA . GLY B 1 147 ? -13.305 2.727 -3.387 1 90.5 147 GLY B CA 1
ATOM 2952 C C . GLY B 1 147 ? -13.547 3.484 -2.096 1 90.5 147 GLY B C 1
ATOM 2953 O O . GLY B 1 147 ? -12.617 3.719 -1.321 1 90.5 147 GLY B O 1
ATOM 2954 N N . GLY B 1 148 ? -14.773 3.875 -1.925 1 93.31 148 GLY B N 1
ATOM 2955 C CA . GLY B 1 148 ? -15.141 4.566 -0.701 1 93.31 148 GLY B CA 1
ATOM 2956 C C . GLY B 1 148 ? -14.898 3.74 0.548 1 93.31 148 GLY B C 1
ATOM 2957 O O . GLY B 1 148 ? -14.461 4.266 1.571 1 93.31 148 GLY B O 1
ATOM 2958 N N . GLN B 1 149 ? -15.195 2.447 0.448 1 95.88 149 GLN B N 1
ATOM 2959 C CA . GLN B 1 149 ? -14.953 1.546 1.569 1 95.88 149 GLN B CA 1
ATOM 2960 C C . GLN B 1 149 ? -13.461 1.412 1.853 1 95.88 149 GLN B C 1
ATOM 2962 O O . GLN B 1 149 ? -13.039 1.407 3.012 1 95.88 149 GLN B O 1
ATOM 2967 N N . GLN B 1 150 ? -12.688 1.332 0.8 1 96.38 150 GLN B N 1
ATOM 2968 C CA . GLN B 1 150 ? -11.242 1.245 0.969 1 96.38 150 GLN B CA 1
ATOM 2969 C C . GLN B 1 150 ? -10.695 2.486 1.669 1 96.38 150 GLN B C 1
ATOM 2971 O O . GLN B 1 150 ? -9.844 2.381 2.551 1 96.38 150 GLN B O 1
ATOM 2976 N N . GLN B 1 151 ? -11.195 3.602 1.282 1 96.5 151 GLN B N 1
ATOM 2977 C CA . GLN B 1 151 ? -10.766 4.844 1.919 1 96.5 151 GLN B CA 1
ATOM 2978 C C . GLN B 1 151 ? -11.117 4.848 3.404 1 96.5 151 GLN B C 1
ATOM 2980 O O . GLN B 1 151 ? -10.32 5.293 4.234 1 96.5 151 GLN B O 1
ATOM 2985 N N . ARG B 1 152 ? -12.297 4.387 3.713 1 97.5 152 ARG B N 1
ATOM 2986 C CA . ARG B 1 152 ? -12.719 4.324 5.109 1 97.5 152 ARG B CA 1
ATOM 2987 C C . ARG B 1 152 ? -11.82 3.395 5.914 1 97.5 152 ARG B C 1
ATOM 2989 O O . ARG B 1 152 ? -11.508 3.672 7.074 1 97.5 152 ARG B O 1
ATOM 2996 N N . VAL B 1 153 ? -11.367 2.293 5.285 1 97.94 153 VAL B N 1
ATOM 2997 C CA . VAL B 1 153 ? -10.406 1.406 5.938 1 97.94 153 VAL B CA 1
ATOM 2998 C C . VAL B 1 153 ? -9.102 2.156 6.191 1 97.94 153 VAL B C 1
ATOM 3000 O O . VAL B 1 153 ? -8.531 2.066 7.281 1 97.94 153 VAL B O 1
ATOM 3003 N N . ALA B 1 154 ? -8.664 2.893 5.203 1 97.25 154 ALA B N 1
ATOM 3004 C CA . ALA B 1 154 ? -7.438 3.672 5.332 1 97.25 154 ALA B CA 1
ATOM 3005 C C . ALA B 1 154 ? -7.559 4.707 6.449 1 97.25 154 ALA B C 1
ATOM 3007 O O . ALA B 1 154 ? -6.598 4.953 7.18 1 97.25 154 ALA B O 1
ATOM 3008 N N . ILE B 1 155 ? -8.688 5.297 6.566 1 97.81 155 ILE B N 1
ATOM 3009 C CA . ILE B 1 155 ? -8.938 6.277 7.617 1 97.81 155 ILE B CA 1
ATOM 3010 C C . ILE B 1 155 ? -8.883 5.598 8.984 1 97.81 155 ILE B C 1
ATOM 3012 O O . ILE B 1 155 ? -8.242 6.102 9.906 1 97.81 155 ILE B O 1
ATOM 3016 N N . ALA B 1 156 ? -9.539 4.441 9.094 1 97.88 156 ALA B N 1
ATOM 3017 C CA . ALA B 1 156 ? -9.477 3.686 10.344 1 97.88 156 ALA B CA 1
ATOM 3018 C C . ALA B 1 156 ? -8.039 3.35 10.711 1 97.88 156 ALA B C 1
ATOM 3020 O O . ALA B 1 156 ? -7.641 3.49 11.867 1 97.88 156 ALA B O 1
ATOM 3021 N N . ARG B 1 157 ? -7.293 2.967 9.742 1 96.38 157 ARG B N 1
ATOM 3022 C CA . ARG B 1 157 ? -5.891 2.641 9.961 1 96.38 157 ARG B CA 1
ATOM 3023 C C . ARG B 1 157 ? -5.121 3.854 10.484 1 96.38 157 ARG B C 1
ATOM 3025 O O . ARG B 1 157 ? -4.324 3.736 11.414 1 96.38 157 ARG B O 1
ATOM 3032 N N . ALA B 1 158 ? -5.387 4.953 9.922 1 96.94 158 ALA B N 1
ATOM 3033 C CA . ALA B 1 158 ? -4.703 6.191 10.289 1 96.94 158 ALA B CA 1
ATOM 3034 C C . ALA B 1 158 ? -4.992 6.574 11.734 1 96.94 158 ALA B C 1
ATOM 3036 O O . ALA B 1 158 ? -4.195 7.27 12.375 1 96.94 158 ALA B O 1
ATOM 3037 N N . LEU B 1 159 ? -6.066 6.086 12.305 1 97.12 159 LEU B N 1
ATOM 3038 C CA . LEU B 1 159 ? -6.527 6.492 13.625 1 97.12 159 LEU B CA 1
ATOM 3039 C C . LEU B 1 159 ? -6.07 5.504 14.695 1 97.12 159 LEU B C 1
ATOM 3041 O O . LEU B 1 159 ? -6.285 5.727 15.891 1 97.12 159 LEU B O 1
ATOM 3045 N N . MET B 1 160 ? -5.441 4.477 14.305 1 94.81 160 MET B N 1
ATOM 3046 C CA . MET B 1 160 ? -5.164 3.328 15.164 1 94.81 160 MET B CA 1
ATOM 3047 C C . MET B 1 160 ? -4.402 3.754 16.406 1 94.81 160 MET B C 1
ATOM 3049 O O . MET B 1 160 ? -4.648 3.234 17.5 1 94.81 160 MET B O 1
ATOM 3053 N N . ASN B 1 161 ? -3.496 4.688 16.281 1 93.38 161 ASN B N 1
ATOM 3054 C CA . ASN B 1 161 ? -2.637 5.051 17.406 1 93.38 161 ASN B CA 1
ATOM 3055 C C . ASN B 1 161 ? -3.047 6.391 18.016 1 93.38 161 ASN B C 1
ATOM 3057 O O . ASN B 1 161 ? -2.211 7.102 18.578 1 93.38 161 ASN B O 1
ATOM 3061 N N . ASN B 1 162 ? -4.305 6.754 17.781 1 94.69 162 ASN B N 1
ATOM 3062 C CA . ASN B 1 162 ? -4.867 7.973 18.344 1 94.69 162 ASN B CA 1
ATOM 3063 C C . ASN B 1 162 ? -4.023 9.195 17.984 1 94.69 162 ASN B C 1
ATOM 3065 O O . ASN B 1 162 ? -3.607 9.945 18.875 1 94.69 162 ASN B O 1
ATOM 3069 N N . PRO B 1 163 ? -3.877 9.453 16.75 1 97.25 163 PRO B N 1
ATOM 3070 C CA . PRO B 1 163 ? -3.037 10.578 16.328 1 97.25 163 PRO B CA 1
ATOM 3071 C C . PRO B 1 163 ? -3.641 11.93 16.688 1 97.25 163 PRO B C 1
ATOM 3073 O O . PRO B 1 163 ? -4.863 12.062 16.766 1 97.25 163 PRO B O 1
ATOM 3076 N N . LYS B 1 164 ? -2.773 12.922 16.844 1 97.88 164 LYS B N 1
ATOM 3077 C CA . LYS B 1 164 ? -3.203 14.305 17.062 1 97.88 164 LYS B CA 1
ATOM 3078 C C . LYS B 1 164 ? -3.414 15.023 15.734 1 97.88 164 LYS B C 1
ATOM 3080 O O . LYS B 1 164 ? -4.125 16.031 15.672 1 97.88 164 LYS B O 1
ATOM 3085 N N . ILE B 1 165 ? -2.744 14.516 14.742 1 98.38 165 ILE B N 1
ATOM 3086 C CA . ILE B 1 165 ? -2.766 15.125 13.414 1 98.38 165 ILE B CA 1
ATOM 3087 C C . ILE B 1 165 ? -3.08 14.062 12.367 1 98.38 165 ILE B C 1
ATOM 3089 O O . ILE B 1 165 ? -2.553 12.945 12.422 1 98.38 165 ILE B O 1
ATOM 3093 N N . ILE B 1 166 ? -3.908 14.383 11.461 1 98.5 166 ILE B N 1
ATOM 3094 C CA . ILE B 1 166 ? -4.117 13.578 10.266 1 98.5 166 ILE B CA 1
ATOM 3095 C C . ILE B 1 166 ? -3.707 14.375 9.031 1 98.5 166 ILE B C 1
ATOM 3097 O O . ILE B 1 166 ? -4.18 15.492 8.82 1 98.5 166 ILE B O 1
ATOM 3101 N N . LEU B 1 167 ? -2.791 13.859 8.312 1 98.31 167 LEU B N 1
ATOM 3102 C CA . LEU B 1 167 ? -2.371 14.398 7.02 1 98.31 167 LEU B CA 1
ATOM 3103 C C . LEU B 1 167 ? -2.961 13.586 5.875 1 98.31 167 LEU B C 1
ATOM 3105 O O . LEU B 1 167 ? -2.777 12.367 5.812 1 98.31 167 LEU B O 1
ATOM 3109 N N . ALA B 1 168 ? -3.664 14.242 5 1 97.75 168 ALA B N 1
ATOM 3110 C CA . ALA B 1 168 ? -4.316 13.539 3.9 1 97.75 168 ALA B CA 1
ATOM 3111 C C . ALA B 1 168 ? -3.92 14.141 2.555 1 97.75 168 ALA B C 1
ATOM 3113 O O . ALA B 1 168 ? -4.043 15.352 2.348 1 97.75 168 ALA B O 1
ATOM 3114 N N . ASP B 1 169 ? -3.422 13.336 1.685 1 95.75 169 ASP B N 1
ATOM 3115 C CA . ASP B 1 169 ? -3.049 13.742 0.335 1 95.75 169 ASP B CA 1
ATOM 3116 C C . ASP B 1 169 ? -4.074 13.266 -0.689 1 95.75 169 ASP B C 1
ATOM 3118 O O . ASP B 1 169 ? -4.051 12.102 -1.102 1 95.75 169 ASP B O 1
ATOM 3122 N N . GLU B 1 170 ? -4.91 14.125 -1.048 1 94.81 170 GLU B N 1
ATOM 3123 C CA . GLU B 1 170 ? -5.988 13.875 -1.998 1 94.81 170 GLU B CA 1
ATOM 3124 C C . GLU B 1 170 ? -6.785 12.633 -1.613 1 94.81 170 GLU B C 1
ATOM 3126 O O . GLU B 1 170 ? -6.992 11.742 -2.438 1 94.81 170 GLU B O 1
ATOM 3131 N N . PRO B 1 171 ? -7.379 12.688 -0.46 1 94.81 171 PRO B N 1
ATOM 3132 C CA . PRO B 1 171 ? -8.023 11.477 0.058 1 94.81 171 PRO B CA 1
ATOM 3133 C C . PRO B 1 171 ? -9.266 11.086 -0.729 1 94.81 171 PRO B C 1
ATOM 3135 O O . PRO B 1 171 ? -9.742 9.953 -0.626 1 94.81 171 PRO B O 1
ATOM 3138 N N . THR B 1 172 ? -9.805 11.992 -1.497 1 92.12 172 THR B N 1
ATOM 3139 C CA . THR B 1 172 ? -11.047 11.695 -2.201 1 92.12 172 THR B CA 1
ATOM 3140 C C . THR B 1 172 ? -10.844 11.797 -3.711 1 92.12 172 THR B C 1
ATOM 3142 O O . THR B 1 172 ? -11.82 11.875 -4.465 1 92.12 172 THR B O 1
ATOM 3145 N N . GLY B 1 173 ? -9.633 11.82 -4.133 1 87.44 173 GLY B N 1
ATOM 3146 C CA . GLY B 1 173 ? -9.328 12.055 -5.535 1 87.44 173 GLY B CA 1
ATOM 3147 C C . GLY B 1 173 ? -9.93 11.008 -6.457 1 87.44 173 GLY B C 1
ATOM 3148 O O . GLY B 1 173 ? -10.227 11.297 -7.617 1 87.44 173 GLY B O 1
ATOM 3149 N N . ASN B 1 174 ? -10.117 9.867 -6.023 1 85.25 174 ASN B N 1
ATOM 3150 C CA . ASN B 1 174 ? -10.594 8.781 -6.871 1 85.25 174 ASN B CA 1
ATOM 3151 C C . ASN B 1 174 ? -12.031 8.398 -6.547 1 85.25 174 ASN B C 1
ATOM 3153 O O . ASN B 1 174 ? -12.516 7.352 -6.98 1 85.25 174 ASN B O 1
ATOM 3157 N N . LEU B 1 175 ? -12.68 9.195 -5.836 1 89.38 175 LEU B N 1
ATOM 3158 C CA . LEU B 1 175 ? -14.031 8.867 -5.387 1 89.38 175 LEU B CA 1
ATOM 3159 C C . LEU B 1 175 ? -15.07 9.719 -6.105 1 89.38 175 LEU B C 1
ATOM 3161 O O . LEU B 1 175 ? -14.758 10.812 -6.578 1 89.38 175 LEU B O 1
ATOM 3165 N N . ASP B 1 176 ? -16.281 9.164 -6.18 1 89.12 176 ASP B N 1
ATOM 3166 C CA . ASP B 1 176 ? -17.391 9.969 -6.699 1 89.12 176 ASP B CA 1
ATOM 3167 C C . ASP B 1 176 ? -17.797 11.047 -5.703 1 89.12 176 ASP B C 1
ATOM 3169 O O . ASP B 1 176 ? -17.344 11.055 -4.562 1 89.12 176 ASP B O 1
ATOM 3173 N N . SER B 1 177 ? -18.641 11.961 -6.207 1 89.31 177 SER B N 1
ATOM 3174 C CA . SER B 1 177 ? -19.016 13.133 -5.418 1 89.31 177 SER B CA 1
ATOM 3175 C C . SER B 1 177 ? -19.703 12.727 -4.121 1 89.31 177 SER B C 1
ATOM 3177 O O . SER B 1 177 ? -19.438 13.297 -3.062 1 89.31 177 SER B O 1
ATOM 3179 N N . LYS B 1 178 ? -20.578 11.828 -4.207 1 90.81 178 LYS B N 1
ATOM 3180 C CA . LYS B 1 178 ? -21.297 11.383 -3.016 1 90.81 178 LYS B CA 1
ATOM 3181 C C . LYS B 1 178 ? -20.344 10.773 -1.996 1 90.81 178 LYS B C 1
ATOM 3183 O O . LYS B 1 178 ? -20.359 11.141 -0.821 1 90.81 178 LYS B O 1
ATOM 3188 N N . SER B 1 179 ? -1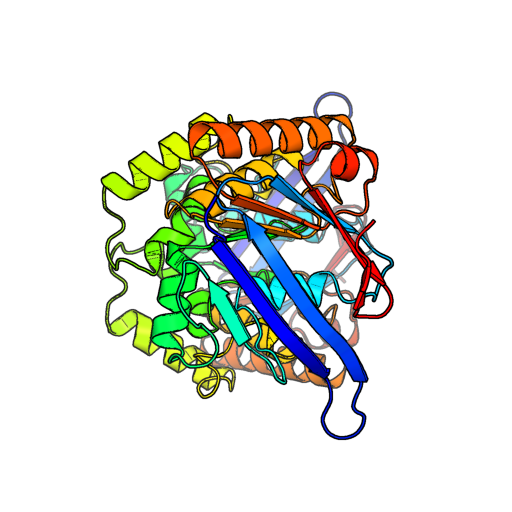9.516 9.898 -2.422 1 91.12 179 SER B N 1
ATOM 3189 C CA . SER B 1 179 ? -18.531 9.266 -1.551 1 91.12 179 SER B CA 1
ATOM 3190 C C . SER B 1 179 ? -17.562 10.281 -0.978 1 91.12 179 SER B C 1
ATOM 3192 O O . SER B 1 179 ? -17.172 10.195 0.188 1 91.12 179 SER B O 1
ATOM 3194 N N . SER B 1 180 ? -17.25 11.195 -1.839 1 92.62 180 SER B N 1
ATOM 3195 C CA . SER B 1 180 ? -16.344 12.242 -1.393 1 92.62 180 SER B CA 1
ATOM 3196 C C . SER B 1 180 ? -16.953 13.047 -0.245 1 92.62 180 SER B C 1
ATOM 3198 O O . SER B 1 180 ? -16.281 13.328 0.747 1 92.62 180 SER B O 1
ATOM 3200 N N . GLN B 1 181 ? -18.141 13.391 -0.373 1 93.38 181 GLN B N 1
ATOM 3201 C CA . GLN B 1 181 ? -18.828 14.141 0.674 1 93.38 181 GLN B CA 1
ATOM 3202 C C . GLN B 1 181 ? -18.938 13.32 1.957 1 93.38 181 GLN B C 1
ATOM 3204 O O . GLN B 1 181 ? -18.75 13.852 3.055 1 93.38 181 GLN B O 1
ATOM 3209 N N . GLU B 1 182 ? -19.188 12.07 1.782 1 94.88 182 GLU B N 1
ATOM 3210 C CA . GLU B 1 182 ? -19.281 11.188 2.939 1 94.88 182 GLU B CA 1
ATOM 3211 C C . GLU B 1 182 ? -17.953 11.109 3.682 1 94.88 182 GLU B C 1
ATOM 3213 O O . GLU B 1 182 ? -17.922 11.102 4.914 1 94.88 182 GLU B O 1
ATOM 3218 N N . ILE B 1 183 ? -16.953 11.016 2.928 1 95.25 183 ILE B N 1
ATOM 3219 C CA . ILE B 1 183 ? -15.625 10.953 3.525 1 95.25 183 ILE B CA 1
ATOM 3220 C C . ILE B 1 183 ? -15.328 12.266 4.25 1 95.25 183 ILE B C 1
ATOM 3222 O O . ILE B 1 183 ? -14.805 12.258 5.367 1 95.25 183 ILE B O 1
ATOM 3226 N N . TYR B 1 184 ? -15.641 13.398 3.662 1 95.25 184 TYR B N 1
ATOM 3227 C CA . TYR B 1 184 ? -15.445 14.688 4.316 1 95.25 184 TYR B CA 1
ATOM 3228 C C . TYR B 1 184 ? -16.203 14.75 5.637 1 95.25 184 TYR B C 1
ATOM 3230 O O . TYR B 1 184 ? -15.664 15.188 6.652 1 95.25 184 TYR B O 1
ATOM 3238 N N . ASN B 1 185 ? -17.422 14.336 5.582 1 96.75 185 ASN B N 1
ATOM 3239 C CA . ASN B 1 185 ? -18.234 14.328 6.797 1 96.75 185 ASN B CA 1
ATOM 3240 C C . ASN B 1 185 ? -17.594 13.461 7.883 1 96.75 185 ASN B C 1
ATOM 3242 O O . ASN B 1 185 ? -17.625 13.82 9.062 1 96.75 185 ASN B O 1
ATOM 3246 N N . LEU B 1 186 ? -17.109 12.391 7.438 1 97.06 186 LEU B N 1
ATOM 3247 C CA . LEU B 1 186 ? -16.438 11.508 8.375 1 97.06 186 LEU B CA 1
ATOM 3248 C C . LEU B 1 186 ? -15.211 12.195 8.984 1 97.06 186 LEU B C 1
ATOM 3250 O O . LEU B 1 186 ? -14.992 12.117 10.195 1 97.06 186 LEU B O 1
ATOM 3254 N N . PHE B 1 187 ? -14.438 12.891 8.188 1 97.69 187 PHE B N 1
ATOM 3255 C CA . PHE B 1 187 ? -13.281 13.641 8.672 1 97.69 187 PHE B CA 1
ATOM 3256 C C . PHE B 1 187 ? -13.711 14.68 9.711 1 97.69 187 PHE B C 1
ATOM 3258 O O . PHE B 1 187 ? -13.086 14.797 10.766 1 97.69 187 PHE B O 1
ATOM 3265 N N . ARG B 1 188 ? -14.711 15.375 9.414 1 97.5 188 ARG B N 1
ATOM 3266 C CA . ARG B 1 188 ? -15.203 16.406 10.32 1 97.5 188 ARG B CA 1
ATOM 3267 C C . ARG B 1 188 ? -15.656 15.797 11.641 1 97.5 188 ARG B C 1
ATOM 3269 O O . ARG B 1 188 ? -15.391 16.344 12.711 1 97.5 188 ARG B O 1
ATOM 3276 N N . LYS B 1 189 ? -16.359 14.703 11.539 1 97.12 189 LYS B N 1
ATOM 3277 C CA . LYS B 1 189 ? -16.781 13.992 12.742 1 97.12 189 LYS B CA 1
ATOM 3278 C C . LYS B 1 189 ? -15.594 13.609 13.609 1 97.12 189 LYS B C 1
ATOM 3280 O O . LYS B 1 189 ? -15.602 13.82 14.82 1 97.12 189 LYS B O 1
ATOM 3285 N N . ILE B 1 190 ? -14.617 13.055 12.984 1 97.44 190 ILE B N 1
ATOM 3286 C CA . ILE B 1 190 ? -13.398 12.648 13.688 1 97.44 190 ILE B CA 1
ATOM 3287 C C . ILE B 1 190 ? -12.734 13.867 14.312 1 97.44 190 ILE B C 1
ATOM 3289 O O . ILE B 1 190 ? -12.312 13.828 15.477 1 97.44 190 ILE B O 1
ATOM 3293 N N . ASN B 1 191 ? -12.641 14.906 13.562 1 97.94 191 ASN B N 1
ATOM 3294 C CA . ASN B 1 191 ? -12.086 16.172 14.047 1 97.94 191 ASN B CA 1
ATOM 3295 C C . ASN B 1 191 ? -12.797 16.625 15.32 1 97.94 191 ASN B C 1
ATOM 3297 O O . ASN B 1 191 ? -12.148 16.969 16.312 1 97.94 191 ASN B O 1
ATOM 3301 N N . LYS B 1 192 ? -14.055 16.609 15.305 1 96.31 192 LYS B N 1
ATOM 3302 C CA . LYS B 1 192 ? -14.867 17.109 16.406 1 96.31 192 LYS B CA 1
ATOM 3303 C C . LYS B 1 192 ? -14.812 16.156 17.609 1 96.31 192 LYS B C 1
ATOM 3305 O O . LYS B 1 192 ? -14.633 16.609 18.75 1 96.31 192 LYS B O 1
ATOM 3310 N N . GLU B 1 193 ? -14.883 14.914 17.344 1 95.06 193 GLU B N 1
ATOM 3311 C CA . GLU B 1 193 ? -14.992 13.922 18.406 1 95.06 193 GLU B CA 1
ATOM 3312 C C . GLU B 1 193 ? -13.648 13.711 19.109 1 95.06 193 GLU B C 1
ATOM 3314 O O . GLU B 1 193 ? -13.594 13.508 20.312 1 95.06 193 GLU B O 1
ATOM 3319 N N . PHE B 1 194 ? -12.602 13.75 18.328 1 95.88 194 PHE B N 1
ATOM 3320 C CA . PHE B 1 194 ? -11.312 13.383 18.906 1 95.88 194 PHE B CA 1
ATOM 3321 C C . PHE B 1 194 ? -10.391 14.602 18.984 1 95.88 194 PHE B C 1
ATOM 3323 O O . PHE B 1 194 ? -9.258 14.492 19.469 1 95.88 194 PHE B O 1
ATOM 3330 N N . ASN B 1 195 ? -10.812 15.766 18.516 1 96.56 195 ASN B N 1
ATOM 3331 C CA . ASN B 1 195 ? -10.031 17 18.484 1 96.56 195 ASN B CA 1
ATOM 3332 C C . ASN B 1 195 ? -8.75 16.828 17.672 1 96.56 195 ASN B C 1
ATOM 3334 O O . ASN B 1 195 ? -7.699 17.344 18.047 1 96.56 195 ASN B O 1
ATOM 3338 N N . THR B 1 196 ? -8.836 15.992 16.672 1 97.88 196 THR B N 1
ATOM 3339 C CA . THR B 1 196 ? -7.707 15.75 15.781 1 97.88 196 THR B CA 1
ATOM 3340 C C . THR B 1 196 ? -7.512 16.938 14.828 1 97.88 196 THR B C 1
ATOM 3342 O O . THR B 1 196 ? -8.484 17.5 14.32 1 97.88 196 THR B O 1
ATOM 3345 N N . THR B 1 197 ? -6.305 17.312 14.625 1 98.5 197 THR B N 1
ATOM 3346 C CA . THR B 1 197 ? -5.988 18.359 13.648 1 98.5 197 THR B CA 1
ATOM 3347 C C . THR B 1 197 ? -5.898 17.766 12.242 1 98.5 197 THR B C 1
ATOM 3349 O O . THR B 1 197 ? -5.262 16.734 12.039 1 98.5 197 THR B O 1
ATOM 3352 N N . PHE B 1 198 ? -6.547 18.438 11.258 1 98.44 198 PHE B N 1
ATOM 3353 C CA . PHE B 1 198 ? -6.547 17.906 9.898 1 98.44 198 PHE B CA 1
ATOM 3354 C C . PHE B 1 198 ? -5.824 18.859 8.953 1 98.44 198 PHE B C 1
ATOM 3356 O O . PHE B 1 198 ? -6.035 20.078 9 1 98.44 198 PHE B O 1
ATOM 3363 N N . VAL B 1 199 ? -4.949 18.312 8.148 1 98.19 199 VAL B N 1
ATOM 3364 C CA . VAL B 1 199 ? -4.371 18.984 6.988 1 98.19 199 VAL B CA 1
ATOM 3365 C C . VAL B 1 199 ? -4.602 18.141 5.73 1 98.19 199 VAL B C 1
ATOM 3367 O O . VAL B 1 199 ? -4.031 17.062 5.586 1 98.19 199 VAL B O 1
ATOM 3370 N N . ILE B 1 200 ? -5.41 18.703 4.789 1 97.75 200 ILE B N 1
ATOM 3371 C CA . ILE B 1 200 ? -5.785 17.922 3.615 1 97.75 200 ILE B CA 1
ATOM 3372 C C . ILE B 1 200 ? -5.371 18.656 2.348 1 97.75 200 ILE B C 1
ATOM 3374 O O . ILE B 1 200 ? -5.645 19.859 2.205 1 97.75 200 ILE B O 1
ATOM 3378 N N . ILE B 1 201 ? -4.629 17.953 1.535 1 96.69 201 ILE B N 1
ATOM 3379 C CA . ILE B 1 201 ? -4.41 18.453 0.18 1 96.69 201 ILE B CA 1
ATOM 3380 C C . ILE B 1 201 ? -5.57 18.031 -0.717 1 96.69 201 ILE B C 1
ATOM 3382 O O . ILE B 1 201 ? -5.969 16.859 -0.72 1 96.69 201 ILE B O 1
ATOM 3386 N N . THR B 1 202 ? -6.133 19 -1.453 1 94.88 202 THR B N 1
ATOM 3387 C CA . THR B 1 202 ? -7.219 18.641 -2.357 1 94.88 202 THR B CA 1
ATOM 3388 C C . THR B 1 202 ? -7.266 19.594 -3.547 1 94.88 202 THR B C 1
ATOM 3390 O O . THR B 1 202 ? -6.949 20.781 -3.414 1 94.88 202 THR B O 1
ATOM 3393 N N . HIS B 1 203 ? -7.613 19.047 -4.547 1 89.38 203 HIS B N 1
ATOM 3394 C CA . HIS B 1 203 ? -7.891 19.875 -5.719 1 89.38 203 HIS B CA 1
ATOM 3395 C C . HIS B 1 203 ? -9.375 20.188 -5.832 1 89.38 203 HIS B C 1
ATOM 3397 O O . HIS B 1 203 ? -9.781 20.953 -6.707 1 89.38 203 HIS B O 1
ATOM 3403 N N . ASP B 1 204 ? -10.117 19.656 -5.059 1 87.88 204 ASP B N 1
ATOM 3404 C CA . ASP B 1 204 ? -11.555 19.906 -5.031 1 87.88 204 ASP B CA 1
ATOM 3405 C C . ASP B 1 204 ? -11.883 21.156 -4.238 1 87.88 204 ASP B C 1
ATOM 3407 O O . ASP B 1 204 ? -11.844 21.156 -3.004 1 87.88 204 ASP B O 1
ATOM 3411 N N . GLU B 1 205 ? -12.375 22.094 -4.898 1 87.75 205 GLU B N 1
ATOM 3412 C CA . GLU B 1 205 ? -12.648 23.391 -4.266 1 87.75 205 GLU B CA 1
ATOM 3413 C C . GLU B 1 205 ? -13.812 23.266 -3.281 1 87.75 205 GLU B C 1
ATOM 3415 O O . GLU B 1 205 ? -13.859 24 -2.283 1 87.75 205 GLU B O 1
ATOM 3420 N N . ARG B 1 206 ? -14.766 22.484 -3.648 1 90.25 206 ARG B N 1
ATOM 3421 C CA . ARG B 1 206 ? -15.93 22.328 -2.783 1 90.25 206 ARG B CA 1
ATOM 3422 C C . ARG B 1 206 ? -15.523 21.797 -1.415 1 90.25 206 ARG B C 1
ATOM 3424 O O . ARG B 1 206 ? -16.109 22.156 -0.398 1 90.25 206 ARG B O 1
ATOM 3431 N N . ILE B 1 207 ? -14.516 21 -1.4 1 90.69 207 ILE B N 1
ATOM 3432 C CA . ILE B 1 207 ? -14.008 20.438 -0.15 1 90.69 207 ILE B CA 1
ATOM 3433 C C . ILE B 1 207 ? -13.141 21.484 0.562 1 90.69 207 ILE B C 1
ATOM 3435 O O . ILE B 1 207 ? -13.273 21.688 1.769 1 90.69 207 ILE B O 1
ATOM 3439 N N . ALA B 1 208 ? -12.312 22.141 -0.161 1 93.12 208 ALA B N 1
ATOM 3440 C CA . ALA B 1 208 ? -11.406 23.141 0.402 1 93.12 208 ALA B CA 1
ATOM 3441 C C . ALA B 1 208 ? -12.18 24.25 1.101 1 93.12 208 ALA B C 1
ATOM 3443 O O . ALA B 1 208 ? -11.805 24.688 2.195 1 93.12 208 ALA B O 1
ATOM 3444 N N . GLU B 1 209 ? -13.219 24.641 0.56 1 93 209 GLU B N 1
ATOM 3445 C CA . GLU B 1 209 ? -13.984 25.781 1.053 1 93 209 GLU B CA 1
ATOM 3446 C C . GLU B 1 209 ? -14.695 25.438 2.363 1 93 209 GLU B C 1
ATOM 3448 O O . GLU B 1 209 ? -15.094 26.328 3.105 1 93 209 GLU B O 1
ATOM 3453 N N . LYS B 1 210 ? -14.844 24.203 2.627 1 93.31 210 LYS B N 1
ATOM 3454 C CA . LYS B 1 210 ? -15.562 23.781 3.826 1 93.31 210 LYS B CA 1
ATOM 3455 C C . LYS B 1 210 ? -14.633 23.734 5.035 1 93.31 210 LYS B C 1
ATOM 3457 O O . LYS B 1 210 ? -15.078 23.562 6.168 1 93.31 210 LYS B O 1
ATOM 3462 N N . THR B 1 211 ? -13.359 23.844 4.773 1 95.5 211 THR B N 1
ATOM 3463 C CA . THR B 1 211 ? -12.398 23.734 5.863 1 95.5 211 THR B CA 1
ATOM 3464 C C . THR B 1 211 ? -12.305 25.047 6.637 1 95.5 211 THR B C 1
ATOM 3466 O O . THR B 1 211 ? -12.812 26.078 6.188 1 95.5 211 THR B O 1
ATOM 3469 N N . ASP B 1 212 ? -11.695 24.938 7.832 1 94.94 212 ASP B N 1
ATOM 3470 C CA . ASP B 1 212 ? -11.578 26.125 8.688 1 94.94 212 ASP B CA 1
ATOM 3471 C C . ASP B 1 212 ? -10.602 27.141 8.086 1 94.94 212 ASP B C 1
ATOM 3473 O O . ASP B 1 212 ? -10.805 28.344 8.211 1 94.94 212 ASP B O 1
ATOM 3477 N N . LYS B 1 213 ? -9.578 26.703 7.59 1 94.38 213 LYS B N 1
ATOM 3478 C CA . LYS B 1 213 ? -8.547 27.531 6.977 1 94.38 213 LYS B CA 1
ATOM 3479 C C . LYS B 1 213 ? -8.07 26.922 5.656 1 94.38 213 LYS B C 1
ATOM 3481 O O . LYS B 1 213 ? -7.879 25.703 5.555 1 94.38 213 LYS B O 1
ATOM 3486 N N . ILE B 1 214 ? -7.902 27.812 4.668 1 95.31 214 ILE B N 1
ATOM 3487 C CA . ILE B 1 214 ? -7.371 27.406 3.373 1 95.31 214 ILE B CA 1
ATOM 3488 C C . ILE B 1 214 ? -5.965 27.969 3.191 1 95.31 214 ILE B C 1
ATOM 3490 O O . ILE B 1 214 ? -5.75 29.188 3.324 1 95.31 214 ILE B O 1
ATOM 3494 N N . ILE B 1 215 ? -5.059 27.109 2.924 1 95.44 215 ILE B N 1
ATOM 3495 C CA . ILE B 1 215 ? -3.674 27.484 2.656 1 95.44 215 ILE B CA 1
ATOM 3496 C C . ILE B 1 215 ? -3.371 27.312 1.17 1 95.44 215 ILE B C 1
ATOM 3498 O O . ILE B 1 215 ? -3.498 26.219 0.628 1 95.44 215 ILE B O 1
ATOM 3502 N N . LYS B 1 216 ? -2.965 28.344 0.525 1 95.19 216 LYS B N 1
ATOM 3503 C CA . LYS B 1 216 ? -2.639 28.297 -0.896 1 95.19 216 LYS B CA 1
ATOM 3504 C C . LYS B 1 216 ? -1.128 28.297 -1.113 1 95.19 216 LYS B C 1
ATOM 3506 O O . LYS B 1 216 ? -0.411 29.109 -0.536 1 95.19 216 LYS B O 1
ATOM 3511 N N . ILE B 1 217 ? -0.752 27.344 -1.858 1 94.75 217 ILE B N 1
ATOM 3512 C CA . ILE B 1 217 ? 0.656 27.266 -2.232 1 94.75 217 ILE B CA 1
ATOM 3513 C C . ILE B 1 217 ? 0.807 27.547 -3.727 1 94.75 217 ILE B C 1
ATOM 3515 O O . ILE B 1 217 ? 0.05 27 -4.543 1 94.75 217 ILE B O 1
ATOM 3519 N N . GLN B 1 218 ? 1.752 28.453 -4.016 1 93.38 218 GLN B N 1
ATOM 3520 C CA . GLN B 1 218 ? 2.055 28.812 -5.398 1 93.38 218 GLN B CA 1
ATOM 3521 C C . GLN B 1 218 ? 3.561 28.922 -5.625 1 93.38 218 GLN B C 1
ATOM 3523 O O . GLN B 1 218 ? 4.242 29.688 -4.941 1 93.38 218 GLN B O 1
ATOM 3528 N N . ASP B 1 219 ? 4.004 28.141 -6.559 1 92 219 ASP B N 1
ATOM 3529 C CA . ASP B 1 219 ? 5.414 28.156 -6.941 1 92 219 ASP B CA 1
ATOM 3530 C C . ASP B 1 219 ? 6.312 28 -5.719 1 92 219 ASP B C 1
ATOM 3532 O O . ASP B 1 219 ? 7.293 28.734 -5.562 1 92 219 ASP B O 1
ATOM 3536 N N . GLY B 1 220 ? 5.891 27.141 -4.801 1 94.56 220 GLY B N 1
ATOM 3537 C CA . GLY B 1 220 ? 6.73 26.781 -3.676 1 94.56 220 GLY B CA 1
ATOM 3538 C C . GLY B 1 220 ? 6.648 27.75 -2.521 1 94.56 220 GLY B C 1
ATOM 3539 O O . GLY B 1 220 ? 7.438 27.672 -1.576 1 94.56 220 GLY B O 1
ATOM 3540 N N . THR B 1 221 ? 5.742 28.688 -2.627 1 94.75 221 THR B N 1
ATOM 3541 C CA . THR B 1 221 ? 5.547 29.672 -1.56 1 94.75 221 THR B CA 1
ATOM 3542 C C . THR B 1 221 ? 4.098 29.672 -1.091 1 94.75 221 THR B C 1
ATOM 3544 O O . THR B 1 221 ? 3.195 29.281 -1.839 1 94.75 221 THR B O 1
ATOM 3547 N N . ILE B 1 222 ? 3.914 29.984 0.148 1 93.88 222 ILE B N 1
ATOM 3548 C CA . ILE B 1 222 ? 2.564 30.078 0.695 1 93.88 222 ILE B CA 1
ATOM 3549 C C . ILE B 1 222 ? 1.983 31.469 0.405 1 93.88 222 ILE B C 1
ATOM 3551 O O . ILE B 1 222 ? 2.652 32.469 0.606 1 93.88 222 ILE B O 1
ATOM 3555 N N . LYS B 1 223 ? 0.832 31.375 -0.205 1 85.25 223 LYS B N 1
ATOM 3556 C CA . LYS B 1 223 ? 0.109 32.625 -0.442 1 85.25 223 LYS B CA 1
ATOM 3557 C C . LYS B 1 223 ? -1.136 32.719 0.436 1 85.25 223 LYS B C 1
ATOM 3559 O O . LYS B 1 223 ? -1.921 31.766 0.506 1 85.25 223 LYS B O 1
ATOM 3564 N N . PHE B 1 224 ? -1.071 33.375 1.527 1 66.38 224 PHE B N 1
ATOM 3565 C CA . PHE B 1 224 ? -2.25 33.5 2.375 1 66.38 224 PHE B CA 1
ATOM 3566 C C . PHE B 1 224 ? -3.322 34.344 1.675 1 66.38 224 PHE B C 1
ATOM 3568 O O . PHE B 1 224 ? -3.012 35.281 0.957 1 66.38 224 PHE B O 1
ATOM 3575 N N . LEU B 1 225 ? -4.504 33.5 1.333 1 50.88 225 LEU B N 1
ATOM 3576 C CA . LEU B 1 225 ? -5.617 34.312 0.845 1 50.88 225 LEU B CA 1
ATOM 3577 C C . LEU B 1 225 ? -5.957 35.438 1.832 1 50.88 225 LEU B C 1
ATOM 3579 O O . LEU B 1 225 ? -5.785 35.25 3.043 1 50.88 225 LEU B O 1
#